Protein AF-A0A1W9HL31-F1 (afdb_monomer_lite)

pLDDT: mean 74.51, std 25.96, range [21.3, 98.88]

Structure (mmCIF, N/CA/C/O backbone):
data_AF-A0A1W9HL31-F1
#
_entry.id   AF-A0A1W9HL31-F1
#
loop_
_atom_site.group_PDB
_atom_site.id
_atom_site.type_symbol
_atom_site.label_atom_id
_atom_site.label_alt_id
_atom_site.label_comp_id
_atom_site.label_asym_id
_atom_site.label_entity_id
_atom_site.label_seq_id
_atom_site.pdbx_PDB_ins_code
_atom_site.Cartn_x
_atom_site.Cartn_y
_atom_site.Cartn_z
_atom_site.occupancy
_atom_site.B_iso_or_equiv
_atom_site.auth_seq_id
_atom_site.auth_comp_id
_atom_site.auth_asym_id
_atom_site.auth_atom_id
_atom_site.pdbx_PDB_model_num
ATOM 1 N N . MET A 1 1 ? -9.424 -45.497 0.374 1.00 25.03 1 MET A N 1
ATOM 2 C CA . MET A 1 1 ? -9.544 -46.942 0.075 1.00 25.03 1 MET A CA 1
ATOM 3 C C . MET A 1 1 ? -8.608 -47.274 -1.085 1.00 25.03 1 MET A C 1
ATOM 5 O O . MET A 1 1 ? -7.954 -46.353 -1.566 1.00 25.03 1 MET A O 1
ATOM 9 N N . ARG A 1 2 ? -8.435 -48.553 -1.449 1.00 21.30 2 ARG A N 1
ATOM 10 C CA . ARG A 1 2 ? -7.475 -48.977 -2.486 1.00 21.30 2 ARG A CA 1
ATOM 11 C C . ARG A 1 2 ? -7.719 -48.286 -3.828 1.00 21.30 2 ARG A C 1
ATOM 13 O O . ARG A 1 2 ? -8.856 -47.998 -4.184 1.00 21.30 2 ARG A O 1
ATOM 20 N N . ILE A 1 3 ? -6.643 -48.182 -4.596 1.00 30.55 3 ILE A N 1
ATOM 21 C CA . ILE A 1 3 ? -6.684 -48.193 -6.052 1.00 30.55 3 ILE A CA 1
ATOM 22 C C . ILE A 1 3 ? -6.164 -49.576 -6.504 1.00 30.55 3 ILE A C 1
ATOM 24 O O . ILE A 1 3 ? -5.348 -50.179 -5.797 1.00 30.55 3 ILE A O 1
ATOM 28 N N . PRO A 1 4 ? -6.619 -50.096 -7.651 1.00 23.11 4 PRO A N 1
ATOM 29 C CA . PRO A 1 4 ? -5.912 -51.110 -8.418 1.00 23.11 4 PRO A CA 1
ATOM 30 C C . PRO A 1 4 ? -5.365 -50.513 -9.727 1.00 23.11 4 PRO A C 1
ATOM 32 O O . PRO A 1 4 ? -6.131 -50.154 -10.621 1.00 23.11 4 PRO A O 1
ATOM 35 N N . ILE A 1 5 ? -4.042 -50.447 -9.868 1.00 26.28 5 ILE A N 1
ATOM 36 C CA . ILE A 1 5 ? -3.394 -50.420 -11.187 1.00 26.28 5 ILE A CA 1
ATOM 37 C C . ILE A 1 5 ? -3.382 -51.836 -11.764 1.00 26.28 5 ILE A C 1
ATOM 39 O O . ILE A 1 5 ? -3.491 -52.826 -11.042 1.00 26.28 5 ILE A O 1
ATOM 43 N N . GLY A 1 6 ? -3.304 -51.912 -13.091 1.00 23.41 6 GLY A N 1
ATOM 44 C CA . GLY A 1 6 ? -3.185 -53.166 -13.828 1.00 23.41 6 GLY A CA 1
ATOM 45 C C . GLY A 1 6 ? -2.366 -53.049 -15.110 1.00 23.41 6 GLY A C 1
ATOM 46 O O . GLY A 1 6 ? -2.550 -53.888 -15.988 1.00 23.41 6 GLY A O 1
ATOM 47 N N . GLU A 1 7 ? -1.528 -52.012 -15.238 1.00 25.91 7 GLU A N 1
ATOM 48 C CA . GLU A 1 7 ? -0.416 -51.885 -16.198 1.00 25.91 7 GLU A CA 1
ATOM 49 C C . GLU A 1 7 ? 0.329 -50.555 -15.963 1.00 25.91 7 GLU A C 1
ATOM 51 O O . GLU A 1 7 ? -0.151 -49.492 -16.356 1.00 25.91 7 GLU A O 1
ATOM 56 N N . VAL A 1 8 ? 1.516 -50.606 -15.346 1.00 31.58 8 VAL A N 1
ATOM 57 C CA . VAL A 1 8 ? 2.489 -49.503 -15.385 1.00 31.58 8 VAL A CA 1
ATOM 58 C C . VAL A 1 8 ? 3.829 -49.999 -15.901 1.00 31.58 8 VAL A C 1
ATOM 60 O O . VAL A 1 8 ? 4.495 -50.793 -15.257 1.00 31.58 8 VAL A O 1
ATOM 63 N N . ILE A 1 9 ? 4.246 -49.422 -17.028 1.00 30.92 9 ILE A N 1
ATOM 64 C CA . ILE A 1 9 ? 5.639 -49.147 -17.402 1.00 30.92 9 ILE A CA 1
ATOM 65 C C . ILE A 1 9 ? 5.536 -47.836 -18.223 1.00 30.92 9 ILE A C 1
ATOM 67 O O . ILE A 1 9 ? 5.182 -47.888 -19.397 1.00 30.92 9 ILE A O 1
ATOM 71 N N . ASN A 1 10 ? 5.645 -46.612 -17.675 1.00 27.03 10 ASN A N 1
ATOM 72 C CA . ASN A 1 10 ? 6.493 -46.133 -16.571 1.00 27.03 10 ASN A CA 1
ATOM 73 C C . ASN A 1 10 ? 5.792 -45.167 -15.571 1.00 27.03 10 ASN A C 1
ATOM 75 O O . ASN A 1 10 ? 5.264 -44.136 -15.973 1.00 27.03 10 ASN A O 1
ATOM 79 N N . SER A 1 11 ? 5.909 -45.469 -14.272 1.00 32.44 11 SER A N 1
ATOM 80 C CA . SER A 1 11 ? 6.085 -44.578 -13.098 1.00 32.44 11 SER A CA 1
ATOM 81 C C . SER A 1 11 ? 5.416 -43.182 -12.973 1.00 32.44 11 SER A C 1
ATOM 83 O O . SER A 1 11 ? 5.958 -42.194 -13.467 1.00 32.44 11 SER A O 1
ATOM 85 N N . GLY A 1 12 ? 4.419 -43.070 -12.074 1.00 37.41 12 GLY A N 1
ATOM 86 C CA . GLY A 1 12 ? 4.018 -41.824 -11.363 1.00 37.41 12 GLY A CA 1
ATOM 87 C C . GLY A 1 12 ? 3.142 -40.816 -12.143 1.00 37.41 12 GLY A C 1
ATOM 88 O O . GLY A 1 12 ? 2.995 -40.971 -13.352 1.00 37.41 12 GLY A O 1
ATOM 89 N N . PRO A 1 13 ? 2.526 -39.780 -11.511 1.00 26.69 13 PRO A N 1
ATOM 90 C CA . PRO A 1 13 ? 2.655 -39.313 -10.116 1.00 26.69 13 PRO A CA 1
ATOM 91 C C . PRO A 1 13 ? 1.398 -39.509 -9.241 1.00 26.69 13 PRO A C 1
ATOM 93 O O . PRO A 1 13 ? 1.465 -39.329 -8.029 1.00 26.69 13 PRO A O 1
ATOM 96 N N . GLN A 1 14 ? 0.291 -39.943 -9.856 1.00 34.09 14 GLN A N 1
ATOM 97 C CA . GLN A 1 14 ? -1.092 -40.162 -9.292 1.00 34.09 14 GLN A CA 1
ATOM 98 C C . GLN A 1 14 ? -1.972 -42.845 -7.384 1.00 34.09 14 GLN A C 1
ATOM 100 O O . GLN A 1 14 ? -3.137 -43.257 -7.147 1.00 34.09 14 GLN A O 1
ATOM 105 N N . GLN A 1 15 ? -1.093 -43.730 -6.819 1.00 29.91 15 GLN A N 1
ATOM 106 C CA . GLN A 1 15 ? -1.259 -45.133 -6.509 1.00 29.91 15 GLN A CA 1
ATOM 107 C C . GLN A 1 15 ? -0.136 -45.652 -5.585 1.00 29.91 15 GLN A C 1
ATOM 109 O O . GLN A 1 15 ? 0.836 -46.270 -5.994 1.00 29.91 15 GLN A O 1
ATOM 114 N N . LEU A 1 16 ? -0.091 -45.241 -4.320 1.00 30.59 16 LEU A N 1
ATOM 115 C CA . LEU A 1 16 ? 0.411 -43.895 -4.001 1.00 30.59 16 LEU A CA 1
ATOM 116 C C . LEU A 1 16 ? 1.624 -43.577 -4.922 1.00 30.59 16 LEU A C 1
ATOM 118 O O . LEU A 1 16 ? 2.666 -44.181 -4.701 1.00 30.59 16 LEU A O 1
ATOM 122 N N . HIS A 1 17 ? 1.469 -42.823 -6.023 1.00 38.00 17 HIS A N 1
ATOM 123 C CA . HIS A 1 17 ? 1.893 -43.341 -7.347 1.00 38.00 17 HIS A CA 1
ATOM 124 C C . HIS A 1 17 ? 3.420 -43.422 -7.505 1.00 38.00 17 HIS A C 1
ATOM 126 O O . HIS A 1 17 ? 4.084 -42.473 -7.921 1.00 38.00 17 HIS A O 1
ATOM 132 N N . PHE A 1 18 ? 3.963 -44.597 -7.204 1.00 33.88 18 PHE A N 1
ATOM 133 C CA . PHE A 1 18 ? 5.394 -44.855 -7.129 1.00 33.88 18 PHE A CA 1
ATOM 134 C C . PHE A 1 18 ? 5.684 -46.240 -7.677 1.00 33.88 18 PHE A C 1
ATOM 136 O O . PHE A 1 18 ? 5.164 -47.204 -7.133 1.00 33.88 18 PHE A O 1
ATOM 143 N N . THR A 1 19 ? 6.570 -46.361 -8.666 1.00 28.98 19 THR A N 1
ATOM 144 C CA . THR A 1 19 ? 6.780 -47.645 -9.348 1.00 28.98 19 THR A CA 1
ATOM 145 C C . THR A 1 19 ? 8.152 -48.267 -9.066 1.00 28.98 19 THR A C 1
ATOM 147 O O . THR A 1 19 ? 9.140 -47.820 -9.639 1.00 28.98 19 THR A O 1
ATOM 150 N N . PHE A 1 20 ? 8.342 -49.246 -8.176 1.00 40.84 20 PHE A N 1
ATOM 151 C CA . PHE A 1 20 ? 7.516 -49.675 -7.038 1.00 40.84 20 PHE A CA 1
ATOM 152 C C . PHE A 1 20 ? 6.055 -50.107 -7.286 1.00 40.84 20 PHE A C 1
ATOM 154 O O . PHE A 1 20 ? 5.596 -50.332 -8.382 1.00 40.84 20 PHE A O 1
ATOM 161 N N . GLU A 1 21 ? 5.412 -50.439 -6.177 1.00 39.50 21 GLU A N 1
ATOM 162 C CA . GLU A 1 21 ? 4.174 -49.831 -5.656 1.00 39.50 21 GLU A CA 1
ATOM 163 C C . GLU A 1 21 ? 4.145 -50.077 -4.130 1.00 39.50 21 GLU A C 1
ATOM 165 O O . GLU A 1 21 ? 3.370 -49.475 -3.391 1.00 39.50 21 GLU A O 1
ATOM 170 N N . ARG A 1 22 ? 5.181 -50.791 -3.625 1.00 33.00 22 ARG A N 1
ATOM 171 C CA . ARG A 1 22 ? 5.865 -50.558 -2.346 1.00 33.00 22 ARG A CA 1
ATOM 172 C C . ARG A 1 22 ? 6.540 -49.195 -2.320 1.00 33.00 22 ARG A C 1
ATOM 174 O O . ARG A 1 22 ? 7.726 -49.108 -2.009 1.00 33.00 22 ARG A O 1
ATOM 181 N N . GLY A 1 23 ? 5.815 -48.150 -2.695 1.00 28.33 23 GLY A N 1
ATOM 182 C CA . GLY A 1 23 ? 6.336 -46.803 -2.656 1.00 28.33 23 GLY A CA 1
ATOM 183 C C . GLY A 1 23 ? 7.111 -46.576 -1.364 1.00 28.33 23 GLY A C 1
ATOM 184 O O . GLY A 1 23 ? 6.730 -47.093 -0.305 1.00 28.33 23 GLY A O 1
ATOM 185 N N . VAL A 1 24 ? 8.174 -45.771 -1.418 1.00 33.75 24 VAL A N 1
ATOM 186 C CA . VAL A 1 24 ? 8.561 -45.047 -0.207 1.00 33.75 24 VAL A CA 1
ATOM 187 C C . VAL A 1 24 ? 7.413 -44.090 0.041 1.00 33.75 24 VAL A C 1
ATOM 189 O O . VAL A 1 24 ? 7.409 -42.945 -0.395 1.00 33.75 24 VAL A O 1
ATOM 192 N N . PHE A 1 25 ? 6.394 -44.639 0.696 1.00 33.09 25 PHE A N 1
ATOM 193 C CA . PHE A 1 25 ? 5.289 -43.945 1.284 1.00 33.09 25 PHE A CA 1
ATOM 194 C C . PHE A 1 25 ? 5.961 -42.944 2.218 1.00 33.09 25 PHE A C 1
ATOM 196 O O . PHE A 1 25 ? 6.373 -43.294 3.326 1.00 33.09 25 PHE A O 1
ATOM 203 N N . CYS A 1 26 ? 6.183 -41.718 1.740 1.00 44.16 26 CYS A N 1
ATOM 204 C CA . CYS A 1 26 ? 6.460 -40.636 2.655 1.00 44.16 26 CYS A CA 1
ATOM 205 C C . CYS A 1 26 ? 5.211 -40.557 3.510 1.00 44.16 26 CYS A C 1
ATOM 207 O O . CYS A 1 26 ? 4.102 -40.577 2.983 1.00 44.16 26 CYS A O 1
ATOM 209 N N . VAL A 1 27 ? 5.404 -40.586 4.816 1.00 36.41 27 VAL A N 1
ATOM 210 C CA . VAL A 1 27 ? 4.325 -40.467 5.771 1.00 36.41 27 VAL A CA 1
ATOM 211 C C . VAL A 1 27 ? 4.903 -39.730 6.978 1.00 36.41 27 VAL A C 1
ATOM 213 O O . VAL A 1 27 ? 5.984 -40.071 7.467 1.00 36.41 27 VAL A O 1
ATOM 216 N N . LEU A 1 28 ? 4.165 -38.748 7.508 1.00 37.56 28 LEU A N 1
ATOM 217 C CA . LEU A 1 28 ? 4.690 -37.646 8.317 1.00 37.56 28 LEU A CA 1
ATOM 218 C C . LEU A 1 28 ? 3.764 -37.272 9.525 1.00 37.56 28 LEU A C 1
ATOM 220 O O . LEU A 1 28 ? 3.165 -36.205 9.529 1.00 37.56 28 LEU A O 1
ATOM 224 N N . PHE A 1 29 ? 3.530 -38.142 10.532 1.00 33.94 29 PHE A N 1
ATOM 225 C CA . PHE A 1 29 ? 2.526 -37.906 11.624 1.00 33.94 29 PHE A CA 1
ATOM 226 C C . PHE A 1 29 ? 2.782 -36.689 12.575 1.00 33.94 29 PHE A C 1
ATOM 228 O O . PHE A 1 29 ? 3.734 -35.939 12.399 1.00 33.94 29 PHE A O 1
ATOM 235 N N . ASP A 1 30 ? 1.973 -36.524 13.644 1.00 36.25 30 ASP A N 1
ATOM 236 C CA . ASP A 1 30 ? 2.384 -35.831 14.899 1.00 36.25 30 ASP A CA 1
ATOM 237 C C . ASP A 1 30 ? 3.692 -36.437 15.486 1.00 36.25 30 ASP A C 1
ATOM 239 O O . ASP A 1 30 ? 4.261 -37.322 14.884 1.00 36.25 30 ASP A O 1
ATOM 243 N N . ARG A 1 31 ? 4.300 -35.987 16.585 1.00 30.47 31 ARG A N 1
ATOM 244 C CA . ARG A 1 31 ? 5.769 -35.902 16.607 1.00 30.47 31 ARG A CA 1
ATOM 245 C C . ARG A 1 31 ? 6.666 -37.061 17.108 1.00 30.47 31 ARG A C 1
ATOM 247 O O . ARG A 1 31 ? 7.871 -36.828 17.098 1.00 30.47 31 ARG A O 1
ATOM 254 N N . GLN A 1 32 ? 6.228 -38.288 17.467 1.00 32.03 32 GLN A N 1
ATOM 255 C CA . GLN A 1 32 ? 7.169 -39.311 18.040 1.00 32.03 32 GLN A CA 1
ATOM 256 C C . GLN A 1 32 ? 7.015 -40.841 17.663 1.00 32.03 32 GLN A C 1
ATOM 258 O O . GLN A 1 32 ? 7.438 -41.709 18.408 1.00 32.03 32 GLN A O 1
ATOM 263 N N . LEU A 1 33 ? 6.575 -41.176 16.430 1.00 42.12 33 LEU A N 1
ATOM 264 C CA . LEU A 1 33 ? 6.648 -42.496 15.701 1.00 42.12 33 LEU A CA 1
ATOM 265 C C . LEU A 1 33 ? 5.689 -43.668 16.043 1.00 42.12 33 LEU A C 1
ATOM 267 O O . LEU A 1 33 ? 5.900 -44.298 17.061 1.00 42.12 33 LEU A O 1
ATOM 271 N N . LYS A 1 34 ? 4.828 -44.136 15.100 1.00 31.80 34 LYS A N 1
ATOM 272 C CA . LYS A 1 34 ? 4.694 -45.585 14.720 1.00 31.80 34 LYS A CA 1
ATOM 273 C C . LYS A 1 34 ? 3.963 -45.865 13.385 1.00 31.80 34 LYS A C 1
ATOM 275 O O . LYS A 1 34 ? 4.488 -46.625 12.581 1.00 31.80 34 LYS A O 1
ATOM 280 N N . SER A 1 35 ? 2.767 -45.330 13.130 1.00 37.44 35 SER A N 1
ATOM 281 C CA . SER A 1 35 ? 2.286 -45.120 11.735 1.00 37.44 35 SER A CA 1
ATOM 282 C C . SER A 1 35 ? 2.761 -43.739 11.282 1.00 37.44 35 SER A C 1
ATOM 284 O O . SER A 1 35 ? 3.566 -43.160 12.004 1.00 37.44 35 SER A O 1
ATOM 286 N N . PRO A 1 36 ? 2.448 -43.223 10.081 1.00 35.50 36 PRO A N 1
ATOM 287 C CA . PRO A 1 36 ? 2.530 -41.754 9.925 1.00 35.50 36 PRO A CA 1
ATOM 288 C C . PRO A 1 36 ? 1.463 -41.037 9.018 1.00 35.50 36 PRO A C 1
ATOM 290 O O . PRO A 1 36 ? 0.654 -41.730 8.408 1.00 35.50 36 PRO A O 1
ATOM 293 N N . THR A 1 37 ? 1.378 -39.677 8.964 1.00 43.44 37 THR A N 1
ATOM 294 C CA . THR A 1 37 ? 0.332 -38.940 8.168 1.00 43.44 37 THR A CA 1
ATOM 295 C C . THR A 1 37 ? 0.579 -39.028 6.671 1.00 43.44 37 THR A C 1
ATOM 297 O O . THR A 1 37 ? 1.720 -38.879 6.271 1.00 43.44 37 THR A O 1
ATOM 300 N N . ALA A 1 38 ? -0.494 -39.141 5.876 1.00 37.88 38 ALA A N 1
ATOM 301 C CA . ALA A 1 38 ? -0.505 -39.007 4.416 1.00 37.88 38 ALA A CA 1
ATOM 302 C C . ALA A 1 38 ? 0.565 -39.851 3.712 1.00 37.88 38 ALA A C 1
ATOM 304 O O . AL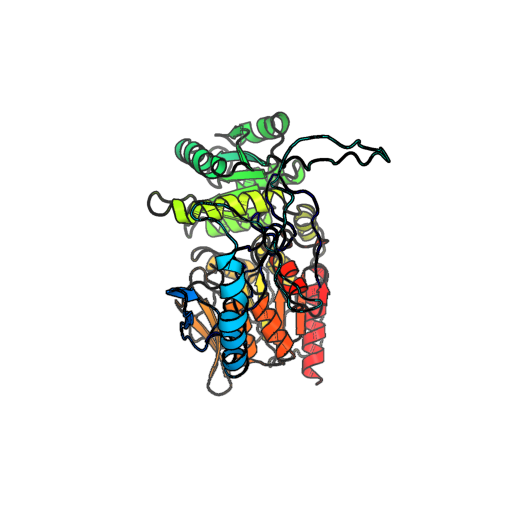A A 1 38 ? 1.711 -39.431 3.632 1.00 37.88 38 ALA A O 1
ATOM 305 N N . ILE A 1 39 ? 0.177 -41.015 3.166 1.00 37.88 39 ILE A N 1
ATOM 306 C CA . ILE A 1 39 ? 0.982 -41.777 2.190 1.00 37.88 39 ILE A CA 1
ATOM 307 C C . ILE A 1 39 ? 1.032 -40.919 0.921 1.00 37.88 39 ILE A C 1
ATOM 309 O O . ILE A 1 39 ? 0.240 -41.122 0.006 1.00 37.88 39 ILE A O 1
ATOM 313 N N . PHE A 1 40 ? 1.898 -39.892 0.998 1.00 38.47 40 PHE A N 1
ATOM 314 C CA . PHE A 1 40 ? 1.810 -38.550 0.386 1.00 38.47 40 PHE A CA 1
ATOM 315 C C . PHE A 1 40 ? 0.587 -38.349 -0.540 1.00 38.47 40 PHE A C 1
ATOM 317 O O . PHE A 1 40 ? -0.457 -38.029 0.027 1.00 38.47 40 PHE A O 1
ATOM 324 N N . ILE A 1 41 ? 0.538 -38.541 -1.866 1.00 38.53 41 ILE A N 1
ATOM 325 C CA . ILE A 1 41 ? 1.498 -38.589 -3.001 1.00 38.53 41 ILE A CA 1
ATOM 326 C C . ILE A 1 41 ? 0.729 -37.908 -4.166 1.00 38.53 41 ILE A C 1
ATOM 328 O O . ILE A 1 41 ? -0.465 -37.643 -4.034 1.00 38.53 41 ILE A O 1
ATOM 332 N N . ASP A 1 42 ? 1.392 -37.658 -5.293 1.00 32.88 42 ASP A N 1
ATOM 333 C CA . ASP A 1 42 ? 1.112 -36.593 -6.263 1.00 32.88 42 ASP A CA 1
ATOM 334 C C . ASP A 1 42 ? 1.452 -35.209 -5.696 1.00 32.88 42 ASP A C 1
ATOM 336 O O . ASP A 1 42 ? 0.857 -34.720 -4.737 1.00 32.88 42 ASP A O 1
ATOM 340 N N . GLU A 1 43 ? 2.455 -34.575 -6.299 1.00 32.28 43 GLU A N 1
ATOM 341 C CA . GLU A 1 43 ? 2.959 -33.267 -5.876 1.00 32.28 43 GLU A CA 1
ATOM 342 C C . GLU A 1 43 ? 2.274 -32.106 -6.618 1.00 32.28 43 GLU A C 1
ATOM 344 O O . GLU A 1 43 ? 2.448 -30.947 -6.241 1.00 32.28 43 GLU A O 1
ATOM 349 N N . ALA A 1 44 ? 1.460 -32.384 -7.646 1.00 36.34 44 ALA A N 1
ATOM 350 C CA . ALA A 1 44 ? 0.950 -31.359 -8.557 1.00 36.34 44 ALA A CA 1
ATOM 351 C C . ALA A 1 44 ? -0.020 -30.342 -7.919 1.00 36.34 44 ALA A C 1
ATOM 353 O O . ALA A 1 44 ? -0.144 -29.229 -8.435 1.00 36.34 44 ALA A O 1
ATOM 354 N N . ASN A 1 45 ? -0.719 -30.689 -6.825 1.00 33.56 45 ASN A N 1
ATOM 355 C CA . ASN A 1 45 ? -1.864 -29.898 -6.338 1.00 33.56 45 ASN A CA 1
ATOM 356 C C . ASN A 1 45 ? -1.904 -29.579 -4.825 1.00 33.56 45 ASN A C 1
ATOM 358 O O . ASN A 1 45 ? -2.890 -29.021 -4.342 1.00 33.56 45 ASN A O 1
ATOM 362 N N . CYS A 1 46 ? -0.835 -29.843 -4.063 1.00 33.81 46 CYS A N 1
ATOM 363 C CA . CYS A 1 46 ? -0.753 -29.495 -2.634 1.00 33.81 46 CYS A CA 1
ATOM 364 C C . CYS A 1 46 ? 0.114 -28.247 -2.363 1.00 33.81 46 CYS A C 1
ATOM 366 O O . CYS A 1 46 ? 1.253 -28.344 -1.911 1.00 33.81 46 CYS A O 1
ATOM 368 N N . LYS A 1 47 ? -0.444 -27.045 -2.571 1.00 32.09 47 LYS A N 1
ATOM 369 C CA . LYS A 1 47 ? 0.196 -25.775 -2.158 1.00 32.09 47 LYS A CA 1
ATOM 370 C C . LYS A 1 47 ? 0.154 -25.625 -0.629 1.00 32.09 47 LYS A C 1
ATOM 372 O O . LYS A 1 47 ? -0.912 -25.382 -0.069 1.00 32.09 47 LYS A O 1
ATOM 377 N N . LEU A 1 48 ? 1.297 -25.791 0.046 1.00 36.56 48 LEU A N 1
ATOM 378 C CA . LEU A 1 48 ? 1.326 -26.130 1.477 1.00 36.56 48 LEU A CA 1
ATOM 379 C C . LEU A 1 48 ? 2.424 -25.387 2.271 1.00 36.56 48 LEU A C 1
ATOM 381 O O . LEU A 1 48 ? 3.454 -25.956 2.617 1.00 36.56 48 LEU A O 1
ATOM 385 N N . ASP A 1 49 ? 2.178 -24.121 2.630 1.00 31.61 49 ASP A N 1
ATOM 386 C CA . ASP A 1 49 ? 3.014 -23.376 3.601 1.00 31.61 49 ASP A CA 1
ATOM 387 C C . ASP A 1 49 ? 2.355 -23.198 4.984 1.00 31.61 49 ASP A C 1
ATOM 389 O O . ASP A 1 49 ? 3.036 -22.954 5.981 1.00 31.61 49 ASP A O 1
ATOM 393 N N . SER A 1 50 ? 1.038 -23.402 5.095 1.00 29.00 50 SER A N 1
ATOM 394 C CA . SER A 1 50 ? 0.254 -23.202 6.329 1.00 29.00 50 SER A CA 1
ATOM 395 C C . SER A 1 50 ? 0.582 -24.173 7.479 1.00 29.00 50 SER A C 1
ATOM 397 O O . SER A 1 50 ? 0.027 -24.041 8.567 1.00 29.00 50 SER A O 1
ATOM 399 N N . PHE A 1 51 ? 1.446 -25.169 7.254 1.00 33.34 51 PHE A N 1
ATOM 400 C CA . PHE A 1 51 ? 1.540 -26.378 8.086 1.00 33.34 51 PHE A CA 1
ATOM 401 C C . PHE A 1 51 ? 2.727 -26.408 9.072 1.00 33.34 51 PHE A C 1
ATOM 403 O O . PHE A 1 51 ? 2.781 -27.258 9.962 1.00 33.34 51 PHE A O 1
ATOM 410 N N . LYS A 1 52 ? 3.679 -25.468 8.963 1.00 32.28 52 LYS A N 1
ATOM 411 C CA . LYS A 1 52 ? 4.943 -25.490 9.736 1.00 32.28 52 LYS A CA 1
ATOM 412 C C . LYS A 1 52 ? 4.792 -25.264 11.249 1.00 32.28 52 LYS A C 1
ATOM 414 O O . LYS A 1 52 ? 5.720 -25.584 11.984 1.00 32.28 52 LYS A O 1
ATOM 419 N N . LEU A 1 53 ? 3.652 -24.755 11.731 1.00 31.39 53 LEU A N 1
ATOM 420 C CA . LEU A 1 53 ? 3.445 -24.463 13.160 1.00 31.39 53 LEU A CA 1
ATOM 421 C C . LEU A 1 53 ? 2.824 -25.619 13.970 1.00 31.39 53 LEU A C 1
ATOM 423 O O . LEU A 1 53 ? 2.870 -25.580 15.195 1.00 31.39 53 LEU A O 1
ATOM 427 N N . PHE A 1 54 ? 2.249 -26.637 13.316 1.00 30.05 54 PHE A N 1
ATOM 428 C CA . PHE A 1 54 ? 1.581 -27.754 14.007 1.00 30.05 54 PHE A CA 1
ATOM 429 C C . PHE A 1 54 ? 2.551 -28.890 14.379 1.00 30.05 54 PHE A C 1
ATOM 431 O O . PHE A 1 54 ? 2.426 -29.510 15.432 1.00 30.05 54 PHE A O 1
ATOM 438 N N . LEU A 1 55 ? 3.574 -29.133 13.552 1.00 33.94 55 LEU A N 1
ATOM 439 C CA . LEU A 1 55 ? 4.597 -30.170 13.753 1.00 33.94 55 LEU A CA 1
ATOM 440 C C . LEU A 1 55 ? 5.641 -29.753 14.815 1.00 33.94 55 LEU A C 1
ATOM 442 O O . LEU A 1 55 ? 6.834 -29.632 14.512 1.00 33.94 55 LEU A O 1
ATOM 446 N N . ALA A 1 56 ? 5.212 -29.526 16.065 1.00 35.84 56 ALA A N 1
ATOM 447 C CA . ALA A 1 56 ? 5.982 -28.746 17.046 1.00 35.84 56 ALA A CA 1
ATOM 448 C C . ALA A 1 56 ? 6.496 -29.464 18.323 1.00 35.84 56 ALA A C 1
ATOM 450 O O . ALA A 1 56 ? 7.546 -29.054 18.811 1.00 35.84 56 ALA A O 1
ATOM 451 N N . GLN A 1 57 ? 5.865 -30.515 18.879 1.00 36.94 57 GLN A N 1
ATOM 452 C CA . GLN A 1 57 ? 6.165 -30.958 20.269 1.00 36.94 57 GLN A CA 1
ATOM 453 C C . GLN A 1 57 ? 6.538 -32.460 20.486 1.00 36.94 57 GLN A C 1
ATOM 455 O O . GLN A 1 57 ? 5.713 -33.174 21.020 1.00 36.94 57 GLN A O 1
ATOM 460 N N . MET A 1 58 ? 7.753 -32.971 20.163 1.00 42.00 58 MET A N 1
ATOM 461 C CA . MET A 1 58 ? 8.162 -34.416 20.326 1.00 42.00 58 MET A CA 1
ATOM 462 C C . MET A 1 58 ? 9.278 -34.918 19.336 1.00 42.00 58 MET A C 1
ATOM 464 O O . MET A 1 58 ? 9.665 -34.149 18.448 1.00 42.00 58 MET A O 1
ATOM 468 N N . THR A 1 59 ? 9.796 -36.173 19.479 1.00 44.62 59 THR A N 1
ATOM 469 C CA . THR A 1 59 ? 10.632 -37.025 18.540 1.00 44.62 59 THR A CA 1
ATOM 470 C C . THR A 1 59 ? 11.023 -38.412 19.143 1.00 44.62 59 THR A C 1
ATOM 472 O O . THR A 1 59 ? 11.435 -38.421 20.299 1.00 44.62 59 THR A O 1
ATOM 475 N N . ALA A 1 60 ? 10.984 -39.561 18.411 1.00 42.69 60 ALA A N 1
ATOM 476 C CA . ALA A 1 60 ? 11.695 -40.836 18.783 1.00 42.69 60 ALA A CA 1
ATOM 477 C C . ALA A 1 60 ? 11.832 -41.926 17.677 1.00 42.69 60 ALA A C 1
ATOM 479 O O . ALA A 1 60 ? 10.864 -42.583 17.329 1.00 42.69 60 ALA A O 1
ATOM 480 N N . ASN A 1 61 ? 13.042 -42.208 17.176 1.00 45.44 61 ASN A N 1
ATOM 481 C CA . ASN A 1 61 ? 13.282 -43.130 16.039 1.00 45.44 61 ASN A CA 1
ATOM 482 C C . ASN A 1 61 ? 13.091 -44.646 16.343 1.00 45.44 61 ASN A C 1
ATOM 484 O O . ASN A 1 61 ? 13.286 -45.070 17.479 1.00 45.44 61 ASN A O 1
ATOM 488 N N . ILE A 1 62 ? 12.790 -45.479 15.325 1.00 39.88 62 ILE A N 1
ATOM 489 C CA . ILE A 1 62 ? 12.577 -46.942 15.462 1.00 39.88 62 ILE A CA 1
ATOM 490 C C . ILE A 1 62 ? 13.394 -47.750 14.428 1.00 39.88 62 ILE A C 1
ATOM 492 O O . ILE A 1 62 ? 13.421 -47.423 13.241 1.00 39.88 62 ILE A O 1
ATOM 496 N N . SER A 1 63 ? 13.985 -48.866 14.873 1.00 41.41 63 SER A N 1
ATOM 497 C CA . SER A 1 63 ? 14.578 -49.913 14.019 1.00 41.41 63 SER A CA 1
ATOM 498 C C . SER A 1 63 ? 13.685 -51.161 13.967 1.00 41.41 63 SER A C 1
ATOM 500 O O . SER A 1 63 ? 13.066 -51.538 14.965 1.00 41.41 63 SER A O 1
ATOM 502 N N . LEU A 1 64 ? 13.628 -51.826 12.812 1.00 44.53 64 LEU A N 1
ATOM 503 C CA . LEU A 1 64 ? 12.926 -53.097 12.606 1.00 44.53 64 LEU A CA 1
ATOM 504 C C . LEU A 1 64 ? 13.911 -54.278 12.688 1.00 44.53 64 LEU A C 1
ATOM 506 O O . LEU A 1 64 ? 15.105 -54.120 12.434 1.00 44.53 64 LEU A O 1
ATOM 510 N N . LYS A 1 65 ? 13.414 -55.486 12.998 1.00 37.12 65 LYS A N 1
ATOM 511 C CA . LYS A 1 65 ? 14.251 -56.700 13.144 1.00 37.12 65 LYS A CA 1
ATOM 512 C C . LYS A 1 65 ? 15.002 -57.118 11.866 1.00 37.12 65 LYS A C 1
ATOM 514 O O . LYS A 1 65 ? 15.936 -57.900 11.949 1.00 37.12 65 LYS A O 1
ATOM 519 N N . SER A 1 66 ? 14.624 -56.575 10.710 1.00 41.09 66 SER A N 1
ATOM 520 C CA . SER A 1 66 ? 15.278 -56.758 9.407 1.00 41.09 66 SER A CA 1
ATOM 521 C C . SER A 1 66 ? 16.411 -55.7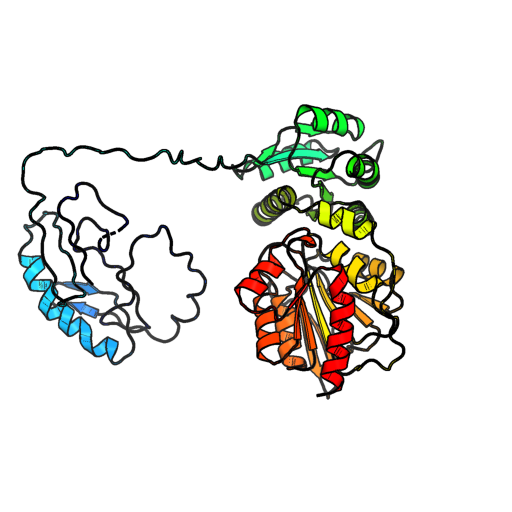54 9.119 1.00 41.09 66 SER A C 1
ATOM 523 O O . SER A 1 66 ? 16.835 -55.625 7.976 1.00 41.09 66 SER A O 1
ATOM 525 N N . GLY A 1 67 ? 16.871 -54.980 10.111 1.00 37.66 67 GLY A N 1
ATOM 526 C CA . GLY A 1 67 ? 17.924 -53.961 9.948 1.00 37.66 67 GLY A CA 1
ATOM 527 C C . GLY A 1 67 ? 17.454 -52.640 9.321 1.00 37.66 67 GLY A C 1
ATOM 528 O O . GLY A 1 67 ? 18.140 -51.622 9.430 1.00 37.66 67 GLY A O 1
ATOM 529 N N . LEU A 1 68 ? 16.256 -52.625 8.727 1.00 39.69 68 LEU A N 1
ATOM 530 C CA . LEU A 1 68 ? 15.585 -51.425 8.229 1.00 39.69 68 LEU A CA 1
ATOM 531 C C . LEU A 1 68 ? 15.310 -50.419 9.358 1.00 39.69 68 LEU A C 1
ATOM 533 O O . LEU A 1 68 ? 14.792 -50.765 10.422 1.00 39.69 68 LEU A O 1
ATOM 537 N N . LYS A 1 69 ? 15.628 -49.149 9.095 1.00 37.19 69 LYS A N 1
ATOM 538 C CA . LYS A 1 69 ? 15.399 -48.011 9.995 1.00 37.19 69 LYS A CA 1
ATOM 539 C C . LYS A 1 69 ? 14.213 -47.207 9.480 1.00 37.19 69 LYS A C 1
ATOM 541 O O . LYS A 1 69 ? 14.164 -46.894 8.294 1.00 37.19 69 LYS A O 1
ATOM 546 N N . ALA A 1 70 ? 13.283 -46.851 10.360 1.00 41.31 70 ALA A N 1
ATOM 547 C CA . ALA A 1 70 ? 12.089 -46.105 9.989 1.00 41.31 70 ALA A CA 1
ATOM 548 C C . ALA A 1 70 ? 12.012 -44.793 10.777 1.00 41.31 70 ALA A C 1
ATOM 550 O O . ALA A 1 70 ? 11.992 -44.798 12.012 1.00 41.31 70 ALA A O 1
ATOM 551 N N . LYS A 1 71 ? 11.913 -43.666 10.060 1.00 39.41 71 LYS A N 1
ATOM 552 C CA . LYS A 1 71 ? 11.405 -42.423 10.640 1.00 39.41 71 LYS A CA 1
ATOM 553 C C . LYS A 1 71 ? 9.931 -42.309 10.286 1.00 39.41 71 LYS A C 1
ATOM 555 O O . LYS A 1 71 ? 9.553 -41.982 9.170 1.00 39.41 71 LYS A O 1
ATOM 560 N N . LEU A 1 72 ? 9.131 -42.692 11.262 1.00 40.72 72 LEU A N 1
ATOM 561 C CA . LEU A 1 72 ? 7.678 -42.599 11.280 1.00 40.72 72 LEU A CA 1
ATOM 562 C C . LEU A 1 72 ? 7.355 -41.297 12.028 1.00 40.72 72 LEU A C 1
ATOM 564 O O . LEU A 1 72 ? 8.282 -40.560 12.378 1.00 40.72 72 LEU A O 1
ATOM 568 N N . ILE A 1 73 ? 6.100 -41.053 12.400 1.00 41.09 73 ILE A N 1
ATOM 569 C CA . ILE A 1 73 ? 5.796 -40.065 13.442 1.00 41.09 73 ILE A CA 1
ATOM 570 C C . ILE A 1 73 ? 4.505 -40.515 14.245 1.00 41.09 73 ILE A C 1
ATOM 572 O O . ILE A 1 73 ? 4.036 -41.617 14.013 1.00 41.09 73 ILE A O 1
ATOM 576 N N . GLY A 1 74 ? 3.956 -39.860 15.275 1.00 39.19 74 GLY A N 1
ATOM 577 C CA . GLY A 1 74 ? 2.665 -40.215 15.940 1.00 39.19 74 GLY A CA 1
ATOM 578 C C . GLY A 1 74 ? 2.301 -39.326 17.151 1.00 39.19 74 GLY A C 1
ATOM 579 O O . GLY A 1 74 ? 3.195 -38.641 17.627 1.00 39.19 74 GLY A O 1
ATOM 580 N N . THR A 1 75 ? 1.058 -39.386 17.677 1.00 39.12 75 THR A N 1
ATOM 581 C CA . THR A 1 75 ? 0.687 -39.048 19.090 1.00 39.12 75 THR A CA 1
ATOM 582 C C . THR A 1 75 ? 0.933 -40.273 19.997 1.00 39.12 75 THR A C 1
ATOM 584 O O . THR A 1 75 ? 0.842 -41.373 19.469 1.00 39.12 75 THR A O 1
ATOM 587 N N . PRO A 1 76 ? 1.225 -40.194 21.317 1.00 44.34 76 PRO A N 1
ATOM 588 C CA . PRO A 1 76 ? 1.859 -41.307 22.060 1.00 44.34 76 PRO A CA 1
ATOM 589 C C . PRO A 1 76 ? 1.190 -42.690 21.971 1.00 44.34 76 PRO A C 1
ATOM 591 O O . PRO A 1 76 ? 1.865 -43.714 21.930 1.00 44.34 76 PRO A O 1
ATOM 594 N N . ASP A 1 77 ? -0.133 -42.736 21.861 1.00 40.12 77 ASP A N 1
ATOM 595 C CA . ASP A 1 77 ? -0.899 -43.972 21.673 1.00 40.12 77 ASP A CA 1
ATOM 596 C C . ASP A 1 77 ? -0.915 -44.462 20.201 1.00 40.12 77 ASP A C 1
ATOM 598 O O . ASP A 1 77 ? -0.796 -45.654 19.910 1.00 40.12 77 ASP A O 1
ATOM 602 N N . LEU A 1 78 ? -0.923 -43.541 19.235 1.00 41.47 78 LEU A N 1
ATOM 603 C CA . LEU A 1 78 ? -0.683 -43.819 17.813 1.00 41.47 78 LEU A CA 1
ATOM 604 C C . LEU A 1 78 ? 0.777 -44.261 17.570 1.00 41.47 78 LEU A C 1
ATOM 606 O O . LEU A 1 78 ? 1.037 -45.131 16.737 1.00 41.47 78 LEU A O 1
ATOM 610 N N . MET A 1 79 ? 1.709 -43.725 18.370 1.00 47.94 79 MET A N 1
ATOM 611 C CA . MET A 1 79 ? 3.097 -44.166 18.532 1.00 47.94 79 MET A CA 1
ATOM 612 C C . MET A 1 79 ? 3.228 -45.504 19.279 1.00 47.94 79 MET A C 1
ATOM 614 O O . MET A 1 79 ? 4.327 -46.041 19.381 1.00 47.94 79 MET A O 1
ATOM 618 N N . ALA A 1 80 ? 2.143 -46.079 19.807 1.00 48.56 80 ALA A N 1
ATOM 619 C CA . ALA A 1 80 ? 2.162 -47.393 20.449 1.00 48.56 80 ALA A CA 1
ATOM 620 C C . ALA A 1 80 ? 1.725 -48.519 19.495 1.00 48.56 80 ALA A C 1
ATOM 622 O O . ALA A 1 80 ? 2.223 -49.638 19.626 1.00 48.56 80 ALA A O 1
ATOM 623 N N . LYS A 1 81 ? 0.934 -48.228 18.452 1.00 45.34 81 LYS A N 1
ATOM 624 C CA . LYS A 1 81 ? 0.190 -49.260 17.702 1.00 45.34 81 LYS A CA 1
ATOM 625 C C . LYS A 1 81 ? 0.850 -49.824 16.427 1.00 45.34 81 LYS A C 1
ATOM 627 O O . LYS A 1 81 ? 0.648 -50.995 16.127 1.00 45.34 81 LYS A O 1
ATOM 632 N N . THR A 1 82 ? 1.690 -49.080 15.692 1.00 48.34 82 THR A N 1
ATOM 633 C CA . THR A 1 82 ? 1.965 -49.442 14.266 1.00 48.34 82 THR A CA 1
ATOM 634 C C . THR A 1 82 ? 3.392 -49.865 13.861 1.00 48.34 82 THR A C 1
ATOM 636 O O . THR A 1 82 ? 3.549 -50.507 12.833 1.00 48.34 82 THR A O 1
ATOM 639 N N . SER A 1 83 ? 4.437 -49.673 14.671 1.00 48.34 83 SER A N 1
ATOM 640 C CA . SER A 1 83 ? 5.674 -50.490 14.574 1.00 48.34 83 SER A CA 1
ATOM 641 C C . SER A 1 83 ? 5.399 -51.961 14.898 1.00 48.34 83 SER A C 1
ATOM 643 O O . SER A 1 83 ? 6.029 -52.831 14.314 1.00 48.34 83 SER A O 1
ATOM 645 N N . GLU A 1 84 ? 4.410 -52.271 15.746 1.00 51.09 84 GLU A N 1
ATOM 646 C CA . GLU A 1 84 ? 3.986 -53.664 15.953 1.00 51.09 84 GLU A CA 1
ATOM 647 C C . GLU A 1 84 ? 3.407 -54.264 14.657 1.00 51.09 84 GLU A C 1
ATOM 649 O O . GLU A 1 84 ? 3.759 -55.375 14.262 1.00 51.09 84 GLU A O 1
ATOM 654 N N . PHE A 1 85 ? 2.605 -53.477 13.934 1.00 49.97 85 PHE A N 1
ATOM 655 C CA . PHE A 1 85 ? 2.121 -53.791 12.587 1.00 49.97 85 PHE A CA 1
ATOM 656 C C . PHE A 1 85 ? 3.269 -53.902 11.559 1.00 49.97 85 PHE A C 1
ATOM 658 O O . PHE A 1 85 ? 3.351 -54.904 10.850 1.00 49.97 85 PHE A O 1
ATOM 665 N N . LEU A 1 86 ? 4.204 -52.942 11.514 1.00 50.38 86 LEU A N 1
ATOM 666 C CA . LEU A 1 86 ? 5.341 -52.948 10.577 1.00 50.38 86 LEU A CA 1
ATOM 667 C C . LEU A 1 86 ? 6.331 -54.098 10.834 1.00 50.38 86 LEU A C 1
ATOM 669 O O . LEU A 1 86 ? 6.813 -54.705 9.879 1.00 50.38 86 LEU A O 1
ATOM 673 N N . GLN A 1 87 ? 6.616 -54.436 12.097 1.00 51.91 87 GLN A N 1
ATOM 674 C CA . GLN A 1 87 ? 7.480 -55.571 12.445 1.00 51.91 87 GLN A CA 1
ATOM 675 C C . GLN A 1 87 ? 6.845 -56.923 12.089 1.00 51.91 87 GLN A C 1
ATOM 677 O O . GLN A 1 87 ? 7.589 -57.850 11.777 1.00 51.91 87 GLN A O 1
ATOM 682 N N . ARG A 1 88 ? 5.507 -57.041 12.103 1.00 53.25 88 ARG A N 1
ATOM 683 C CA . ARG A 1 88 ? 4.798 -58.256 11.668 1.00 53.25 88 ARG A CA 1
ATOM 684 C C . ARG A 1 88 ? 4.662 -58.356 10.144 1.00 53.25 88 ARG A C 1
ATOM 686 O O . ARG A 1 88 ? 5.031 -59.372 9.577 1.00 53.25 88 ARG A O 1
ATOM 693 N N . GLN A 1 89 ? 4.139 -57.328 9.474 1.00 49.81 89 GLN A N 1
ATOM 694 C CA . GLN A 1 89 ? 3.660 -57.447 8.084 1.00 49.81 89 GLN A CA 1
ATOM 695 C C . GLN A 1 89 ? 4.701 -57.139 6.996 1.00 49.81 89 GLN A C 1
ATOM 697 O O . GLN A 1 89 ? 4.517 -57.539 5.847 1.00 49.81 89 GLN A O 1
ATOM 702 N N . PHE A 1 90 ? 5.778 -56.402 7.295 1.00 47.62 90 PHE A N 1
ATOM 703 C CA . PHE A 1 90 ? 6.673 -55.916 6.232 1.00 47.62 90 PHE A CA 1
ATOM 704 C C . PHE A 1 90 ? 7.792 -56.906 5.861 1.00 47.62 90 PHE A C 1
ATOM 706 O O . PHE A 1 90 ? 8.243 -56.918 4.714 1.00 47.62 90 PHE A O 1
ATOM 713 N N . ILE A 1 91 ? 8.213 -57.754 6.810 1.00 47.47 91 ILE A N 1
ATOM 714 C CA . ILE A 1 91 ? 9.344 -58.688 6.658 1.00 47.47 91 ILE A CA 1
ATOM 715 C C . ILE A 1 91 ? 8.996 -59.849 5.711 1.00 47.47 91 ILE A C 1
ATOM 717 O O . ILE A 1 91 ? 9.751 -60.115 4.778 1.00 47.47 91 ILE A O 1
ATOM 721 N N . GLU A 1 92 ? 7.829 -60.477 5.888 1.00 48.88 92 GLU A N 1
ATOM 722 C CA . GLU A 1 92 ? 7.374 -61.651 5.113 1.00 48.88 92 GLU A CA 1
ATOM 723 C C . GLU A 1 92 ? 7.320 -61.404 3.596 1.00 48.88 92 GLU A C 1
ATOM 725 O O . GLU A 1 92 ? 7.467 -62.329 2.801 1.00 48.88 92 GLU A O 1
ATOM 730 N N . ILE A 1 93 ? 7.116 -60.148 3.190 1.00 49.00 93 ILE A N 1
ATOM 731 C CA . ILE A 1 93 ? 6.944 -59.746 1.788 1.00 49.00 93 ILE A CA 1
ATOM 732 C C . ILE A 1 93 ? 8.266 -59.232 1.185 1.00 49.00 93 ILE A C 1
ATOM 734 O O . ILE A 1 93 ? 8.445 -59.283 -0.026 1.00 49.00 93 ILE A O 1
ATOM 738 N N . LEU A 1 94 ? 9.227 -58.777 2.003 1.00 46.81 94 LEU A N 1
ATOM 739 C CA . LEU A 1 94 ? 10.587 -58.484 1.517 1.00 46.81 94 LEU A CA 1
ATOM 740 C C . LEU A 1 94 ? 11.361 -59.770 1.192 1.00 46.81 94 LEU A C 1
ATOM 742 O O . LEU A 1 94 ? 12.140 -59.783 0.247 1.00 46.81 94 LEU A O 1
ATOM 746 N N . ALA A 1 95 ? 11.091 -60.864 1.910 1.00 47.06 95 ALA A N 1
ATOM 747 C CA . ALA A 1 95 ? 11.665 -62.184 1.634 1.00 47.06 95 ALA A CA 1
ATOM 748 C C . ALA A 1 95 ? 11.195 -62.820 0.303 1.00 47.06 95 ALA A C 1
ATOM 750 O O . ALA A 1 95 ? 11.716 -63.858 -0.091 1.00 47.06 95 ALA A O 1
ATOM 751 N N . GLN A 1 96 ? 10.217 -62.215 -0.383 1.00 44.94 96 GLN A N 1
ATOM 752 C CA . GLN A 1 96 ? 9.675 -62.684 -1.667 1.00 44.94 96 GLN A CA 1
ATOM 753 C C . GLN A 1 96 ? 10.294 -61.966 -2.883 1.00 44.94 96 GLN A C 1
ATOM 755 O O . GLN A 1 96 ? 9.922 -62.261 -4.016 1.00 44.94 96 GLN A O 1
ATOM 760 N N . VAL A 1 97 ? 11.231 -61.034 -2.668 1.00 43.16 97 VAL A N 1
ATOM 761 C CA . VAL A 1 97 ? 11.932 -60.303 -3.736 1.00 43.16 97 VAL A CA 1
ATOM 762 C C . VAL A 1 97 ? 13.335 -60.901 -3.930 1.00 43.16 97 VAL A C 1
ATOM 764 O O . VAL A 1 97 ? 14.095 -60.955 -2.960 1.00 43.16 97 VAL A O 1
ATOM 767 N N . PRO A 1 98 ? 13.718 -61.343 -5.146 1.00 39.12 98 PRO A N 1
ATOM 768 C CA . PRO A 1 98 ? 15.066 -61.841 -5.419 1.00 39.12 98 PRO A CA 1
ATOM 769 C C . PRO A 1 98 ? 16.154 -60.795 -5.144 1.00 39.12 98 PRO A C 1
ATOM 771 O O . PRO A 1 98 ? 15.955 -59.597 -5.358 1.00 39.12 98 PRO A O 1
ATOM 774 N N . VAL A 1 99 ? 17.335 -61.246 -4.712 1.00 39.47 99 VAL A N 1
ATOM 775 C CA . VAL A 1 99 ? 18.474 -60.361 -4.416 1.00 39.47 99 VAL A CA 1
ATOM 776 C C . VAL A 1 99 ? 18.900 -59.616 -5.686 1.00 39.47 99 VAL A C 1
ATOM 778 O O . VAL A 1 99 ? 19.366 -60.232 -6.640 1.00 39.47 99 VAL A O 1
ATOM 781 N N . GLY A 1 100 ? 18.737 -58.290 -5.686 1.00 34.25 100 GLY A N 1
ATOM 782 C CA . GLY A 1 100 ? 19.023 -57.412 -6.830 1.00 34.25 100 GLY A CA 1
ATOM 783 C C . GLY A 1 100 ? 17.818 -57.071 -7.721 1.00 34.25 100 GLY A C 1
ATOM 784 O O . GLY A 1 100 ? 17.979 -56.301 -8.663 1.00 34.25 100 GLY A O 1
ATOM 785 N N . GLY A 1 101 ? 16.622 -57.602 -7.439 1.00 35.59 101 GLY A N 1
ATOM 786 C CA . GLY A 1 101 ? 15.400 -57.298 -8.192 1.00 35.59 101 GLY A CA 1
ATOM 787 C C . GLY A 1 101 ? 14.702 -55.992 -7.781 1.00 35.59 101 GLY A C 1
ATOM 788 O O . GLY A 1 101 ? 14.824 -55.528 -6.647 1.00 35.59 101 GLY A O 1
ATOM 789 N N . VAL A 1 102 ? 13.908 -55.437 -8.702 1.00 35.69 102 VAL A N 1
ATOM 790 C CA . VAL A 1 102 ? 12.936 -54.352 -8.459 1.00 35.69 102 VAL A CA 1
ATOM 791 C C . VAL A 1 102 ? 11.530 -54.964 -8.443 1.00 35.69 102 VAL A C 1
ATOM 793 O O . VAL A 1 102 ? 11.270 -55.893 -9.204 1.00 35.69 102 VAL A O 1
ATOM 796 N N . ALA A 1 103 ? 10.639 -54.501 -7.558 1.00 40.59 103 ALA A N 1
ATOM 797 C CA . ALA A 1 103 ? 9.326 -55.122 -7.355 1.00 40.59 103 ALA A CA 1
ATOM 798 C C . ALA A 1 103 ? 8.221 -54.130 -6.947 1.00 40.59 103 ALA A C 1
ATOM 800 O O . ALA A 1 103 ? 8.455 -53.173 -6.200 1.00 40.59 103 ALA A O 1
ATOM 801 N N . GLU A 1 104 ? 6.997 -54.415 -7.391 1.00 39.25 104 GLU A N 1
ATOM 802 C CA . GLU A 1 104 ? 5.821 -53.548 -7.246 1.00 39.25 104 GLU A CA 1
ATOM 803 C C . GLU A 1 104 ? 4.896 -54.072 -6.134 1.00 39.25 104 GLU A C 1
ATOM 805 O O . GLU A 1 104 ? 4.662 -55.274 -6.104 1.00 39.25 104 GLU A O 1
ATOM 810 N N . VAL A 1 105 ? 4.450 -53.254 -5.152 1.00 40.47 105 VAL A N 1
ATOM 811 C CA . VAL A 1 105 ? 3.806 -53.753 -3.892 1.00 40.47 105 VAL A CA 1
ATOM 812 C C . VAL A 1 105 ? 2.819 -52.804 -3.135 1.00 40.47 105 VAL A C 1
ATOM 814 O O . VAL A 1 105 ? 3.085 -52.352 -2.015 1.00 40.47 105 VAL A O 1
ATOM 817 N N . TYR A 1 106 ? 1.653 -52.541 -3.719 1.00 38.47 106 TYR A N 1
ATOM 818 C CA . TYR A 1 106 ? 0.477 -51.812 -3.189 1.00 38.47 106 TYR A CA 1
ATOM 819 C C . TYR A 1 106 ? 0.189 -51.937 -1.679 1.00 38.47 106 TYR A C 1
ATOM 821 O O . TYR A 1 106 ? 0.191 -53.039 -1.120 1.00 38.47 106 TYR A O 1
ATOM 829 N N . TYR A 1 107 ? -0.229 -50.830 -1.048 1.00 38.44 107 TYR A N 1
ATOM 830 C CA . TYR A 1 107 ? -0.893 -50.807 0.269 1.00 38.44 107 TYR A CA 1
ATOM 831 C C . TYR A 1 107 ? -2.425 -50.651 0.148 1.00 38.44 107 TYR A C 1
ATOM 833 O O . TYR A 1 107 ? -2.959 -50.287 -0.895 1.00 38.44 107 TYR A O 1
ATOM 841 N N . SER A 1 108 ? -3.153 -50.940 1.229 1.00 35.41 108 SER A N 1
ATOM 842 C CA . SER A 1 108 ? -4.611 -50.967 1.277 1.00 35.41 108 SER A CA 1
ATOM 843 C C . SER A 1 108 ? -5.190 -50.157 2.416 1.00 35.41 108 SER A C 1
ATOM 845 O O . SER A 1 108 ? -4.898 -50.403 3.582 1.00 35.41 108 SER A O 1
ATOM 847 N N . CYS A 1 109 ? -6.136 -49.290 2.082 1.00 32.59 109 CYS A N 1
ATOM 848 C CA . CYS A 1 109 ? -7.039 -48.670 3.045 1.00 32.59 109 CYS A CA 1
ATOM 849 C C . CYS A 1 109 ? -8.491 -49.168 2.910 1.00 32.59 109 CYS A C 1
ATOM 851 O O . CYS A 1 109 ? -9.403 -48.444 3.288 1.00 32.59 109 CYS A O 1
ATOM 853 N N . GLU A 1 110 ? -8.703 -50.382 2.377 1.00 30.70 110 GLU A N 1
ATOM 854 C CA . GLU A 1 110 ? -9.956 -51.155 2.544 1.00 30.70 110 GLU A CA 1
ATOM 855 C C . GLU A 1 110 ? -9.818 -52.258 3.602 1.00 30.70 110 GLU A C 1
ATOM 857 O O . GLU A 1 110 ? -10.665 -52.396 4.474 1.00 30.70 110 GLU A O 1
ATOM 862 N N . ASP A 1 111 ? -8.736 -53.041 3.520 1.00 35.12 111 ASP A N 1
ATOM 863 C CA . ASP A 1 111 ? -8.505 -54.249 4.332 1.00 35.12 111 ASP A CA 1
ATOM 864 C C . ASP A 1 111 ? -7.153 -54.252 5.077 1.00 35.12 111 ASP A C 1
ATOM 866 O O . ASP A 1 111 ? -6.785 -55.256 5.685 1.00 35.12 111 ASP A O 1
ATOM 870 N N . GLY A 1 112 ? -6.385 -53.158 4.994 1.00 40.88 112 GLY A N 1
ATOM 871 C CA . GLY A 1 112 ? -5.093 -52.983 5.672 1.00 40.88 112 GLY A CA 1
ATOM 872 C C . GLY A 1 112 ? -3.913 -53.808 5.131 1.00 40.88 112 GLY A C 1
ATOM 873 O O . GLY A 1 112 ? -2.816 -53.701 5.675 1.00 40.88 112 GLY A O 1
ATOM 874 N N . LYS A 1 113 ? -4.089 -54.630 4.083 1.00 40.69 113 LYS A N 1
ATOM 875 C CA . LYS A 1 113 ? -3.062 -55.578 3.595 1.00 40.69 113 LYS A CA 1
ATOM 876 C C . LYS A 1 113 ? -2.216 -55.050 2.428 1.00 40.69 113 LYS A C 1
ATOM 878 O O . LYS A 1 113 ? -2.747 -54.484 1.471 1.00 40.69 113 LYS A O 1
ATOM 883 N N . VAL A 1 114 ? -0.914 -55.346 2.473 1.00 41.84 114 VAL A N 1
ATOM 884 C CA . VAL A 1 114 ? 0.097 -55.050 1.435 1.00 41.84 114 VAL A CA 1
ATOM 885 C C . VAL A 1 114 ? 0.239 -56.240 0.457 1.00 41.84 114 VAL A C 1
ATOM 887 O O . VAL A 1 114 ? 0.174 -57.381 0.914 1.00 41.84 114 VAL A O 1
ATOM 890 N N . ARG A 1 115 ? 0.407 -56.027 -0.864 1.00 44.53 115 ARG A N 1
ATOM 891 C CA . ARG A 1 115 ? 0.456 -57.098 -1.909 1.00 44.53 115 ARG A CA 1
ATOM 892 C C . ARG A 1 115 ? 1.329 -56.729 -3.114 1.00 44.53 115 ARG A C 1
ATOM 894 O O . ARG A 1 115 ? 1.398 -55.547 -3.392 1.00 44.53 115 ARG A O 1
ATOM 901 N N . LEU A 1 116 ? 1.928 -57.704 -3.818 1.00 44.09 116 LEU A N 1
ATOM 902 C CA . LEU A 1 116 ? 2.791 -57.526 -5.014 1.00 44.09 116 LEU A CA 1
ATOM 903 C C . LEU A 1 116 ? 2.008 -57.421 -6.354 1.00 44.09 116 LEU A C 1
ATOM 905 O O . LEU A 1 116 ? 0.962 -58.063 -6.459 1.00 44.09 116 LEU A O 1
ATOM 909 N N . ASP A 1 117 ? 2.541 -56.731 -7.381 1.00 42.09 117 ASP A N 1
ATOM 910 C CA . ASP A 1 117 ? 2.180 -56.967 -8.807 1.00 42.09 117 ASP A CA 1
ATOM 911 C C . ASP A 1 117 ? 3.035 -58.111 -9.393 1.00 42.09 117 ASP A C 1
ATOM 913 O O . ASP A 1 117 ? 4.066 -58.511 -8.845 1.00 42.09 117 ASP A O 1
ATOM 917 N N . LYS A 1 118 ? 2.592 -58.635 -10.535 1.00 42.22 118 LYS A N 1
ATOM 918 C CA . LYS A 1 118 ? 3.263 -59.605 -11.398 1.00 42.22 118 LYS A CA 1
ATOM 919 C C . LYS A 1 118 ? 3.373 -59.157 -12.865 1.00 42.22 118 LYS A C 1
ATOM 921 O O . LYS A 1 118 ? 3.944 -59.904 -13.647 1.00 42.22 118 LYS A O 1
ATOM 926 N N . LYS A 1 119 ? 2.844 -57.996 -13.280 1.00 39.22 119 LYS A N 1
ATOM 927 C CA . LYS A 1 119 ? 2.852 -57.576 -14.698 1.00 39.22 119 LYS A CA 1
ATOM 928 C C . LYS A 1 119 ? 4.182 -57.045 -15.241 1.00 39.22 119 LYS A C 1
ATOM 930 O O . LYS A 1 119 ? 4.308 -56.899 -16.453 1.00 39.22 119 LYS A O 1
ATOM 935 N N . ALA A 1 120 ? 5.214 -56.910 -14.411 1.00 40.81 120 ALA A N 1
ATOM 936 C CA . ALA A 1 120 ? 6.606 -56.814 -14.867 1.00 40.81 120 ALA A CA 1
ATOM 937 C C . ALA A 1 120 ? 7.161 -58.172 -15.383 1.00 40.81 120 ALA A C 1
ATOM 939 O O . ALA A 1 120 ? 8.319 -58.511 -15.142 1.00 40.81 120 ALA A O 1
ATOM 940 N N . ILE A 1 121 ? 6.324 -58.976 -16.056 1.00 41.31 121 ILE A N 1
ATOM 941 C CA . ILE A 1 121 ? 6.633 -60.312 -16.583 1.00 41.31 121 ILE A CA 1
ATOM 942 C C . ILE A 1 121 ? 5.990 -60.455 -17.980 1.00 41.31 121 ILE A C 1
ATOM 944 O O . ILE A 1 121 ? 4.832 -60.834 -18.113 1.00 41.31 121 ILE A O 1
ATOM 948 N N . GLU A 1 122 ? 6.804 -60.166 -19.002 1.00 35.09 122 GLU A N 1
ATOM 949 C CA . GLU A 1 122 ? 6.723 -60.666 -20.393 1.00 35.09 122 GLU A CA 1
ATOM 950 C C . GLU A 1 122 ? 5.626 -60.135 -21.373 1.00 35.09 122 GLU A C 1
ATOM 952 O O . GLU A 1 122 ? 4.435 -60.399 -21.270 1.00 35.09 122 GLU A O 1
ATOM 957 N N . ALA A 1 123 ? 6.106 -59.494 -22.456 1.00 35.69 123 ALA A N 1
ATOM 958 C CA . ALA A 1 123 ? 5.581 -59.535 -23.840 1.00 35.69 123 ALA A CA 1
ATOM 959 C C . ALA A 1 123 ? 4.192 -58.935 -24.242 1.00 35.69 123 ALA A C 1
ATOM 961 O O . ALA A 1 123 ? 3.312 -59.631 -24.741 1.00 35.69 123 ALA A O 1
ATOM 962 N N . GLY A 1 124 ? 4.092 -57.598 -24.256 1.00 37.25 124 GLY A N 1
ATOM 963 C CA . GLY A 1 124 ? 3.697 -56.783 -25.435 1.00 37.25 124 GLY A CA 1
ATOM 964 C C . GLY A 1 124 ? 2.320 -56.916 -26.142 1.00 37.25 124 GLY A C 1
ATOM 965 O O . GLY A 1 124 ? 2.103 -57.812 -26.957 1.00 37.25 124 GLY A O 1
ATOM 966 N N . LYS A 1 125 ? 1.481 -55.865 -26.021 1.00 26.89 125 LYS A N 1
ATOM 967 C CA . LYS A 1 125 ? 0.498 -55.364 -27.028 1.00 26.89 125 LYS A CA 1
ATOM 968 C C . LYS A 1 125 ? 0.022 -53.935 -26.667 1.00 26.89 125 LYS A C 1
ATOM 970 O O . LYS A 1 125 ? 0.407 -53.426 -25.622 1.00 26.89 125 LYS A O 1
ATOM 975 N N . ARG A 1 126 ? -0.759 -53.257 -27.531 1.00 35.91 126 ARG A N 1
ATOM 976 C CA . ARG A 1 126 ? -1.287 -51.880 -27.313 1.00 35.91 126 ARG A CA 1
ATOM 977 C C . ARG A 1 126 ? -2.825 -51.783 -27.445 1.00 35.91 126 ARG A C 1
ATOM 979 O O . ARG A 1 126 ? -3.383 -52.535 -28.244 1.00 35.91 126 ARG A O 1
ATOM 986 N N . PRO A 1 127 ? -3.477 -50.829 -26.738 1.00 28.23 127 PRO A N 1
ATOM 987 C CA . PRO A 1 127 ? -4.891 -50.454 -26.895 1.00 28.23 127 PRO A CA 1
ATOM 988 C C . PRO A 1 127 ? -5.114 -49.364 -27.977 1.00 28.23 127 PRO A C 1
ATOM 990 O O . PRO A 1 127 ? -4.208 -49.051 -28.750 1.00 28.23 127 PRO A O 1
ATOM 993 N N . VAL A 1 128 ? -6.327 -48.789 -28.030 1.00 24.86 128 VAL A N 1
ATOM 994 C CA . VAL A 1 128 ? -6.821 -47.813 -29.033 1.00 24.86 128 VAL A CA 1
ATOM 995 C C . VAL A 1 128 ? -7.493 -46.606 -28.338 1.00 24.86 128 VAL A C 1
ATOM 997 O O . VAL A 1 128 ? -7.939 -46.731 -27.200 1.00 24.86 128 VAL A O 1
ATOM 1000 N N . VAL A 1 129 ? -7.570 -45.445 -29.008 1.00 28.08 129 VAL A N 1
ATOM 1001 C CA . VAL A 1 129 ? -8.208 -44.194 -28.527 1.00 28.08 129 VAL A CA 1
ATOM 1002 C C . VAL A 1 129 ? -9.557 -43.955 -29.225 1.00 28.08 129 VAL A C 1
ATOM 1004 O O . VAL A 1 129 ? -9.666 -44.181 -30.428 1.00 28.08 129 VAL A O 1
ATOM 1007 N N . SER A 1 130 ? -10.561 -43.443 -28.503 1.00 24.83 130 SER A N 1
ATOM 1008 C CA . SER A 1 130 ? -11.877 -43.033 -29.034 1.00 24.83 130 SER A CA 1
ATOM 1009 C C . SER A 1 130 ? -12.160 -41.545 -28.782 1.00 24.83 130 SER A C 1
ATOM 1011 O O . SER A 1 130 ? -11.921 -41.056 -27.681 1.00 24.83 130 SER A O 1
ATOM 1013 N N . GLN A 1 131 ? -12.685 -40.832 -29.784 1.00 28.08 131 GLN A N 1
ATOM 1014 C CA . GLN A 1 131 ? -12.899 -39.375 -29.762 1.00 28.08 131 GLN A CA 1
ATOM 1015 C C . GLN A 1 131 ? -14.275 -38.964 -29.208 1.00 28.08 131 GLN A C 1
ATOM 1017 O O . GLN A 1 131 ? -15.272 -39.562 -29.604 1.00 28.08 131 GLN A O 1
ATOM 1022 N N . ALA A 1 132 ? -14.323 -37.893 -28.401 1.00 22.59 132 ALA A N 1
ATOM 1023 C CA . ALA A 1 132 ? -15.374 -36.853 -28.368 1.00 22.59 132 ALA A CA 1
ATOM 1024 C C . ALA A 1 132 ? -15.137 -35.858 -27.204 1.00 22.59 132 ALA A C 1
ATOM 1026 O O . ALA A 1 132 ? -14.690 -36.295 -26.142 1.00 22.59 132 ALA A O 1
ATOM 1027 N N . PRO A 1 133 ? -15.574 -34.585 -27.302 1.00 22.70 133 PRO A N 1
ATOM 1028 C CA . PRO A 1 133 ? -15.645 -33.698 -28.468 1.00 22.70 133 PRO A CA 1
ATOM 1029 C C . PRO A 1 133 ? -14.498 -32.656 -28.431 1.00 22.70 133 PRO A C 1
ATOM 1031 O O . PRO A 1 133 ? -13.616 -32.729 -27.576 1.00 22.70 133 PRO A O 1
ATOM 1034 N N . ASP A 1 134 ? -14.513 -31.660 -29.321 1.00 26.72 134 ASP A N 1
ATOM 1035 C CA . ASP A 1 134 ? -13.531 -30.566 -29.319 1.00 26.72 134 ASP A CA 1
ATOM 1036 C C . ASP A 1 134 ? -13.637 -29.658 -28.078 1.00 26.72 134 ASP A C 1
ATOM 1038 O O . ASP A 1 134 ? -14.374 -28.671 -28.060 1.00 26.72 134 ASP A O 1
ATOM 1042 N N . LEU A 1 135 ? -12.813 -29.931 -27.064 1.00 25.05 135 LEU A N 1
ATOM 1043 C CA . LEU A 1 135 ? -12.191 -28.863 -26.283 1.00 25.05 135 LEU A CA 1
ATOM 1044 C C . LEU A 1 135 ? -10.758 -28.690 -26.782 1.00 25.05 135 LEU A C 1
ATOM 1046 O O . LEU A 1 135 ? -9.851 -29.426 -26.390 1.00 25.05 135 LEU A O 1
ATOM 1050 N N . ALA A 1 136 ? -10.550 -27.675 -27.620 1.00 22.81 136 ALA A N 1
ATOM 1051 C CA . ALA A 1 136 ? -9.218 -27.144 -27.845 1.00 22.81 136 ALA A CA 1
ATOM 1052 C C . ALA A 1 136 ? -8.687 -26.623 -26.502 1.00 22.81 136 ALA A C 1
ATOM 1054 O O . ALA A 1 136 ? -9.100 -25.564 -26.029 1.00 22.81 136 ALA A O 1
ATOM 1055 N N . LEU A 1 137 ? -7.786 -27.387 -25.878 1.00 26.92 137 LEU A N 1
ATOM 1056 C CA . LEU A 1 137 ? -7.002 -26.927 -24.740 1.00 26.92 137 LEU A CA 1
ATOM 1057 C C . LEU A 1 137 ? -6.116 -25.778 -25.217 1.00 26.92 137 LEU A C 1
ATOM 1059 O O . LEU A 1 137 ? -4.995 -25.987 -25.683 1.00 26.92 137 LEU A O 1
ATOM 1063 N N . SER A 1 138 ? -6.633 -24.557 -25.094 1.00 22.52 138 SER A N 1
ATOM 1064 C CA . SER A 1 138 ? -5.826 -23.351 -25.134 1.00 22.52 138 SER A CA 1
ATOM 1065 C C . SER A 1 138 ? -4.827 -23.441 -23.988 1.00 22.52 138 SER A C 1
ATOM 1067 O O . SER A 1 138 ? -5.148 -23.135 -22.838 1.00 22.52 138 SER A O 1
ATOM 1069 N N . VAL A 1 139 ? -3.614 -23.889 -24.307 1.00 30.92 139 VAL A N 1
ATOM 1070 C CA . VAL A 1 139 ? -2.440 -23.602 -23.492 1.00 30.92 139 VAL A CA 1
ATOM 1071 C C . VAL A 1 139 ? -2.437 -22.089 -23.323 1.00 30.92 139 VAL A C 1
ATOM 1073 O O . VAL A 1 139 ? -2.293 -21.372 -24.312 1.00 30.92 139 VAL A O 1
ATOM 1076 N N . GLU A 1 140 ? -2.667 -21.598 -22.104 1.00 31.53 140 GLU A N 1
ATOM 1077 C CA . GLU A 1 140 ? -2.522 -20.173 -21.829 1.00 31.53 140 GLU A CA 1
ATOM 1078 C C . GLU A 1 140 ? -1.060 -19.817 -22.091 1.00 31.53 140 GLU A C 1
ATOM 1080 O O . GLU A 1 140 ? -0.170 -20.149 -21.301 1.00 31.53 140 GLU A O 1
ATOM 1085 N N . GLU A 1 141 ? -0.803 -19.191 -23.243 1.00 33.22 141 GLU A N 1
ATOM 1086 C CA . GLU A 1 141 ? 0.516 -18.678 -23.573 1.00 33.22 141 GLU A CA 1
ATOM 1087 C C . GLU A 1 141 ? 0.964 -17.787 -22.419 1.00 33.22 141 GLU A C 1
ATOM 1089 O O . GLU A 1 141 ? 0.262 -16.855 -22.017 1.00 33.22 141 GLU A O 1
ATOM 1094 N N . LYS A 1 142 ? 2.121 -18.120 -21.844 1.00 48.00 142 LYS A N 1
ATOM 1095 C CA . LYS A 1 142 ? 2.648 -17.508 -20.626 1.00 48.00 142 LYS A CA 1
ATOM 1096 C C . LYS A 1 142 ? 2.992 -16.044 -20.911 1.00 48.00 142 LYS A C 1
ATOM 1098 O O . LYS A 1 142 ? 4.130 -15.750 -21.270 1.00 48.00 142 LYS A O 1
ATOM 1103 N N . LYS A 1 143 ? 1.985 -15.164 -20.811 1.00 64.38 143 LYS A N 1
ATOM 1104 C CA . LYS A 1 143 ? 1.968 -13.848 -21.462 1.00 64.38 143 LYS A CA 1
ATOM 1105 C C . LYS A 1 143 ? 3.248 -13.067 -21.180 1.00 64.38 143 LYS A C 1
ATOM 1107 O O . LYS A 1 143 ? 3.502 -12.647 -20.054 1.00 64.38 143 LYS A O 1
ATOM 1112 N N . GLU A 1 144 ? 4.022 -12.879 -22.240 1.00 88.75 144 GLU A N 1
ATOM 1113 C CA . GLU A 1 144 ? 5.276 -12.137 -22.255 1.00 88.75 144 GLU A CA 1
ATOM 1114 C C . GLU A 1 144 ? 4.993 -10.653 -21.965 1.00 88.75 144 GLU A C 1
ATOM 1116 O O . GLU A 1 144 ? 4.378 -9.963 -22.778 1.00 88.75 144 GLU A O 1
ATOM 1121 N N . ILE A 1 145 ? 5.401 -10.176 -20.785 1.00 94.69 145 ILE A N 1
ATOM 1122 C CA . ILE A 1 145 ? 5.185 -8.805 -20.310 1.00 94.69 145 ILE A CA 1
ATOM 1123 C C . ILE A 1 145 ? 6.205 -7.891 -20.983 1.00 94.69 145 ILE A C 1
ATOM 1125 O O . ILE A 1 145 ? 7.408 -7.969 -20.710 1.00 94.69 145 ILE A O 1
ATOM 1129 N N . LYS A 1 146 ? 5.717 -7.004 -21.849 1.00 96.81 146 LYS A N 1
ATOM 1130 C CA . LYS A 1 146 ? 6.547 -6.081 -22.624 1.00 96.81 146 LYS A CA 1
ATOM 1131 C C . LYS A 1 146 ? 6.850 -4.821 -21.822 1.00 96.81 146 LYS A C 1
ATOM 1133 O O . LYS A 1 146 ? 5.937 -4.069 -21.488 1.00 96.81 146 LYS A O 1
ATOM 1138 N N . VAL A 1 147 ? 8.127 -4.569 -21.555 1.00 97.88 147 VAL A N 1
ATOM 1139 C CA . VAL A 1 147 ? 8.605 -3.415 -20.781 1.00 97.88 147 VAL A CA 1
ATOM 1140 C C . VAL A 1 147 ? 9.265 -2.389 -21.696 1.00 97.88 147 VAL A C 1
ATOM 1142 O O . VAL A 1 147 ? 10.135 -2.737 -22.498 1.00 97.88 147 VAL A O 1
ATOM 1145 N N . LEU A 1 148 ? 8.887 -1.122 -21.537 1.00 98.19 148 LEU A N 1
ATOM 1146 C CA . LEU A 1 148 ? 9.646 0.032 -22.027 1.00 98.19 148 LEU A CA 1
ATOM 1147 C C . LEU A 1 148 ? 10.421 0.650 -20.855 1.00 98.19 148 LEU A C 1
ATOM 1149 O O . LEU A 1 148 ? 9.819 0.963 -19.830 1.00 98.19 148 LEU A O 1
ATOM 1153 N N . ILE A 1 149 ? 11.735 0.826 -21.005 1.00 97.81 149 ILE A N 1
ATOM 1154 C CA . ILE A 1 149 ? 12.587 1.484 -20.001 1.00 97.81 149 ILE A CA 1
ATOM 1155 C C . ILE A 1 149 ? 12.885 2.922 -20.440 1.00 97.81 149 ILE A C 1
ATOM 1157 O O . ILE A 1 149 ? 13.395 3.128 -21.538 1.00 97.81 149 ILE A O 1
ATOM 1161 N N . VAL A 1 150 ? 12.596 3.901 -19.582 1.00 96.75 150 VAL A N 1
ATOM 1162 C CA . VAL A 1 150 ? 12.853 5.334 -19.798 1.00 96.75 150 VAL A CA 1
ATOM 1163 C C . VAL A 1 150 ? 13.690 5.868 -18.629 1.00 96.75 150 VAL A C 1
ATOM 1165 O O . VAL A 1 150 ? 13.197 5.938 -17.505 1.00 96.75 150 VAL A O 1
ATOM 1168 N N . ASP A 1 151 ? 14.955 6.196 -18.890 1.00 94.69 151 ASP A N 1
ATOM 1169 C CA . ASP A 1 151 ? 15.941 6.720 -17.925 1.00 94.69 151 ASP A CA 1
ATOM 1170 C C . ASP A 1 151 ? 17.072 7.385 -18.731 1.00 94.69 151 ASP A C 1
ATOM 1172 O O . ASP A 1 151 ? 17.476 6.828 -19.757 1.00 94.69 151 ASP A O 1
ATOM 1176 N N . ASP A 1 152 ? 17.584 8.553 -18.333 1.00 93.12 152 ASP A N 1
ATOM 1177 C CA . ASP A 1 152 ? 18.598 9.264 -19.136 1.00 93.12 152 ASP A CA 1
ATOM 1178 C C . ASP A 1 152 ? 19.970 8.558 -19.114 1.00 93.12 152 ASP A C 1
ATOM 1180 O O . ASP A 1 152 ? 20.737 8.599 -20.083 1.00 93.12 152 ASP A O 1
ATOM 1184 N N . SER A 1 153 ? 20.242 7.793 -18.056 1.00 92.81 153 SER A N 1
ATOM 1185 C CA . SER A 1 153 ? 21.519 7.148 -17.814 1.00 92.81 153 SER A CA 1
ATOM 1186 C C . SER A 1 153 ? 21.573 5.779 -18.472 1.00 92.81 153 SER A C 1
ATOM 1188 O O . SER A 1 153 ? 20.972 4.804 -18.008 1.00 92.81 153 SER A O 1
ATOM 1190 N N . LYS A 1 154 ? 22.390 5.658 -19.527 1.00 93.44 154 LYS A N 1
ATOM 1191 C CA . LYS A 1 154 ? 22.648 4.373 -20.196 1.00 93.44 154 LYS A CA 1
ATOM 1192 C C . LYS A 1 154 ? 23.015 3.264 -19.197 1.00 93.44 154 LYS A C 1
ATOM 1194 O O . LYS A 1 154 ? 22.514 2.153 -19.314 1.00 93.44 154 LYS A O 1
ATOM 1199 N N . THR A 1 155 ? 23.825 3.574 -18.183 1.00 92.25 155 THR A N 1
ATOM 1200 C CA . THR A 1 155 ? 24.225 2.621 -17.135 1.00 92.25 155 THR A CA 1
ATOM 1201 C C . THR A 1 155 ? 23.027 2.078 -16.353 1.00 92.25 155 THR A C 1
ATOM 1203 O O . THR A 1 155 ? 22.995 0.889 -16.044 1.00 92.25 155 THR A O 1
ATOM 1206 N N . ILE A 1 156 ? 22.024 2.914 -16.060 1.00 90.75 156 ILE A N 1
ATOM 1207 C CA . ILE A 1 156 ? 20.797 2.473 -15.384 1.00 90.75 156 ILE A CA 1
ATOM 1208 C C . ILE A 1 156 ? 19.890 1.709 -16.355 1.00 90.75 156 ILE A C 1
ATOM 1210 O O . ILE A 1 156 ? 19.350 0.678 -15.963 1.00 90.75 156 ILE A O 1
ATOM 1214 N N . ARG A 1 157 ? 19.780 2.117 -17.628 1.00 94.50 157 ARG A N 1
ATOM 1215 C CA . ARG A 1 157 ? 19.033 1.353 -18.650 1.00 94.50 157 ARG A CA 1
ATOM 1216 C C . ARG A 1 157 ? 19.598 -0.058 -18.858 1.00 94.50 157 ARG A C 1
ATOM 1218 O O . ARG A 1 157 ? 18.839 -1.029 -18.833 1.00 94.50 157 ARG A O 1
ATOM 1225 N N . ASP A 1 158 ? 20.919 -0.175 -18.996 1.00 93.56 158 ASP A N 1
ATOM 1226 C CA . ASP A 1 158 ? 21.634 -1.450 -19.135 1.00 93.56 158 ASP A CA 1
ATOM 1227 C C . ASP A 1 158 ? 21.450 -2.326 -17.873 1.00 93.56 158 ASP A C 1
ATOM 1229 O O . ASP A 1 158 ? 21.169 -3.522 -17.983 1.00 93.56 158 ASP A O 1
ATOM 1233 N N . LEU A 1 159 ? 21.528 -1.733 -16.672 1.00 91.12 159 LEU A N 1
ATOM 1234 C CA . LEU A 1 159 ? 21.314 -2.425 -15.393 1.00 91.12 159 LEU A CA 1
ATOM 1235 C C . LEU A 1 159 ? 19.861 -2.895 -15.212 1.00 91.12 159 LEU A C 1
ATOM 1237 O O . LEU A 1 159 ? 19.629 -4.057 -14.878 1.00 91.12 159 LEU A O 1
ATOM 1241 N N . LEU A 1 160 ? 18.872 -2.034 -15.471 1.00 92.12 160 LEU A N 1
ATOM 1242 C CA . LEU A 1 160 ? 17.449 -2.385 -15.411 1.00 92.12 160 LEU A CA 1
ATOM 1243 C C . LEU A 1 160 ? 17.113 -3.509 -16.397 1.00 92.12 160 LEU A C 1
ATOM 1245 O O . LEU A 1 160 ? 16.373 -4.424 -16.039 1.00 92.12 160 LEU A O 1
ATOM 1249 N N . MET A 1 161 ? 17.697 -3.510 -17.599 1.00 94.56 161 MET A N 1
ATOM 1250 C CA . MET A 1 161 ? 17.556 -4.626 -18.535 1.00 94.56 161 MET A CA 1
ATOM 1251 C C . MET A 1 161 ? 18.119 -5.931 -17.966 1.00 94.56 161 MET A C 1
ATOM 1253 O O . MET A 1 161 ? 17.411 -6.940 -17.967 1.00 94.56 161 MET A O 1
ATOM 1257 N N . GLN A 1 162 ? 19.355 -5.923 -17.456 1.00 91.44 162 GLN A N 1
ATOM 1258 C CA . GLN A 1 162 ? 19.986 -7.110 -16.863 1.00 91.44 162 GLN A CA 1
ATOM 1259 C C . GLN A 1 162 ? 19.217 -7.652 -15.651 1.00 91.44 162 GLN A C 1
ATOM 1261 O O . GLN A 1 162 ? 19.187 -8.860 -15.437 1.00 91.44 162 GLN A O 1
ATOM 1266 N N . ILE A 1 163 ? 18.579 -6.779 -14.868 1.00 90.81 163 ILE A N 1
ATOM 1267 C CA . ILE A 1 163 ? 17.710 -7.159 -13.749 1.00 90.81 163 ILE A CA 1
ATOM 1268 C C . ILE A 1 163 ? 16.419 -7.799 -14.262 1.00 90.81 163 ILE A C 1
ATOM 1270 O O . ILE A 1 163 ? 16.074 -8.910 -13.863 1.00 90.81 163 ILE A O 1
ATOM 1274 N N . LEU A 1 164 ? 15.695 -7.103 -15.139 1.00 91.50 164 LEU A N 1
ATOM 1275 C CA . LEU A 1 164 ? 14.337 -7.481 -15.522 1.00 91.50 164 LEU A CA 1
ATOM 1276 C C . LEU A 1 164 ? 14.302 -8.721 -16.424 1.00 91.50 164 LEU A C 1
ATOM 1278 O O . LEU A 1 164 ? 13.408 -9.547 -16.274 1.00 91.50 164 LEU A O 1
ATOM 1282 N N . THR A 1 165 ? 15.304 -8.911 -17.287 1.00 91.31 165 THR A N 1
ATOM 1283 C CA . THR A 1 165 ? 15.412 -10.102 -18.155 1.00 91.31 165 THR A CA 1
ATOM 1284 C C . THR A 1 165 ? 15.801 -11.393 -17.419 1.00 91.31 165 THR A C 1
ATOM 1286 O O . THR A 1 165 ? 15.819 -12.456 -18.037 1.00 91.31 165 THR A O 1
ATOM 1289 N N . ARG A 1 166 ? 16.047 -11.353 -16.097 1.00 89.06 166 ARG A N 1
ATOM 1290 C CA . ARG A 1 166 ? 16.204 -12.570 -15.273 1.00 89.06 166 ARG A CA 1
ATOM 1291 C C . ARG A 1 166 ? 14.898 -13.346 -15.083 1.00 89.06 166 ARG A C 1
ATOM 1293 O O . ARG A 1 166 ? 14.957 -14.542 -14.808 1.00 89.06 166 ARG A O 1
ATOM 1300 N N . ASP A 1 167 ? 13.733 -12.703 -15.204 1.00 88.00 167 ASP A N 1
ATOM 1301 C CA . ASP A 1 167 ? 12.447 -13.405 -15.163 1.00 88.00 167 ASP A CA 1
ATOM 1302 C C . ASP A 1 167 ? 11.957 -13.702 -16.590 1.00 88.00 167 ASP A C 1
ATOM 1304 O O . ASP A 1 167 ? 11.686 -12.763 -17.339 1.00 88.00 167 ASP A O 1
ATOM 1308 N N . PRO A 1 168 ? 11.759 -14.976 -16.982 1.00 89.31 168 PRO A N 1
ATOM 1309 C CA . PRO A 1 168 ? 11.335 -15.337 -18.336 1.00 89.31 168 PRO A CA 1
ATOM 1310 C C . PRO A 1 168 ? 9.881 -14.946 -18.665 1.00 89.31 168 PRO A C 1
ATOM 1312 O O . PRO A 1 168 ? 9.382 -15.299 -19.730 1.00 89.31 168 PRO A O 1
ATOM 1315 N N . ARG A 1 169 ? 9.165 -14.266 -17.758 1.00 90.88 169 ARG A N 1
ATOM 1316 C CA . ARG A 1 169 ? 7.890 -13.588 -18.046 1.00 90.88 169 ARG A CA 1
ATOM 1317 C C . ARG A 1 169 ? 8.082 -12.167 -18.577 1.00 90.88 169 ARG A C 1
ATOM 1319 O O . ARG A 1 169 ? 7.119 -11.606 -19.085 1.00 90.88 169 ARG A O 1
ATOM 1326 N N . ILE A 1 170 ? 9.265 -11.570 -18.423 1.00 94.12 170 ILE A N 1
ATOM 1327 C CA . ILE A 1 170 ? 9.531 -10.164 -18.734 1.00 94.12 170 ILE A CA 1
ATOM 1328 C C . ILE A 1 170 ? 10.414 -10.042 -19.976 1.00 94.12 170 ILE A C 1
ATOM 1330 O O . ILE A 1 170 ? 11.424 -10.730 -20.117 1.00 94.12 170 ILE A O 1
ATOM 1334 N N . LYS A 1 171 ? 10.076 -9.089 -20.848 1.00 96.12 171 LYS A N 1
ATOM 1335 C CA . LYS A 1 171 ? 10.878 -8.720 -22.012 1.00 96.12 171 LYS A CA 1
ATOM 1336 C C . LYS A 1 171 ? 10.961 -7.214 -22.152 1.00 96.12 171 LYS A C 1
ATOM 1338 O O . LYS A 1 171 ? 9.953 -6.548 -22.372 1.00 96.12 171 LYS A O 1
ATOM 1343 N N . VAL A 1 172 ? 12.174 -6.680 -22.080 1.00 97.31 172 VAL A N 1
ATOM 1344 C CA . VAL A 1 172 ? 12.434 -5.296 -22.481 1.00 97.31 172 VAL A CA 1
ATOM 1345 C C . VAL A 1 172 ? 12.282 -5.228 -24.000 1.00 97.31 172 VAL A C 1
ATOM 1347 O O . VAL A 1 172 ? 13.054 -5.849 -24.726 1.00 97.31 172 VAL A O 1
ATOM 1350 N N . VAL A 1 173 ? 11.248 -4.534 -24.478 1.00 97.31 173 VAL A N 1
ATOM 1351 C CA . VAL A 1 173 ? 10.962 -4.397 -25.919 1.00 97.31 173 VAL A CA 1
ATOM 1352 C C . VAL A 1 173 ? 11.573 -3.140 -26.521 1.00 97.31 173 VAL A C 1
ATOM 1354 O O . VAL A 1 173 ? 11.807 -3.099 -27.724 1.00 97.31 173 VAL A O 1
ATOM 1357 N N . ALA A 1 174 ? 11.826 -2.124 -25.696 1.00 97.50 174 ALA A N 1
ATOM 1358 C CA . ALA A 1 174 ? 12.421 -0.863 -26.105 1.00 97.50 174 ALA A CA 1
ATOM 1359 C C . ALA A 1 174 ? 13.051 -0.130 -24.913 1.00 97.50 174 ALA A C 1
ATOM 1361 O O . ALA A 1 174 ? 12.718 -0.379 -23.750 1.00 97.50 174 ALA A O 1
ATOM 1362 N N . MET A 1 175 ? 13.926 0.818 -25.233 1.00 98.00 175 MET A N 1
ATOM 1363 C CA . MET A 1 175 ? 14.511 1.781 -24.306 1.00 98.00 175 MET A CA 1
ATOM 1364 C C . MET A 1 175 ? 14.389 3.185 -24.896 1.00 98.00 175 MET A C 1
ATOM 1366 O O . MET A 1 175 ? 14.514 3.335 -26.111 1.00 98.00 175 MET A O 1
ATOM 1370 N N . ALA A 1 176 ? 14.197 4.186 -24.043 1.00 96.94 176 ALA A N 1
ATOM 1371 C CA . ALA A 1 176 ? 14.303 5.602 -24.377 1.00 96.94 176 ALA A CA 1
ATOM 1372 C C . ALA A 1 176 ? 15.397 6.249 -23.522 1.00 96.94 176 ALA A C 1
ATOM 1374 O O . ALA A 1 176 ? 15.465 5.995 -22.318 1.00 96.94 176 ALA A O 1
ATOM 1375 N N . GLU A 1 177 ? 16.216 7.098 -24.134 1.00 94.94 177 GLU A N 1
ATOM 1376 C CA . GLU A 1 177 ? 17.089 8.041 -23.428 1.00 94.94 177 GLU A CA 1
ATOM 1377 C C . GLU A 1 177 ? 16.373 9.374 -23.183 1.00 94.94 177 GLU A C 1
ATOM 1379 O O . GLU A 1 177 ? 16.676 10.066 -22.213 1.00 94.94 177 GLU A O 1
ATOM 1384 N N . LYS A 1 178 ? 15.409 9.735 -24.046 1.00 94.56 178 LYS A N 1
ATOM 1385 C CA . LYS A 1 178 ? 14.773 11.058 -24.034 1.00 94.56 178 LYS A CA 1
ATOM 1386 C C . LYS A 1 178 ? 13.244 11.010 -23.946 1.00 94.56 178 LYS A C 1
ATOM 1388 O O . LYS A 1 178 ? 12.618 10.206 -24.643 1.00 94.56 178 LYS A O 1
ATOM 1393 N N . PRO A 1 179 ? 12.604 11.953 -23.221 1.00 93.62 179 PRO A N 1
ATOM 1394 C CA . PRO A 1 179 ? 11.143 12.110 -23.180 1.00 93.62 179 PRO A CA 1
ATOM 1395 C C . PRO A 1 179 ? 10.465 12.197 -24.559 1.00 93.62 179 PRO A C 1
ATOM 1397 O O . PRO A 1 179 ? 9.322 11.771 -24.729 1.00 93.62 179 PRO A O 1
ATOM 1400 N N . SER A 1 180 ? 11.169 12.743 -25.553 1.00 93.88 180 SER A N 1
ATOM 1401 C CA . SER A 1 180 ? 10.708 12.916 -26.935 1.00 93.88 180 SER A CA 1
ATOM 1402 C C . SER A 1 180 ? 10.610 11.606 -27.735 1.00 93.88 180 SER A C 1
ATOM 1404 O O . SER A 1 180 ? 9.803 11.519 -28.660 1.00 93.88 180 SER A O 1
ATOM 1406 N N . GLU A 1 181 ? 11.355 10.564 -27.359 1.00 95.38 181 GLU A N 1
ATOM 1407 C CA . GLU A 1 181 ? 11.352 9.253 -28.031 1.00 95.38 181 GLU A CA 1
ATOM 1408 C C . GLU A 1 181 ? 10.153 8.392 -27.603 1.00 95.38 181 GLU A C 1
ATOM 1410 O O . GLU A 1 181 ? 9.572 7.661 -28.414 1.00 95.38 181 GLU A O 1
ATOM 1415 N N . VAL A 1 182 ? 9.760 8.507 -26.329 1.00 95.69 182 VAL A N 1
ATOM 1416 C CA . VAL A 1 182 ? 8.841 7.605 -25.610 1.00 95.69 182 VAL A CA 1
ATOM 1417 C C . VAL A 1 182 ? 7.518 7.381 -26.344 1.00 95.69 182 VAL A C 1
ATOM 1419 O O . VAL A 1 182 ? 7.075 6.241 -26.484 1.00 95.69 182 VAL A O 1
ATOM 1422 N N . GLU A 1 183 ? 6.901 8.433 -26.887 1.00 95.50 183 GLU A N 1
ATOM 1423 C CA . GLU A 1 183 ? 5.621 8.313 -27.597 1.00 95.50 183 GLU A CA 1
ATOM 1424 C C . GLU A 1 183 ? 5.731 7.478 -28.892 1.00 95.50 183 GLU A C 1
ATOM 1426 O O . GLU A 1 183 ? 4.807 6.735 -29.241 1.00 95.50 183 GLU A O 1
ATOM 1431 N N . SER A 1 184 ? 6.863 7.553 -29.599 1.00 96.56 184 SER A N 1
ATOM 1432 C CA . SER A 1 184 ? 7.103 6.750 -30.808 1.00 96.56 184 SER A CA 1
ATOM 1433 C C . SER A 1 184 ? 7.318 5.269 -30.473 1.00 96.56 184 SER A C 1
ATOM 1435 O O . SER A 1 184 ? 6.793 4.384 -31.157 1.00 96.56 184 SER A O 1
ATOM 1437 N N . LEU A 1 185 ? 8.012 4.997 -29.365 1.00 97.25 185 LEU A N 1
ATOM 1438 C CA . LEU A 1 185 ? 8.290 3.650 -28.874 1.00 97.25 185 LEU A CA 1
ATOM 1439 C C . LEU A 1 185 ? 7.020 2.983 -28.332 1.00 97.25 185 LEU A C 1
ATOM 1441 O O . LEU A 1 185 ? 6.767 1.819 -28.641 1.00 97.25 185 LEU A O 1
ATOM 1445 N N . ILE A 1 186 ? 6.165 3.733 -27.629 1.00 96.69 186 ILE A N 1
ATOM 1446 C CA . ILE A 1 186 ? 4.829 3.288 -27.203 1.00 96.69 186 ILE A CA 1
ATOM 1447 C C . ILE A 1 186 ? 3.996 2.815 -28.404 1.00 96.69 186 ILE A C 1
ATOM 1449 O O . ILE A 1 186 ? 3.470 1.700 -28.385 1.00 96.69 186 ILE A O 1
ATOM 1453 N N . LYS A 1 187 ? 3.907 3.625 -29.469 1.00 95.38 187 LYS A N 1
ATOM 1454 C CA . LYS A 1 187 ? 3.133 3.291 -30.683 1.00 95.38 187 LYS A CA 1
ATOM 1455 C C . LYS A 1 187 ? 3.677 2.055 -31.404 1.00 95.38 187 LYS A C 1
ATOM 1457 O O . LYS A 1 187 ? 2.892 1.238 -31.887 1.00 95.38 187 LYS A O 1
ATOM 1462 N N . THR A 1 188 ? 5.003 1.929 -31.458 1.00 96.94 188 THR A N 1
ATOM 1463 C CA . THR A 1 188 ? 5.712 0.872 -32.195 1.00 96.94 188 THR A CA 1
ATOM 1464 C C . THR A 1 188 ? 5.681 -0.466 -31.457 1.00 96.94 188 THR A C 1
ATOM 1466 O O . THR A 1 188 ? 5.245 -1.471 -32.014 1.00 96.94 188 THR A O 1
ATOM 1469 N N . TYR A 1 189 ? 6.108 -0.485 -30.192 1.00 96.44 189 TYR A N 1
ATOM 1470 C CA . TYR A 1 189 ? 6.359 -1.717 -29.438 1.00 96.44 189 TYR A CA 1
ATOM 1471 C C . TYR A 1 189 ? 5.190 -2.156 -28.548 1.00 96.44 189 TYR A C 1
ATOM 1473 O O . TYR A 1 189 ? 5.130 -3.328 -28.174 1.00 96.44 189 TYR A O 1
ATOM 1481 N N . LYS A 1 190 ? 4.249 -1.244 -28.250 1.00 94.94 190 LYS A N 1
ATOM 1482 C CA . LYS A 1 190 ? 3.039 -1.482 -27.438 1.00 94.94 190 LYS A CA 1
ATOM 1483 C C . LYS A 1 190 ? 3.353 -2.205 -26.112 1.00 94.94 190 LYS A C 1
ATOM 1485 O O . LYS A 1 190 ? 2.934 -3.352 -25.938 1.00 94.94 190 LYS A O 1
ATOM 1490 N N . PRO A 1 191 ? 4.130 -1.573 -25.210 1.00 96.44 191 PRO A N 1
ATOM 1491 C CA . PRO A 1 191 ? 4.507 -2.171 -23.934 1.00 96.44 191 PRO A CA 1
ATOM 1492 C C . PRO A 1 191 ? 3.293 -2.357 -23.007 1.00 96.44 191 PRO A C 1
ATOM 1494 O O . PRO A 1 191 ? 2.385 -1.527 -22.981 1.00 96.44 191 PRO A O 1
ATOM 1497 N N . ASP A 1 192 ? 3.310 -3.433 -22.220 1.00 95.00 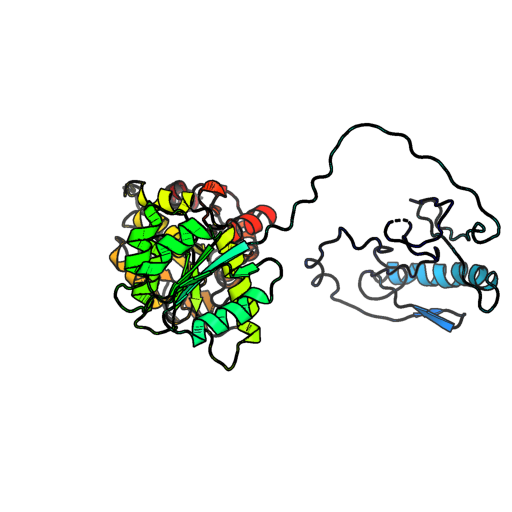192 ASP A N 1
ATOM 1498 C CA . ASP A 1 192 ? 2.341 -3.724 -21.156 1.00 95.00 192 ASP A CA 1
ATOM 1499 C C . ASP A 1 192 ? 2.621 -2.922 -19.873 1.00 95.00 192 ASP A C 1
ATOM 1501 O O . ASP A 1 192 ? 1.746 -2.804 -19.020 1.00 95.00 192 ASP A O 1
ATOM 1505 N N . VAL A 1 193 ? 3.846 -2.407 -19.710 1.00 96.12 193 VAL A N 1
ATOM 1506 C CA . VAL A 1 193 ? 4.294 -1.607 -18.559 1.00 96.12 193 VAL A CA 1
ATOM 1507 C C . VAL A 1 193 ? 5.506 -0.748 -18.949 1.00 96.12 193 VAL A C 1
ATOM 1509 O O . VAL A 1 193 ? 6.316 -1.133 -19.795 1.00 96.12 193 VAL A O 1
ATOM 1512 N N . MET A 1 194 ? 5.649 0.420 -18.328 1.00 96.69 194 MET A N 1
ATOM 1513 C CA . MET A 1 194 ? 6.774 1.337 -18.518 1.00 96.69 194 MET A CA 1
ATOM 1514 C C . MET A 1 194 ? 7.496 1.580 -17.188 1.00 96.69 194 MET A C 1
ATOM 1516 O O . MET A 1 194 ? 6.846 1.783 -16.163 1.00 96.69 194 MET A O 1
ATOM 1520 N N . THR A 1 195 ? 8.829 1.595 -17.197 1.00 96.62 195 THR A N 1
ATOM 1521 C CA . THR A 1 195 ? 9.623 2.149 -16.088 1.00 96.62 195 THR A CA 1
ATOM 1522 C C . THR A 1 195 ? 10.079 3.551 -16.456 1.00 96.62 195 THR A C 1
ATOM 1524 O O . THR A 1 195 ? 10.576 3.739 -17.566 1.00 96.62 195 THR A O 1
ATOM 1527 N N . LEU A 1 196 ? 9.917 4.514 -15.552 1.00 95.81 196 LEU A N 1
ATOM 1528 C CA . LEU A 1 196 ? 10.126 5.932 -15.842 1.00 95.81 196 LEU A CA 1
ATOM 1529 C C . LEU A 1 196 ? 10.941 6.618 -14.744 1.00 95.81 196 LEU A C 1
ATOM 1531 O O . LEU A 1 196 ? 10.504 6.680 -13.597 1.00 95.81 196 LEU A O 1
ATOM 1535 N N . ASP A 1 197 ? 12.101 7.150 -15.104 1.00 93.88 197 ASP A N 1
ATOM 1536 C CA . ASP A 1 197 ? 12.882 8.034 -14.242 1.00 93.88 197 ASP A CA 1
ATOM 1537 C C . ASP A 1 197 ? 12.180 9.384 -14.014 1.00 93.88 197 ASP A C 1
ATOM 1539 O O . ASP A 1 197 ? 11.469 9.884 -14.885 1.00 93.88 197 ASP A O 1
ATOM 1543 N N . ILE A 1 198 ? 12.404 9.993 -12.850 1.00 90.50 198 ILE A N 1
ATOM 1544 C CA . ILE A 1 198 ? 11.960 11.359 -12.542 1.00 90.50 198 ILE A CA 1
ATOM 1545 C C . ILE A 1 198 ? 12.879 12.381 -13.220 1.00 90.50 198 ILE A C 1
ATOM 1547 O O . ILE A 1 198 ? 12.399 13.365 -13.786 1.00 90.50 198 ILE A O 1
ATOM 1551 N N . HIS A 1 199 ? 14.193 12.172 -13.153 1.00 88.56 199 HIS A N 1
ATOM 1552 C CA . HIS A 1 199 ? 15.181 13.192 -13.491 1.00 88.56 199 HIS A CA 1
ATOM 1553 C C . HIS A 1 199 ? 15.754 12.985 -14.894 1.00 88.56 199 HIS A C 1
ATOM 1555 O O . HIS A 1 199 ? 16.737 12.283 -15.073 1.00 88.56 199 HIS A O 1
ATOM 1561 N N . MET A 1 200 ? 15.153 13.648 -15.884 1.00 89.38 200 MET A N 1
ATOM 1562 C CA . MET A 1 200 ? 15.612 13.624 -17.276 1.00 89.38 200 MET A CA 1
ATOM 1563 C C . MET A 1 200 ? 15.816 15.043 -17.837 1.00 89.38 200 MET A C 1
ATOM 1565 O O . MET A 1 200 ? 15.138 15.980 -17.400 1.00 89.38 200 MET A O 1
ATOM 1569 N N . PRO A 1 201 ? 16.705 15.225 -18.834 1.00 82.56 201 PRO A N 1
ATOM 1570 C CA . PRO A 1 201 ? 16.807 16.462 -19.605 1.00 82.56 201 PRO A CA 1
ATOM 1571 C C . PRO A 1 201 ? 15.523 16.776 -20.386 1.00 82.56 201 PRO A C 1
ATOM 1573 O O . PRO A 1 201 ? 14.737 15.885 -20.699 1.00 82.56 201 PRO A O 1
ATOM 1576 N N . GLU A 1 202 ? 15.359 18.044 -20.780 1.00 85.44 202 GLU A N 1
ATOM 1577 C CA . GLU A 1 202 ? 14.240 18.585 -21.585 1.00 85.44 202 GLU A CA 1
ATOM 1578 C C . GLU A 1 202 ? 12.865 18.579 -20.879 1.00 85.44 202 GLU A C 1
ATOM 1580 O O . GLU A 1 202 ? 12.162 19.589 -20.920 1.00 85.44 202 GLU A O 1
ATOM 1585 N N . MET A 1 203 ? 12.482 17.481 -20.223 1.00 87.62 203 MET A N 1
ATOM 1586 C CA . MET A 1 203 ? 11.215 17.299 -19.508 1.00 87.62 203 MET A CA 1
ATOM 1587 C C . MET A 1 203 ? 11.369 16.220 -18.428 1.00 87.62 203 MET A C 1
ATOM 1589 O O . MET A 1 203 ? 11.810 15.112 -18.721 1.00 87.62 203 MET A O 1
ATOM 1593 N N . ASP A 1 204 ? 10.957 16.515 -17.196 1.00 90.94 204 ASP A N 1
ATOM 1594 C CA . ASP A 1 204 ? 10.975 15.545 -16.099 1.00 90.94 204 ASP A CA 1
ATOM 1595 C C . ASP A 1 204 ? 9.926 14.427 -16.283 1.00 90.94 204 ASP A C 1
ATOM 1597 O O . ASP A 1 204 ? 8.929 14.575 -17.003 1.00 90.94 204 ASP A O 1
ATOM 1601 N N . GLY A 1 205 ? 10.128 13.301 -15.597 1.00 90.75 205 GLY A N 1
ATOM 1602 C CA . GLY A 1 205 ? 9.242 12.140 -15.676 1.00 90.75 205 GLY A CA 1
ATOM 1603 C C . GLY A 1 205 ? 7.810 12.402 -15.207 1.00 90.75 205 GLY A C 1
ATOM 1604 O O . GLY A 1 205 ? 6.875 11.815 -15.748 1.00 90.75 205 GLY A O 1
ATOM 1605 N N . VAL A 1 206 ? 7.597 13.314 -14.254 1.00 91.94 206 VAL A N 1
ATOM 1606 C CA . VAL A 1 206 ? 6.253 13.644 -13.755 1.00 91.94 206 VAL A CA 1
ATOM 1607 C C . VAL A 1 206 ? 5.480 14.427 -14.819 1.00 91.94 206 VAL A C 1
ATOM 1609 O O . VAL A 1 206 ? 4.331 14.100 -15.122 1.00 91.94 206 VAL A O 1
ATOM 1612 N N . SER A 1 207 ? 6.118 15.416 -15.447 1.00 93.50 207 SER A N 1
ATOM 1613 C CA . SER A 1 207 ? 5.573 16.166 -16.583 1.00 93.50 207 SER A CA 1
ATOM 1614 C C . SER A 1 207 ? 5.313 15.272 -17.798 1.00 93.50 207 SER A C 1
ATOM 1616 O O . SER A 1 207 ? 4.261 15.388 -18.435 1.00 93.50 207 SER A O 1
ATOM 1618 N N . LEU A 1 208 ? 6.218 14.331 -18.094 1.00 94.38 208 LEU A N 1
ATOM 1619 C CA . LEU A 1 208 ? 6.021 13.357 -19.168 1.00 94.38 208 LEU A CA 1
ATOM 1620 C C . LEU A 1 208 ? 4.840 12.419 -18.875 1.00 94.38 208 LEU A C 1
ATOM 1622 O O . LEU A 1 208 ? 4.007 12.192 -19.754 1.00 94.38 208 LEU A O 1
ATOM 1626 N N . LEU A 1 209 ? 4.719 11.918 -17.643 1.00 93.38 209 LEU A N 1
ATOM 1627 C CA . LEU A 1 209 ? 3.603 11.072 -17.222 1.00 93.38 209 LEU A CA 1
ATOM 1628 C C . LEU A 1 209 ? 2.265 11.819 -17.313 1.00 93.38 209 LEU A C 1
ATOM 1630 O O . LEU A 1 209 ? 1.333 11.297 -17.921 1.00 93.38 209 LEU A O 1
ATOM 1634 N N . LYS A 1 210 ? 2.189 13.063 -16.817 1.00 91.88 210 LYS A N 1
ATOM 1635 C CA . LYS A 1 210 ? 1.004 13.938 -16.943 1.00 91.88 210 LYS A CA 1
ATOM 1636 C C . LYS A 1 210 ? 0.579 14.136 -18.405 1.00 91.88 210 LYS A C 1
ATOM 1638 O O . LYS A 1 210 ? -0.615 14.180 -18.695 1.00 91.88 210 LYS A O 1
ATOM 1643 N N . LYS A 1 211 ? 1.536 14.212 -19.340 1.00 92.31 211 LYS A N 1
ATOM 1644 C CA . LYS A 1 211 ? 1.272 14.297 -20.789 1.00 92.31 211 LYS A CA 1
ATOM 1645 C C . LYS A 1 211 ? 0.800 12.963 -21.388 1.00 92.31 211 LYS A C 1
ATOM 1647 O O . LYS A 1 211 ? -0.085 12.961 -22.243 1.00 92.31 211 LYS A O 1
ATOM 1652 N N . LEU A 1 212 ? 1.399 11.839 -20.988 1.00 91.50 212 LEU A N 1
ATOM 1653 C CA . LEU A 1 212 ? 1.136 10.525 -21.586 1.00 91.50 212 LEU A CA 1
ATOM 1654 C C . LEU A 1 212 ? -0.106 9.832 -21.010 1.00 91.50 212 LEU A C 1
ATOM 1656 O O . LEU A 1 212 ? -0.898 9.306 -21.788 1.00 91.50 212 LEU A O 1
ATOM 1660 N N . PHE A 1 213 ? -0.301 9.835 -19.688 1.00 88.75 213 PHE A N 1
ATOM 1661 C CA . PHE A 1 213 ? -1.321 9.031 -18.999 1.00 88.75 213 PHE A CA 1
ATOM 1662 C C . PHE A 1 213 ? -2.767 9.253 -19.482 1.00 88.75 213 PHE A C 1
ATOM 1664 O O . PHE A 1 213 ? -3.504 8.264 -19.550 1.00 88.75 213 PHE A O 1
ATOM 1671 N N . PRO A 1 214 ? -3.216 10.465 -19.881 1.00 87.00 214 PRO A N 1
ATOM 1672 C CA . PRO A 1 214 ? -4.550 10.653 -20.459 1.00 87.00 214 PRO A CA 1
ATOM 1673 C C . PRO A 1 214 ? -4.733 9.919 -21.798 1.00 87.00 214 PRO A C 1
ATOM 1675 O O . PRO A 1 214 ? -5.773 9.294 -22.025 1.00 87.00 214 PRO A O 1
ATOM 1678 N N . VAL A 1 215 ? -3.706 9.948 -22.655 1.00 90.19 215 VAL A N 1
ATOM 1679 C CA . VAL A 1 215 ? -3.725 9.417 -24.032 1.00 90.19 215 VAL A CA 1
ATOM 1680 C C . VAL A 1 215 ? -3.401 7.919 -24.069 1.00 90.19 215 VAL A C 1
ATOM 1682 O O . VAL A 1 215 ? -4.051 7.155 -24.780 1.00 90.19 215 VAL A O 1
ATOM 1685 N N . TYR A 1 216 ? -2.419 7.490 -23.276 1.00 88.06 216 TYR A N 1
ATOM 1686 C CA . TYR A 1 216 ? -1.881 6.135 -23.243 1.00 88.06 216 TYR A CA 1
ATOM 1687 C C . TYR A 1 216 ? -2.081 5.537 -21.849 1.00 88.06 216 TYR A C 1
ATOM 1689 O O . TYR A 1 216 ? -1.373 5.867 -20.901 1.00 88.06 216 TYR A O 1
ATOM 1697 N N . SER A 1 217 ? -3.046 4.625 -21.720 1.00 83.19 217 SER A N 1
ATOM 1698 C CA . SER A 1 217 ? -3.291 3.876 -20.481 1.00 83.19 217 SER A CA 1
ATOM 1699 C C . SER A 1 217 ? -2.254 2.759 -20.299 1.00 83.19 217 SER A C 1
ATOM 1701 O O . SER A 1 217 ? -2.578 1.581 -20.428 1.00 83.19 217 SER A O 1
ATOM 1703 N N . ILE A 1 218 ? -1.001 3.139 -20.039 1.00 91.25 218 ILE A N 1
ATOM 1704 C CA . ILE A 1 218 ? 0.125 2.222 -19.817 1.00 91.25 218 ILE A CA 1
ATOM 1705 C C . ILE A 1 218 ? 0.522 2.280 -18.336 1.00 91.25 218 ILE A C 1
ATOM 1707 O O . ILE A 1 218 ? 0.816 3.370 -17.834 1.00 91.25 218 ILE A O 1
ATOM 1711 N N . PRO A 1 219 ? 0.548 1.140 -17.619 1.00 93.06 219 PRO A N 1
ATOM 1712 C CA . PRO A 1 219 ? 1.021 1.087 -16.244 1.00 93.06 219 PRO A CA 1
ATOM 1713 C C . PRO A 1 219 ? 2.449 1.617 -16.153 1.00 93.06 219 PRO A C 1
ATOM 1715 O O . PRO A 1 219 ? 3.345 1.105 -16.820 1.00 93.06 219 PRO A O 1
ATOM 1718 N N . THR A 1 220 ? 2.662 2.646 -15.337 1.00 95.12 220 THR A N 1
ATOM 1719 C CA . THR A 1 220 ? 3.976 3.278 -15.179 1.00 95.12 220 THR A CA 1
ATOM 1720 C C . THR A 1 220 ? 4.490 3.060 -13.762 1.00 95.12 220 THR A C 1
ATOM 1722 O O . THR A 1 220 ? 3.769 3.310 -12.794 1.00 95.12 220 THR A O 1
ATOM 1725 N N . VAL A 1 221 ? 5.731 2.587 -13.648 1.00 94.44 221 VAL A N 1
ATOM 1726 C CA . VAL A 1 221 ? 6.459 2.433 -12.383 1.00 94.44 221 VAL A CA 1
ATOM 1727 C C . VAL A 1 221 ? 7.606 3.432 -12.360 1.00 94.44 221 VAL A C 1
ATOM 1729 O O . VAL A 1 221 ? 8.468 3.412 -13.238 1.00 94.44 221 VAL A O 1
ATOM 1732 N N . ILE A 1 222 ? 7.615 4.307 -11.360 1.00 93.75 222 ILE A N 1
ATOM 1733 C CA . ILE A 1 222 ? 8.641 5.342 -11.226 1.00 93.75 222 ILE A CA 1
ATOM 1734 C C . ILE A 1 222 ? 9.952 4.726 -10.740 1.00 93.75 222 ILE A C 1
ATOM 1736 O O . ILE A 1 222 ? 9.948 3.840 -9.888 1.00 93.75 222 ILE A O 1
ATOM 1740 N N . VAL A 1 223 ? 11.080 5.192 -11.260 1.00 90.81 223 VAL A N 1
ATOM 1741 C CA . VAL A 1 223 ? 12.418 4.743 -10.872 1.00 90.81 223 VAL A CA 1
ATOM 1742 C C . VAL A 1 223 ? 13.174 5.941 -10.298 1.00 90.81 223 VAL A C 1
ATOM 1744 O O . VAL A 1 223 ? 13.325 6.951 -10.967 1.00 90.81 223 VAL A O 1
ATOM 1747 N N . THR A 1 224 ? 13.604 5.858 -9.037 1.00 86.94 224 THR A N 1
ATOM 1748 C CA . THR A 1 224 ? 14.073 7.025 -8.258 1.00 86.94 224 THR A CA 1
ATOM 1749 C C . THR A 1 224 ? 15.303 6.700 -7.408 1.00 86.94 224 THR A C 1
ATOM 1751 O O . THR A 1 224 ? 15.468 5.581 -6.899 1.00 86.94 224 THR A O 1
ATOM 1754 N N . SER A 1 225 ? 16.194 7.674 -7.233 1.00 74.62 225 SER A N 1
ATOM 1755 C CA . SER A 1 225 ? 17.187 7.640 -6.161 1.00 74.62 225 SER A CA 1
ATOM 1756 C C . SER A 1 225 ? 16.489 7.975 -4.839 1.00 74.62 225 SER A C 1
ATOM 1758 O O . SER A 1 225 ? 15.792 8.970 -4.711 1.00 74.62 225 SER A O 1
ATOM 1760 N N . VAL A 1 226 ? 16.635 7.133 -3.815 1.00 64.81 226 VAL A N 1
ATOM 1761 C CA . VAL A 1 226 ? 15.923 7.326 -2.541 1.00 64.81 226 VAL A CA 1
ATOM 1762 C C . VAL A 1 226 ? 16.584 8.460 -1.743 1.00 64.81 226 VAL A C 1
ATOM 1764 O O . VAL A 1 226 ? 17.411 8.256 -0.858 1.00 64.81 226 VAL A O 1
ATOM 1767 N N . THR A 1 227 ? 16.221 9.692 -2.107 1.00 68.38 227 THR A N 1
ATOM 1768 C CA . THR A 1 227 ? 16.670 10.947 -1.501 1.00 68.38 227 THR A CA 1
ATOM 1769 C C . THR A 1 227 ? 15.480 11.714 -0.926 1.00 68.38 227 THR A C 1
ATOM 1771 O O . THR A 1 227 ? 14.376 11.691 -1.471 1.00 68.38 227 THR A O 1
ATOM 1774 N N . LEU A 1 228 ? 15.694 12.445 0.174 1.00 61.00 228 LEU A N 1
ATOM 1775 C CA . LEU A 1 228 ? 14.640 13.249 0.822 1.00 61.00 228 LEU A CA 1
ATOM 1776 C C . LEU A 1 228 ? 14.076 14.357 -0.092 1.00 61.00 228 LEU A C 1
ATOM 1778 O O . LEU A 1 228 ? 13.016 14.903 0.196 1.00 61.00 228 LEU A O 1
ATOM 1782 N N . LYS A 1 229 ? 14.776 14.690 -1.186 1.00 70.81 229 LYS A N 1
ATOM 1783 C CA . LYS A 1 229 ? 14.353 15.691 -2.176 1.00 70.81 229 LYS A CA 1
ATOM 1784 C C . LYS A 1 229 ? 13.413 15.121 -3.242 1.00 70.81 229 LYS A C 1
ATOM 1786 O O . LYS A 1 229 ? 12.579 15.861 -3.748 1.00 70.81 229 LYS A O 1
ATOM 1791 N N . GLU A 1 230 ? 13.525 13.832 -3.561 1.00 75.12 230 GLU A N 1
ATOM 1792 C CA . GLU A 1 230 ? 12.684 13.166 -4.569 1.00 75.12 230 GLU A CA 1
ATOM 1793 C C . GLU A 1 230 ? 11.311 12.747 -4.026 1.00 75.12 230 GLU A C 1
ATOM 1795 O O . GLU A 1 230 ? 10.375 12.599 -4.806 1.00 75.12 230 GLU A O 1
ATOM 1800 N N . GLY A 1 231 ? 11.152 12.616 -2.703 1.00 80.69 231 GLY A N 1
ATOM 1801 C CA . GLY A 1 231 ? 9.897 12.193 -2.063 1.00 80.69 231 GLY A CA 1
ATOM 1802 C C . GLY A 1 231 ? 8.635 12.914 -2.572 1.00 80.69 231 GLY A C 1
ATOM 1803 O O . GLY A 1 231 ? 7.702 12.232 -2.994 1.00 80.69 231 GLY A O 1
ATOM 1804 N N . PRO A 1 232 ? 8.593 14.262 -2.612 1.00 83.88 232 PRO A N 1
ATOM 1805 C CA . PRO A 1 232 ? 7.464 14.999 -3.183 1.00 83.88 232 PRO A CA 1
ATOM 1806 C C . PRO A 1 232 ? 7.211 14.696 -4.668 1.00 83.88 232 PRO A C 1
ATOM 1808 O O . PRO A 1 232 ? 6.062 14.542 -5.064 1.00 83.88 232 PRO A O 1
ATOM 1811 N N . MET A 1 233 ? 8.259 14.526 -5.483 1.00 87.12 233 MET A N 1
ATOM 1812 C CA . MET A 1 233 ? 8.121 14.216 -6.915 1.00 87.12 233 MET A CA 1
ATOM 1813 C C . MET A 1 233 ? 7.597 12.791 -7.156 1.00 87.12 233 MET A C 1
ATOM 1815 O O . MET A 1 233 ? 6.815 12.568 -8.078 1.00 87.12 233 MET A O 1
ATOM 1819 N N . VAL A 1 234 ? 7.971 11.829 -6.302 1.00 87.00 234 VAL A N 1
ATOM 1820 C CA . VAL A 1 234 ? 7.395 10.471 -6.306 1.00 87.00 234 VAL A CA 1
ATOM 1821 C C . VAL A 1 234 ? 5.900 10.519 -5.969 1.00 87.00 234 VAL A C 1
ATOM 1823 O O . VAL A 1 234 ? 5.112 9.813 -6.596 1.00 87.00 234 VAL A O 1
ATOM 1826 N N . LEU A 1 235 ? 5.493 11.359 -5.012 1.00 86.38 235 LEU A N 1
ATOM 1827 C CA . LEU A 1 235 ? 4.084 11.540 -4.651 1.00 86.38 235 LEU A CA 1
ATOM 1828 C C . LEU A 1 235 ? 3.293 12.220 -5.775 1.00 86.38 235 LEU A C 1
ATOM 1830 O O . LEU A 1 235 ? 2.265 11.681 -6.177 1.00 86.38 235 LEU A O 1
ATOM 1834 N N . ASP A 1 236 ? 3.810 13.307 -6.356 1.00 88.25 236 ASP A N 1
ATOM 1835 C CA . ASP A 1 236 ? 3.213 13.957 -7.530 1.00 88.25 236 ASP A CA 1
ATOM 1836 C C . ASP A 1 236 ? 3.048 12.975 -8.703 1.00 88.25 236 ASP A C 1
ATOM 1838 O O . ASP A 1 236 ? 2.054 13.037 -9.427 1.00 88.25 236 ASP A O 1
ATOM 1842 N N . ALA A 1 237 ? 3.992 12.049 -8.908 1.00 90.44 237 ALA A N 1
ATOM 1843 C CA . ALA A 1 237 ? 3.900 11.033 -9.955 1.00 90.44 237 ALA A CA 1
ATOM 1844 C C . ALA A 1 237 ? 2.799 9.990 -9.687 1.00 90.44 237 ALA A C 1
ATOM 1846 O O . ALA A 1 237 ? 2.097 9.593 -10.618 1.00 90.44 237 ALA A O 1
ATOM 1847 N N . LEU A 1 238 ? 2.611 9.576 -8.429 1.00 88.38 238 LEU A N 1
ATOM 1848 C CA . LEU A 1 238 ? 1.513 8.689 -8.018 1.00 88.38 238 LEU A CA 1
ATOM 1849 C C . LEU A 1 238 ? 0.152 9.399 -8.135 1.00 88.38 238 LEU A C 1
ATOM 1851 O O . LEU A 1 238 ? -0.779 8.825 -8.696 1.00 88.38 238 LEU A O 1
ATOM 1855 N N . GLU A 1 239 ? 0.063 10.668 -7.718 1.00 84.81 239 GLU A N 1
ATOM 1856 C CA . GLU A 1 239 ? -1.106 11.536 -7.955 1.00 84.81 239 GLU A CA 1
ATOM 1857 C C . GLU A 1 239 ? -1.385 11.730 -9.463 1.00 84.81 239 GLU A C 1
ATOM 1859 O O . GLU A 1 239 ? -2.531 11.924 -9.855 1.00 84.81 239 GLU A O 1
ATOM 1864 N N . SER A 1 240 ? -0.360 11.612 -10.320 1.00 85.62 240 SER A N 1
ATOM 1865 C CA . SER A 1 240 ? -0.451 11.709 -11.792 1.00 85.62 240 SER A CA 1
ATOM 1866 C C . SER A 1 240 ? -0.679 10.373 -12.514 1.00 85.62 240 SER A C 1
ATOM 1868 O O . SER A 1 240 ? -0.558 10.302 -13.739 1.00 85.62 240 SER A O 1
ATOM 1870 N N . GLY A 1 241 ? -0.985 9.303 -11.775 1.00 86.38 241 GLY A N 1
ATOM 1871 C CA . GLY A 1 241 ? -1.372 8.009 -12.336 1.00 86.38 241 GLY A CA 1
ATOM 1872 C C . GLY A 1 241 ? -0.270 6.949 -12.437 1.00 86.38 241 GLY A C 1
ATOM 1873 O O . GLY A 1 241 ? -0.486 5.912 -13.072 1.00 86.38 241 GLY A O 1
ATOM 1874 N N . ALA A 1 242 ? 0.890 7.151 -11.803 1.00 91.44 242 ALA A N 1
ATOM 1875 C CA . ALA A 1 242 ? 1.847 6.063 -11.604 1.00 91.44 242 ALA A CA 1
ATOM 1876 C C . ALA A 1 242 ? 1.260 4.985 -10.675 1.00 91.44 242 ALA A C 1
ATOM 1878 O O . ALA A 1 242 ? 0.518 5.268 -9.736 1.00 91.44 242 ALA A O 1
ATOM 1879 N N . VAL A 1 243 ? 1.612 3.725 -10.929 1.00 90.50 243 VAL A N 1
ATOM 1880 C CA . VAL A 1 243 ? 1.095 2.571 -10.175 1.00 90.50 243 VAL A CA 1
ATOM 1881 C C . VAL A 1 243 ? 1.888 2.341 -8.888 1.00 90.50 243 VAL A C 1
ATOM 1883 O O . VAL A 1 243 ? 1.327 1.986 -7.849 1.00 90.50 243 VAL A O 1
ATOM 1886 N N . ASP A 1 244 ? 3.208 2.494 -8.981 1.00 89.88 244 ASP A N 1
ATOM 1887 C CA . ASP A 1 244 ? 4.169 2.236 -7.914 1.00 89.88 244 ASP A CA 1
ATOM 1888 C C . ASP A 1 244 ? 5.512 2.921 -8.238 1.00 89.88 244 ASP A C 1
ATOM 1890 O O . ASP A 1 244 ? 5.682 3.512 -9.307 1.00 89.88 244 ASP A O 1
ATOM 1894 N N . TYR A 1 245 ? 6.491 2.783 -7.348 1.00 89.38 245 TYR A N 1
ATOM 1895 C CA . TYR A 1 245 ? 7.883 3.180 -7.561 1.00 89.38 245 TYR A CA 1
ATOM 1896 C C . TYR A 1 245 ? 8.870 2.066 -7.173 1.00 89.38 245 TYR A C 1
ATOM 1898 O O . TYR A 1 245 ? 8.560 1.141 -6.410 1.00 89.38 245 TYR A O 1
ATOM 1906 N N . ILE A 1 246 ? 10.088 2.184 -7.695 1.00 87.56 246 ILE A N 1
ATOM 1907 C CA . ILE A 1 246 ? 11.262 1.340 -7.478 1.00 87.56 246 ILE A CA 1
ATOM 1908 C C . ILE A 1 246 ? 12.454 2.252 -7.159 1.00 87.56 246 ILE A C 1
ATOM 1910 O O . ILE A 1 246 ? 12.648 3.288 -7.792 1.00 87.56 246 ILE A O 1
ATOM 1914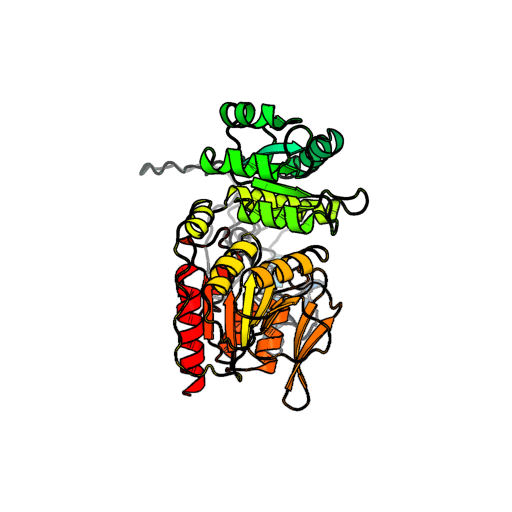 N N . HIS A 1 247 ? 13.286 1.849 -6.200 1.00 83.00 247 HIS A N 1
ATOM 1915 C CA . HIS A 1 247 ? 14.567 2.508 -5.961 1.00 83.00 247 HIS A CA 1
ATOM 1916 C C . HIS A 1 247 ? 15.607 2.044 -6.999 1.00 83.00 247 HIS A C 1
ATOM 1918 O O . HIS A 1 247 ? 15.763 0.838 -7.196 1.00 83.00 247 HIS A O 1
ATOM 1924 N N . LYS A 1 248 ? 16.335 2.977 -7.634 1.00 83.12 248 LYS A N 1
ATOM 1925 C CA . LYS A 1 248 ? 17.560 2.691 -8.409 1.00 83.12 248 LYS A CA 1
ATOM 1926 C C . LYS A 1 248 ? 18.562 1.939 -7.506 1.00 83.12 248 LYS A C 1
ATOM 1928 O O . LYS A 1 248 ? 19.028 2.536 -6.537 1.00 83.12 248 LYS A O 1
ATOM 1933 N N . PRO A 1 249 ? 18.879 0.656 -7.762 1.00 70.06 249 PRO A N 1
ATOM 1934 C CA . PRO A 1 249 ? 19.629 -0.160 -6.809 1.00 70.06 249 PRO A CA 1
ATOM 1935 C C . PRO A 1 249 ? 21.110 0.233 -6.740 1.00 70.06 249 PRO A C 1
ATOM 1937 O O . PRO A 1 249 ? 21.751 0.489 -7.760 1.00 70.06 249 PRO A O 1
ATOM 1940 N N . GLY A 1 250 ? 21.668 0.226 -5.528 1.00 67.12 250 GLY A N 1
ATOM 1941 C CA . GLY A 1 250 ? 23.108 0.350 -5.307 1.00 67.12 250 GLY A CA 1
ATOM 1942 C C . GLY A 1 250 ? 23.865 -0.945 -5.629 1.00 67.12 250 GLY A C 1
ATOM 1943 O O . GLY A 1 250 ? 23.312 -2.041 -5.556 1.00 67.12 250 GLY A O 1
ATOM 1944 N N . MET A 1 251 ? 25.162 -0.826 -5.925 1.00 58.34 251 MET A N 1
ATOM 1945 C CA . MET A 1 251 ? 26.020 -1.951 -6.344 1.00 58.34 251 MET A CA 1
ATOM 1946 C C . MET A 1 251 ? 26.217 -3.058 -5.284 1.00 58.34 251 MET A C 1
ATOM 1948 O O . MET A 1 251 ? 26.728 -4.121 -5.623 1.00 58.34 251 MET A O 1
ATOM 1952 N N . GLY A 1 252 ? 25.865 -2.822 -4.013 1.00 57.62 252 GLY A N 1
ATOM 1953 C CA . GLY A 1 252 ? 26.177 -3.731 -2.898 1.00 57.62 252 GLY A CA 1
ATOM 1954 C C . GLY A 1 252 ? 25.132 -4.807 -2.575 1.00 57.62 252 GLY A C 1
ATOM 1955 O O . GLY A 1 252 ? 25.500 -5.859 -2.067 1.00 57.62 252 GLY A O 1
ATOM 1956 N N . GLU A 1 253 ? 23.848 -4.572 -2.865 1.00 62.38 253 GLU A N 1
ATOM 1957 C CA . GLU A 1 253 ? 22.721 -5.373 -2.324 1.00 62.38 253 GLU A CA 1
ATOM 1958 C C . GLU A 1 253 ? 21.810 -5.950 -3.427 1.00 62.38 253 GLU A C 1
ATOM 1960 O O . GLU A 1 253 ? 20.659 -6.329 -3.203 1.00 62.38 253 GLU A O 1
ATOM 1965 N N . LEU A 1 254 ? 22.326 -6.004 -4.658 1.00 71.56 254 LEU A N 1
ATOM 1966 C CA . LEU A 1 254 ? 21.534 -6.179 -5.876 1.00 71.56 254 LEU A CA 1
ATOM 1967 C C . LEU A 1 254 ? 20.642 -7.438 -5.872 1.00 71.56 254 LEU A C 1
ATOM 1969 O O . LEU A 1 254 ? 19.480 -7.367 -6.267 1.00 71.56 254 LEU A O 1
ATOM 1973 N N . GLU A 1 255 ? 21.151 -8.575 -5.392 1.00 77.38 255 GLU A N 1
ATOM 1974 C CA . GLU A 1 255 ? 20.434 -9.861 -5.407 1.00 77.38 255 GLU A CA 1
ATOM 1975 C C . GLU A 1 255 ? 19.212 -9.912 -4.469 1.00 77.38 255 GLU A C 1
ATOM 1977 O O . GLU A 1 255 ? 18.261 -10.638 -4.756 1.00 77.38 255 GLU A O 1
ATOM 1982 N N . GLU A 1 256 ? 19.176 -9.119 -3.390 1.00 72.50 256 GLU A N 1
ATOM 1983 C CA . GLU A 1 256 ? 17.990 -9.032 -2.518 1.00 72.50 256 GLU A CA 1
ATOM 1984 C C . GLU A 1 256 ? 16.917 -8.096 -3.097 1.00 72.50 256 GLU A C 1
ATOM 1986 O O . GLU A 1 256 ? 15.715 -8.325 -2.932 1.00 72.50 256 GLU A O 1
ATOM 1991 N N . VAL A 1 257 ? 17.342 -7.066 -3.837 1.00 75.75 257 VAL A N 1
ATOM 1992 C CA . VAL A 1 257 ? 16.456 -6.059 -4.437 1.00 75.75 257 VAL A CA 1
ATOM 1993 C C . VAL A 1 257 ? 15.838 -6.550 -5.757 1.00 75.75 257 VAL A C 1
ATOM 1995 O O . VAL A 1 257 ? 14.671 -6.258 -6.033 1.00 75.75 257 VAL A O 1
ATOM 1998 N N . ILE A 1 258 ? 16.559 -7.358 -6.546 1.00 84.25 258 ILE A N 1
ATOM 1999 C CA . ILE A 1 258 ? 16.103 -7.912 -7.838 1.00 84.25 258 ILE A CA 1
ATOM 2000 C C . ILE A 1 258 ? 14.710 -8.576 -7.761 1.00 84.25 258 ILE A C 1
ATOM 2002 O O . ILE A 1 258 ? 13.834 -8.191 -8.546 1.00 84.25 258 ILE A O 1
ATOM 2006 N N . PRO A 1 259 ? 14.426 -9.507 -6.823 1.00 83.25 259 PRO A N 1
ATOM 2007 C CA . PRO A 1 259 ? 13.102 -10.114 -6.701 1.00 83.25 259 PRO A CA 1
ATOM 2008 C C . PRO A 1 259 ? 11.994 -9.103 -6.388 1.00 83.25 259 PRO A C 1
ATOM 2010 O O . PRO A 1 259 ? 10.853 -9.305 -6.801 1.00 83.25 259 PRO A O 1
ATOM 2013 N N . ILE A 1 260 ? 12.301 -8.014 -5.677 1.00 81.25 260 ILE A N 1
ATOM 2014 C CA . ILE A 1 260 ? 11.331 -6.964 -5.333 1.00 81.25 260 ILE A CA 1
ATOM 2015 C C . ILE A 1 260 ? 11.011 -6.121 -6.576 1.00 81.25 260 ILE A C 1
ATOM 2017 O O . ILE A 1 260 ? 9.838 -5.878 -6.865 1.00 81.25 260 ILE A O 1
ATOM 2021 N N . MET A 1 261 ? 12.032 -5.741 -7.353 1.00 86.25 261 MET A N 1
ATOM 2022 C CA . MET A 1 261 ? 11.876 -4.995 -8.611 1.00 86.25 261 MET A CA 1
ATOM 2023 C C . MET A 1 261 ? 11.039 -5.777 -9.628 1.00 86.25 261 MET A C 1
ATOM 2025 O O . MET A 1 261 ? 10.032 -5.267 -10.117 1.00 86.25 261 MET A O 1
ATOM 2029 N N . ILE A 1 262 ? 11.403 -7.038 -9.887 1.00 89.94 262 ILE A N 1
ATOM 2030 C CA . ILE A 1 262 ? 10.687 -7.936 -10.808 1.00 89.94 262 ILE A CA 1
ATOM 2031 C C . ILE A 1 262 ? 9.212 -8.065 -10.401 1.00 89.94 262 ILE A C 1
ATOM 2033 O O . ILE A 1 262 ? 8.320 -7.887 -11.232 1.00 89.94 262 ILE A O 1
ATOM 2037 N N . ASN A 1 263 ? 8.930 -8.307 -9.116 1.00 87.38 263 ASN A N 1
ATOM 2038 C CA . ASN A 1 263 ? 7.553 -8.432 -8.637 1.00 87.38 263 ASN A CA 1
ATOM 2039 C C . ASN A 1 263 ? 6.754 -7.123 -8.754 1.00 87.38 263 ASN A C 1
ATOM 2041 O O . ASN A 1 263 ? 5.573 -7.187 -9.098 1.00 87.38 263 ASN A O 1
ATOM 2045 N N . LYS A 1 264 ? 7.368 -5.950 -8.544 1.00 88.00 264 LYS A N 1
ATOM 2046 C CA . LYS A 1 264 ? 6.717 -4.646 -8.774 1.00 88.00 264 LYS A CA 1
ATOM 2047 C C . LYS A 1 264 ? 6.361 -4.426 -10.248 1.00 88.00 264 LYS A C 1
ATOM 2049 O O . LYS A 1 264 ? 5.226 -4.051 -10.527 1.00 88.00 264 LYS A O 1
ATOM 2054 N N . ILE A 1 265 ? 7.263 -4.731 -11.187 1.00 92.50 265 ILE A N 1
ATOM 2055 C CA . ILE A 1 265 ? 6.984 -4.610 -12.633 1.00 92.50 265 ILE A CA 1
ATOM 2056 C C . ILE A 1 265 ? 5.860 -5.554 -13.076 1.00 92.50 265 ILE A C 1
ATOM 2058 O O . ILE A 1 265 ? 4.934 -5.126 -13.762 1.00 92.50 265 ILE A O 1
ATOM 2062 N N . ILE A 1 266 ? 5.890 -6.816 -12.638 1.00 90.31 266 ILE A N 1
ATOM 2063 C CA . ILE A 1 266 ? 4.849 -7.801 -12.977 1.00 90.31 266 ILE A CA 1
ATOM 2064 C C . ILE A 1 266 ? 3.500 -7.411 -12.366 1.00 90.31 266 ILE A C 1
ATOM 2066 O O . ILE A 1 266 ? 2.473 -7.501 -13.033 1.00 90.31 266 ILE A O 1
ATOM 2070 N N . THR A 1 267 ? 3.499 -6.918 -11.126 1.00 86.62 267 THR A N 1
ATOM 2071 C CA . THR A 1 267 ? 2.292 -6.399 -10.469 1.00 86.62 267 THR A CA 1
ATOM 2072 C C . THR A 1 267 ? 1.720 -5.208 -11.236 1.00 86.62 267 THR A C 1
ATOM 2074 O O . THR A 1 267 ? 0.521 -5.183 -11.515 1.00 86.62 267 THR A O 1
ATOM 2077 N N . ALA A 1 268 ? 2.565 -4.257 -11.644 1.00 90.19 268 ALA A N 1
ATOM 2078 C CA . ALA A 1 268 ? 2.140 -3.089 -12.406 1.00 90.19 268 ALA A CA 1
ATOM 2079 C C . ALA A 1 268 ? 1.577 -3.451 -13.789 1.00 90.19 268 ALA A C 1
ATOM 2081 O O . ALA A 1 268 ? 0.535 -2.925 -14.163 1.00 90.19 268 ALA A O 1
ATOM 2082 N N . ALA A 1 269 ? 2.166 -4.419 -14.498 1.00 89.81 269 ALA A N 1
ATOM 2083 C CA . ALA A 1 269 ? 1.617 -4.942 -15.756 1.00 89.81 269 ALA A CA 1
ATOM 2084 C C . ALA A 1 269 ? 0.218 -5.589 -15.611 1.00 89.81 269 ALA A C 1
ATOM 2086 O O . ALA A 1 269 ? -0.479 -5.786 -16.605 1.00 89.81 269 ALA A O 1
ATOM 2087 N N . THR A 1 270 ? -0.211 -5.905 -14.382 1.00 86.31 270 THR A N 1
ATOM 2088 C CA . THR A 1 270 ? -1.565 -6.397 -14.058 1.00 86.31 270 THR A CA 1
ATOM 2089 C C . THR A 1 270 ? -2.465 -5.351 -13.384 1.00 86.31 270 THR A C 1
ATOM 2091 O O . THR A 1 270 ? -3.579 -5.676 -12.973 1.00 86.31 270 THR A O 1
ATOM 2094 N N . ALA A 1 271 ? -2.007 -4.103 -13.242 1.00 88.12 271 ALA A N 1
ATOM 2095 C CA . ALA A 1 271 ? -2.696 -3.088 -12.452 1.00 88.12 271 ALA A CA 1
ATOM 2096 C C . ALA A 1 271 ? -3.965 -2.542 -13.125 1.00 88.12 271 ALA A C 1
ATOM 2098 O O . ALA A 1 271 ? -4.007 -2.231 -14.318 1.00 88.12 271 ALA A O 1
ATOM 2099 N N . ASN A 1 272 ? -5.005 -2.349 -12.319 1.00 84.56 272 ASN A N 1
ATOM 2100 C CA . ASN A 1 272 ? -6.287 -1.817 -12.763 1.00 84.56 272 ASN A CA 1
ATOM 2101 C C . ASN A 1 272 ? -6.233 -0.284 -12.918 1.00 84.56 272 ASN A C 1
ATOM 2103 O O . ASN A 1 272 ? -6.611 0.471 -12.022 1.00 84.56 272 ASN A O 1
ATOM 2107 N N . LEU A 1 273 ? -5.802 0.194 -14.088 1.00 83.88 273 LEU A N 1
ATOM 2108 C CA . LEU A 1 273 ? -5.725 1.634 -14.384 1.00 83.88 273 LEU A CA 1
ATOM 2109 C C . LEU A 1 273 ? -7.088 2.350 -14.386 1.00 83.88 273 LEU A C 1
ATOM 2111 O O . LEU A 1 273 ? -7.133 3.578 -14.290 1.00 83.88 273 LEU A O 1
ATOM 2115 N N . LYS A 1 274 ? -8.210 1.615 -14.470 1.00 82.12 274 LYS A N 1
ATOM 2116 C CA . LYS A 1 274 ? -9.544 2.218 -14.334 1.00 82.12 274 LYS A CA 1
ATOM 2117 C C . LYS A 1 274 ? -9.759 2.730 -12.912 1.00 82.12 274 LYS A C 1
ATOM 2119 O O . LYS A 1 274 ? -10.278 3.829 -12.764 1.00 82.12 274 LYS A O 1
ATOM 2124 N N . ALA A 1 275 ? -9.310 1.991 -11.892 1.00 77.38 275 ALA A N 1
ATOM 2125 C CA . ALA A 1 275 ? -9.401 2.414 -10.494 1.00 77.38 275 ALA A CA 1
ATOM 2126 C C . ALA A 1 275 ? -8.646 3.728 -10.224 1.00 77.38 275 ALA A C 1
ATOM 2128 O O . ALA A 1 275 ? -9.152 4.583 -9.501 1.00 77.38 275 ALA A O 1
ATOM 2129 N N . ILE A 1 276 ? -7.482 3.915 -10.861 1.00 73.56 276 ILE A N 1
ATOM 2130 C CA . ILE A 1 276 ? -6.685 5.149 -10.774 1.00 73.56 276 ILE A CA 1
ATOM 2131 C C . ILE A 1 276 ? -7.500 6.343 -11.302 1.00 73.56 276 ILE A C 1
ATOM 2133 O O . ILE A 1 276 ? -7.817 7.255 -10.540 1.00 73.56 276 ILE A O 1
ATOM 2137 N N . ARG A 1 277 ? -7.953 6.284 -12.564 1.00 70.88 277 ARG A N 1
ATOM 2138 C CA . ARG A 1 277 ? -8.774 7.344 -13.194 1.00 70.88 277 ARG A CA 1
ATOM 2139 C C . ARG A 1 277 ? -10.113 7.593 -12.475 1.00 70.88 277 ARG A C 1
ATOM 2141 O O . ARG A 1 277 ? -10.638 8.707 -12.461 1.00 70.88 277 ARG A O 1
ATOM 2148 N N . PHE A 1 278 ? -10.681 6.561 -11.849 1.00 63.16 278 PHE A N 1
ATOM 2149 C CA . PHE A 1 278 ? -11.910 6.677 -11.058 1.00 63.16 278 PHE A CA 1
ATOM 2150 C C . PHE A 1 278 ? -11.700 7.487 -9.765 1.00 63.16 278 PHE A C 1
ATOM 2152 O O . PHE A 1 278 ? -12.638 8.132 -9.300 1.00 63.16 278 PHE A O 1
ATOM 2159 N N . SER A 1 279 ? -10.481 7.512 -9.208 1.00 59.50 279 SER A N 1
ATOM 2160 C CA . SER A 1 279 ? -10.148 8.334 -8.034 1.00 59.50 279 SER A CA 1
ATOM 2161 C C . SER A 1 279 ? -10.179 9.835 -8.353 1.00 59.50 279 SER A C 1
ATOM 2163 O O . SER A 1 279 ? -10.687 10.614 -7.547 1.00 59.50 279 SER A O 1
ATOM 2165 N N . GLU A 1 280 ? -9.712 10.234 -9.544 1.00 56.03 280 GLU A N 1
ATOM 2166 C CA . GLU A 1 280 ? -9.706 11.632 -10.015 1.00 56.03 280 GLU A CA 1
ATOM 2167 C C . GLU A 1 280 ? -11.120 12.189 -10.246 1.00 56.03 280 GLU A C 1
ATOM 2169 O O . GLU A 1 280 ? -11.399 13.350 -9.959 1.00 56.03 280 GLU A O 1
ATOM 2174 N N . THR A 1 281 ? -12.025 11.361 -10.778 1.00 51.50 281 THR A N 1
ATOM 2175 C CA . THR A 1 281 ? -13.300 11.835 -11.348 1.00 51.50 281 THR A CA 1
ATOM 2176 C C . THR A 1 281 ? -14.380 12.119 -10.289 1.00 51.50 281 THR A C 1
ATOM 2178 O O . THR A 1 281 ? -15.354 12.822 -10.562 1.00 51.50 281 THR A O 1
ATOM 2181 N N . PHE A 1 282 ? -14.260 11.570 -9.074 1.00 52.91 282 PHE A N 1
ATOM 2182 C CA . PHE A 1 282 ? -15.353 11.582 -8.093 1.00 52.91 282 PHE A CA 1
ATOM 2183 C C . PHE A 1 282 ? -15.246 12.686 -7.034 1.00 52.91 282 PHE A C 1
ATOM 2185 O O . PHE A 1 282 ? -14.358 12.672 -6.183 1.00 52.91 282 PHE A O 1
ATOM 2192 N N . SER A 1 283 ? -16.253 13.567 -7.041 1.00 47.81 283 SER A N 1
ATOM 2193 C CA . SER A 1 283 ? -16.479 14.704 -6.134 1.00 47.81 283 SER A CA 1
ATOM 2194 C C . SER A 1 283 ? -15.948 14.549 -4.697 1.00 47.81 283 SER A C 1
ATOM 2196 O O . SER A 1 283 ? -16.115 13.516 -4.035 1.00 47.81 283 SER A O 1
ATOM 2198 N N . THR A 1 284 ? -15.407 15.652 -4.179 1.00 56.34 284 THR A N 1
ATOM 2199 C CA . THR A 1 284 ? -14.894 15.869 -2.813 1.00 56.34 284 THR A CA 1
ATOM 2200 C C . THR A 1 284 ? -16.000 15.979 -1.751 1.00 56.34 284 THR A C 1
ATOM 2202 O O . THR A 1 284 ? -15.852 16.667 -0.741 1.00 56.34 284 THR A O 1
ATOM 2205 N N . THR A 1 285 ? -17.132 15.302 -1.955 1.00 63.53 285 THR A N 1
ATOM 2206 C CA . THR A 1 285 ? -18.285 15.326 -1.048 1.00 63.53 285 THR A CA 1
ATOM 2207 C C . THR A 1 285 ? -17.924 14.634 0.270 1.00 63.53 285 THR A C 1
ATOM 2209 O O . THR A 1 285 ? -17.983 13.409 0.378 1.00 63.53 285 THR A O 1
ATOM 2212 N N . LYS A 1 286 ? -17.502 15.422 1.265 1.00 72.69 286 LYS A N 1
ATOM 2213 C CA . LYS A 1 286 ? -17.139 14.940 2.605 1.00 72.69 286 LYS A CA 1
ATOM 2214 C C . LYS A 1 286 ? -18.337 14.301 3.308 1.00 72.69 286 LYS A C 1
ATOM 2216 O O . LYS A 1 286 ? -19.470 14.771 3.187 1.00 72.69 286 LYS A O 1
ATOM 2221 N N . VAL A 1 287 ? -18.077 13.244 4.073 1.00 74.88 287 VAL A N 1
ATOM 2222 C CA . VAL A 1 287 ? -19.084 12.549 4.883 1.00 74.88 287 VAL A CA 1
ATOM 2223 C C . VAL A 1 287 ? -19.570 13.493 5.985 1.00 74.88 287 VAL A C 1
ATOM 2225 O O . VAL A 1 287 ? -18.822 13.836 6.897 1.00 74.88 287 VAL A O 1
ATOM 2228 N N . VAL A 1 288 ? -20.832 13.921 5.910 1.00 69.50 288 VAL A N 1
ATOM 2229 C CA . VAL A 1 288 ? -21.424 14.853 6.881 1.00 69.50 288 VAL A CA 1
ATOM 2230 C C . VAL A 1 288 ? -21.707 14.137 8.206 1.00 69.50 288 VAL A C 1
ATOM 2232 O O . VAL A 1 288 ? -22.441 13.149 8.250 1.00 69.50 288 VAL A O 1
ATOM 2235 N N . SER A 1 289 ? -21.169 14.663 9.309 1.00 64.56 289 SER A N 1
ATOM 2236 C CA . SER A 1 289 ? -21.442 14.173 10.665 1.00 64.56 289 SER A CA 1
ATOM 2237 C C . SER A 1 289 ? -21.685 15.326 11.644 1.00 64.56 289 SER A C 1
ATOM 2239 O O . SER A 1 289 ? -20.742 15.905 12.178 1.00 64.56 289 SER A O 1
ATOM 2241 N N . ASN A 1 290 ? -22.957 15.610 11.930 1.00 57.00 290 ASN A N 1
ATOM 2242 C CA . ASN A 1 290 ? -23.382 16.650 12.883 1.00 57.00 290 ASN A CA 1
ATOM 2243 C C . ASN A 1 290 ? -23.444 16.146 14.343 1.00 57.00 290 ASN A C 1
ATOM 2245 O O . ASN A 1 290 ? -24.123 16.738 15.175 1.00 57.00 290 ASN A O 1
ATOM 2249 N N . GLU A 1 291 ? -22.789 15.026 14.650 1.00 60.94 291 GLU A N 1
ATOM 2250 C CA . GLU A 1 291 ? -22.868 14.333 15.941 1.00 60.94 291 GLU A CA 1
ATOM 2251 C C . GLU A 1 291 ? -21.465 14.090 16.500 1.00 60.94 291 GLU A C 1
ATOM 2253 O O . GLU A 1 291 ? -20.508 13.906 15.745 1.00 60.94 291 GLU A O 1
ATOM 2258 N N . GLU A 1 292 ? -21.361 14.029 17.826 1.00 67.69 292 GLU A N 1
ATOM 2259 C CA . GLU A 1 292 ? -20.153 13.605 18.532 1.00 67.69 292 GLU A CA 1
ATOM 2260 C C . GLU A 1 292 ? -19.643 12.234 18.054 1.00 67.69 292 GLU A C 1
ATOM 2262 O O . GLU A 1 292 ? -20.368 11.231 18.042 1.00 67.69 292 GLU A O 1
ATOM 2267 N N . ILE A 1 293 ? -18.350 12.179 17.751 1.00 71.25 293 ILE A N 1
ATOM 2268 C CA . ILE A 1 293 ? -17.637 10.966 17.359 1.00 71.25 293 ILE A CA 1
ATOM 2269 C C . ILE A 1 293 ? -16.963 10.344 18.589 1.00 71.25 293 ILE A C 1
ATOM 2271 O O . ILE A 1 293 ? -16.421 11.048 19.439 1.00 71.25 293 ILE A O 1
ATOM 2275 N N . ASP A 1 294 ? -17.042 9.016 18.713 1.00 75.06 294 ASP A N 1
ATOM 2276 C CA . ASP A 1 294 ? -16.514 8.293 19.873 1.00 75.06 294 ASP A CA 1
ATOM 2277 C C . ASP A 1 294 ? -14.992 8.137 19.783 1.00 75.06 294 ASP A C 1
ATOM 2279 O O . ASP A 1 294 ? -14.446 7.331 19.027 1.00 75.06 294 ASP A O 1
ATOM 2283 N N . ASN A 1 295 ? -14.330 8.922 20.624 1.00 75.12 295 ASN A N 1
ATOM 2284 C CA . ASN A 1 295 ? -12.886 9.017 20.776 1.00 75.12 295 ASN A CA 1
ATOM 2285 C C . ASN A 1 295 ? -12.245 7.800 21.475 1.00 75.12 295 ASN A C 1
ATOM 2287 O O . ASN A 1 295 ? -11.021 7.728 21.562 1.00 75.12 295 ASN A O 1
ATOM 2291 N N . SER A 1 296 ? -13.040 6.844 21.976 1.00 84.44 296 SER A N 1
ATOM 2292 C CA . SER A 1 296 ? -12.560 5.583 22.564 1.00 84.44 296 SER A CA 1
ATOM 2293 C C . SER A 1 296 ? -12.345 4.459 21.540 1.00 84.44 296 SER A C 1
ATOM 2295 O O . SER A 1 296 ? -11.916 3.364 21.915 1.00 84.44 296 SER A O 1
ATOM 2297 N N . ILE A 1 297 ? -12.628 4.721 20.259 1.00 93.88 297 ILE A N 1
ATOM 2298 C CA . ILE A 1 297 ? -12.484 3.778 19.146 1.00 93.88 297 ILE A CA 1
ATOM 2299 C C . ILE A 1 297 ? -11.243 4.140 18.325 1.00 93.88 297 ILE A C 1
ATOM 2301 O O . ILE A 1 297 ? -11.023 5.302 18.002 1.00 93.88 297 ILE A O 1
ATOM 2305 N N . LEU A 1 298 ? -10.456 3.135 17.941 1.00 97.00 298 LEU A N 1
ATOM 2306 C CA . LEU A 1 298 ? -9.283 3.298 17.074 1.00 97.00 298 LEU A CA 1
ATOM 2307 C C . LEU A 1 298 ? -9.561 2.738 15.674 1.00 97.00 298 LEU A C 1
ATOM 2309 O O . LEU A 1 298 ? -10.085 1.631 15.538 1.00 97.00 298 LEU A O 1
ATOM 2313 N N . ILE A 1 299 ? -9.182 3.464 14.626 1.00 98.44 299 ILE A N 1
ATOM 2314 C CA . ILE A 1 299 ? -9.196 2.951 13.250 1.00 98.44 299 ILE A CA 1
ATOM 2315 C C . ILE A 1 299 ? -7.769 2.524 12.885 1.00 98.44 299 ILE A C 1
ATOM 2317 O O . ILE A 1 299 ? -6.817 3.254 13.149 1.00 98.44 299 ILE A O 1
ATOM 2321 N N . ALA A 1 300 ? -7.611 1.350 12.276 1.00 98.69 300 ALA A N 1
ATOM 2322 C CA . ALA A 1 300 ? -6.329 0.853 11.785 1.00 98.69 300 ALA A CA 1
ATOM 2323 C C . ALA A 1 300 ? -6.421 0.546 10.286 1.00 98.69 300 ALA A C 1
ATOM 2325 O O . ALA A 1 300 ? -7.299 -0.210 9.870 1.00 98.69 300 ALA A O 1
ATOM 2326 N N . ILE A 1 301 ? -5.528 1.127 9.481 1.00 98.88 301 ILE A N 1
ATOM 2327 C CA . ILE A 1 301 ? -5.532 1.001 8.015 1.00 98.88 301 ILE A CA 1
ATOM 2328 C C . ILE A 1 301 ? -4.209 0.398 7.522 1.00 98.88 301 ILE A C 1
ATOM 2330 O O . ILE A 1 301 ? -3.144 0.707 8.057 1.00 98.88 301 ILE A O 1
ATOM 2334 N N . GLY A 1 302 ? -4.280 -0.467 6.511 1.00 98.69 302 GLY A N 1
ATOM 2335 C CA . GLY A 1 302 ? -3.129 -1.124 5.892 1.00 98.69 302 GLY A CA 1
ATOM 2336 C C . GLY A 1 302 ? -3.186 -1.098 4.368 1.00 98.69 302 GLY A C 1
ATOM 2337 O O . GLY A 1 302 ? -4.248 -1.352 3.794 1.00 98.69 302 GLY A O 1
ATOM 2338 N N . SER A 1 303 ? -2.064 -0.794 3.712 1.00 98.12 303 SER A N 1
ATOM 2339 C CA . SER A 1 303 ? -2.013 -0.560 2.259 1.00 98.12 303 SER A CA 1
ATOM 2340 C C . SER A 1 303 ? -0.603 -0.714 1.661 1.00 98.12 303 SER A C 1
ATOM 2342 O O . SER A 1 303 ? 0.404 -0.632 2.365 1.00 98.12 303 SER A O 1
ATOM 2344 N N . SER A 1 304 ? -0.512 -0.944 0.345 1.00 93.50 304 SER A N 1
ATOM 2345 C CA . SER A 1 304 ? 0.769 -1.072 -0.374 1.00 93.50 304 SER A CA 1
ATOM 2346 C C . SER A 1 304 ? 0.702 -0.415 -1.764 1.00 93.50 304 SER A C 1
ATOM 2348 O O . SER A 1 304 ? 0.473 0.790 -1.831 1.00 93.50 304 SER A O 1
ATOM 2350 N N . THR A 1 305 ? 0.919 -1.136 -2.868 1.00 89.38 305 THR A N 1
ATOM 2351 C CA . THR A 1 305 ? 0.818 -0.613 -4.247 1.00 89.38 305 THR A CA 1
ATOM 2352 C C . THR A 1 305 ? -0.566 -0.005 -4.546 1.00 89.38 305 THR A C 1
ATOM 2354 O O . THR A 1 305 ? -1.604 -0.625 -4.290 1.00 89.38 305 THR A O 1
ATOM 2357 N N . GLY A 1 306 ? -0.585 1.229 -5.070 1.00 89.12 306 GLY A N 1
ATOM 2358 C CA . GLY A 1 306 ? -1.785 2.076 -5.199 1.00 89.12 306 GLY A CA 1
ATOM 2359 C C . GLY A 1 306 ? -2.340 2.632 -3.873 1.00 89.12 306 GLY A C 1
ATOM 2360 O O . GLY A 1 306 ? -3.365 3.312 -3.860 1.00 89.12 306 GLY A O 1
ATOM 2361 N N . GLY A 1 307 ? -1.696 2.326 -2.744 1.00 93.69 307 GLY A N 1
ATOM 2362 C CA . GLY A 1 307 ? -2.181 2.617 -1.396 1.00 93.69 307 GLY A CA 1
ATOM 2363 C C . GLY A 1 307 ? -2.125 4.091 -1.005 1.00 93.69 307 GLY A C 1
ATOM 2364 O O . GLY A 1 307 ? -3.006 4.547 -0.283 1.00 93.69 307 GLY A O 1
ATOM 2365 N N . THR A 1 308 ? -1.162 4.851 -1.530 1.00 92.12 308 THR A N 1
ATOM 2366 C CA . THR A 1 308 ? -1.059 6.308 -1.331 1.00 92.12 308 THR A CA 1
ATOM 2367 C C . THR A 1 308 ? -2.324 7.019 -1.810 1.00 92.12 308 THR A C 1
ATOM 2369 O O . THR A 1 308 ? -2.963 7.737 -1.043 1.00 92.12 308 THR A O 1
ATOM 2372 N N . GLU A 1 309 ? -2.749 6.720 -3.037 1.00 90.56 309 GLU A N 1
ATOM 2373 C CA . GLU A 1 309 ? -3.962 7.263 -3.644 1.00 90.56 309 GLU A CA 1
ATOM 2374 C C . GLU A 1 309 ? -5.239 6.743 -2.988 1.00 90.56 309 GLU A C 1
ATOM 2376 O O . GLU A 1 309 ? -6.178 7.510 -2.767 1.00 90.56 309 GLU A O 1
ATOM 2381 N N . ALA A 1 310 ? -5.274 5.466 -2.596 1.00 94.06 310 ALA A N 1
ATOM 2382 C CA . ALA A 1 310 ? -6.402 4.928 -1.843 1.00 94.06 310 ALA A CA 1
ATOM 2383 C C . ALA A 1 310 ? -6.572 5.630 -0.482 1.00 94.06 310 ALA A C 1
ATOM 2385 O O . ALA A 1 310 ? -7.690 5.985 -0.107 1.00 94.06 310 ALA A O 1
ATOM 2386 N N . LEU A 1 311 ? -5.473 5.897 0.230 1.00 96.62 311 LEU A N 1
ATOM 2387 C CA . LEU A 1 311 ? -5.474 6.648 1.485 1.00 96.62 311 LEU A CA 1
ATOM 2388 C C . LEU A 1 311 ? -5.865 8.115 1.278 1.00 96.62 311 LEU A C 1
ATOM 2390 O O . LEU A 1 311 ? -6.725 8.602 2.007 1.00 96.62 311 LEU A O 1
ATOM 2394 N N . ARG A 1 312 ? -5.322 8.798 0.261 1.00 93.81 312 ARG A N 1
ATOM 2395 C CA . ARG A 1 312 ? -5.702 10.176 -0.100 1.00 93.81 312 ARG A CA 1
ATOM 2396 C C . ARG A 1 312 ? -7.205 10.279 -0.385 1.00 93.81 312 ARG A C 1
ATOM 2398 O O . ARG A 1 312 ? -7.892 11.116 0.197 1.00 93.81 312 ARG A O 1
ATOM 2405 N N . SER A 1 313 ? -7.737 9.376 -1.208 1.00 92.00 313 SER A N 1
ATOM 2406 C CA . SER A 1 313 ? -9.157 9.316 -1.596 1.00 92.00 313 SER A CA 1
ATOM 2407 C C . SER A 1 313 ? -10.089 8.921 -0.429 1.00 92.00 313 SER A C 1
ATOM 2409 O O . SER A 1 313 ? -11.254 9.326 -0.391 1.00 92.00 313 SER A O 1
ATOM 2411 N N . LEU A 1 314 ? -9.591 8.165 0.557 1.00 95.25 314 LEU A N 1
ATOM 2412 C CA . LEU A 1 314 ? -10.322 7.808 1.779 1.00 95.25 314 LEU A CA 1
ATOM 2413 C C . LEU A 1 314 ? -10.336 8.969 2.787 1.00 95.25 314 LEU A C 1
ATOM 2415 O O . LEU A 1 314 ? -11.410 9.392 3.216 1.00 95.25 314 LEU A O 1
ATOM 2419 N N . LEU A 1 315 ? -9.159 9.480 3.162 1.00 96.06 315 LEU A N 1
ATOM 2420 C CA . LEU A 1 315 ? -8.984 10.445 4.253 1.00 96.06 315 LEU A CA 1
ATOM 2421 C C . LEU A 1 315 ? -9.596 11.812 3.925 1.00 96.06 315 LEU A C 1
ATOM 2423 O O . LEU A 1 315 ? -10.323 12.357 4.750 1.00 96.06 315 LEU A O 1
ATOM 2427 N N . THR A 1 316 ? -9.408 12.323 2.705 1.00 93.81 316 THR A N 1
ATOM 2428 C CA . THR A 1 316 ? -9.948 13.636 2.283 1.00 93.81 316 THR A CA 1
ATOM 2429 C C . THR A 1 316 ? -11.482 13.713 2.273 1.00 93.81 316 THR A C 1
ATOM 2431 O O . THR A 1 316 ? -12.042 14.811 2.263 1.00 93.81 316 THR A O 1
ATOM 2434 N N . ARG A 1 317 ? -12.178 12.564 2.307 1.00 92.06 317 ARG A N 1
ATOM 2435 C CA . ARG A 1 317 ? -13.645 12.477 2.418 1.00 92.06 317 ARG A CA 1
ATOM 2436 C C . ARG A 1 317 ? -14.149 12.265 3.850 1.00 92.06 317 ARG A C 1
ATOM 2438 O O . ARG A 1 317 ? -15.361 12.328 4.057 1.00 92.06 317 ARG A O 1
ATOM 2445 N N . LEU A 1 318 ? -13.280 12.017 4.832 1.00 92.88 318 LEU A N 1
ATOM 2446 C CA . LEU A 1 318 ? -13.691 11.929 6.237 1.00 92.88 318 LEU A CA 1
ATOM 2447 C C . LEU A 1 318 ? -14.137 13.309 6.774 1.00 92.88 318 LEU A C 1
ATOM 2449 O O . LEU A 1 318 ? -13.709 14.343 6.257 1.00 92.88 318 LEU A O 1
ATOM 2453 N N . PRO A 1 319 ? -15.011 13.348 7.799 1.00 90.88 319 PRO A N 1
ATOM 2454 C CA . PRO A 1 319 ? -15.378 14.594 8.466 1.00 90.88 319 PRO A CA 1
ATOM 2455 C C . PRO A 1 319 ? -14.187 15.220 9.206 1.00 90.88 319 PRO A C 1
ATOM 2457 O O . PRO A 1 319 ? -13.212 14.548 9.527 1.00 90.88 319 PRO A O 1
ATOM 2460 N N . LYS A 1 320 ? -14.295 16.511 9.546 1.00 88.81 320 LYS A N 1
ATOM 2461 C CA . LYS A 1 320 ? -13.266 17.243 10.309 1.00 88.81 320 LYS A CA 1
ATOM 2462 C C . LYS A 1 320 ? -12.962 16.641 11.687 1.00 88.81 320 LYS A C 1
ATOM 2464 O O . LYS A 1 320 ? -11.826 16.703 12.146 1.00 88.81 320 LYS A O 1
ATOM 2469 N N . ASN A 1 321 ? -13.972 16.074 12.341 1.00 90.12 321 ASN A N 1
ATOM 2470 C CA . ASN A 1 321 ? -13.787 15.309 13.569 1.00 90.12 321 ASN A CA 1
ATOM 2471 C C . ASN A 1 321 ? -13.645 13.826 13.211 1.00 90.12 321 ASN A C 1
ATOM 2473 O O . ASN A 1 321 ? -14.482 13.305 12.481 1.00 90.12 321 ASN A O 1
ATOM 2477 N N . ILE A 1 322 ? -12.639 13.139 13.750 1.00 92.81 322 ILE A N 1
ATOM 2478 C CA . ILE A 1 322 ? -12.405 11.702 13.547 1.00 92.81 322 ILE A CA 1
ATOM 2479 C C . ILE A 1 322 ? -11.903 11.041 14.840 1.00 92.81 322 ILE A C 1
ATOM 2481 O O . ILE A 1 322 ? -11.217 11.692 15.637 1.00 92.81 322 ILE A O 1
ATOM 2485 N N . PRO A 1 323 ? -12.164 9.734 15.043 1.00 94.81 323 PRO A N 1
ATOM 2486 C CA . PRO A 1 323 ? -11.396 8.961 16.011 1.00 94.81 323 PRO A CA 1
ATOM 2487 C C . PRO A 1 323 ? -9.920 8.916 15.574 1.00 94.81 323 PRO A C 1
ATOM 2489 O O . PRO A 1 323 ? -9.630 9.159 14.398 1.00 94.81 323 PRO A O 1
ATOM 2492 N N . PRO A 1 324 ? -8.977 8.576 16.469 1.00 97.06 324 PRO A N 1
ATOM 2493 C CA . PRO A 1 324 ? -7.598 8.321 16.064 1.00 97.06 324 PRO A CA 1
ATOM 2494 C C . PRO A 1 324 ? -7.517 7.282 14.933 1.00 97.06 324 PRO A C 1
ATOM 2496 O O . PRO A 1 324 ? -8.247 6.283 14.936 1.00 97.06 324 PRO A O 1
ATOM 2499 N N . ILE A 1 325 ? -6.589 7.492 13.995 1.00 98.69 325 ILE A N 1
ATOM 2500 C CA . ILE A 1 325 ? -6.305 6.554 12.898 1.00 98.69 325 ILE A CA 1
ATOM 2501 C C . ILE A 1 325 ? -4.816 6.204 12.892 1.00 98.69 325 ILE A C 1
ATOM 2503 O O . ILE A 1 325 ? -3.975 7.095 12.846 1.00 98.69 325 ILE A O 1
ATOM 2507 N N . VAL A 1 326 ? -4.478 4.915 12.883 1.00 98.81 326 VAL A N 1
ATOM 2508 C CA . VAL A 1 326 ? -3.103 4.422 12.693 1.00 98.81 326 VAL A CA 1
ATOM 2509 C C . VAL A 1 326 ? -2.973 3.713 11.346 1.00 98.81 326 VAL A C 1
ATOM 2511 O O . VAL A 1 326 ? -3.839 2.923 10.971 1.00 98.81 326 VAL A O 1
ATOM 2514 N N . ILE A 1 327 ? -1.907 4.002 10.599 1.00 98.88 327 ILE A N 1
ATOM 2515 C CA . ILE A 1 327 ? -1.741 3.567 9.207 1.00 98.88 327 ILE A CA 1
ATOM 2516 C C . ILE A 1 327 ? -0.392 2.872 9.015 1.00 98.88 327 ILE A C 1
ATOM 2518 O O . ILE A 1 327 ? 0.654 3.450 9.303 1.00 98.88 327 ILE A O 1
ATOM 2522 N N . ALA A 1 328 ? -0.413 1.664 8.453 1.00 98.56 328 ALA A N 1
ATOM 2523 C CA . ALA A 1 328 ? 0.760 0.995 7.897 1.00 98.56 328 ALA A CA 1
ATOM 2524 C C . ALA A 1 328 ? 0.655 0.975 6.362 1.00 98.56 328 ALA A C 1
ATOM 2526 O O . ALA A 1 328 ? -0.009 0.123 5.776 1.00 98.56 328 ALA A O 1
ATOM 2527 N N . GLN A 1 329 ? 1.312 1.936 5.714 1.00 97.69 329 GLN A N 1
ATOM 2528 C CA . GLN A 1 329 ? 1.557 1.924 4.271 1.00 97.69 329 GLN A CA 1
ATOM 2529 C C . GLN A 1 329 ? 2.941 1.305 4.037 1.00 97.69 329 GLN A C 1
ATOM 2531 O O . GLN A 1 329 ? 3.902 1.716 4.680 1.00 97.69 329 GLN A O 1
ATOM 2536 N N . HIS A 1 330 ? 3.080 0.361 3.104 1.00 92.94 330 HIS A N 1
ATOM 2537 C CA . HIS A 1 330 ? 4.410 -0.099 2.684 1.00 92.94 330 HIS A CA 1
ATOM 2538 C C . HIS A 1 330 ? 5.135 1.040 1.946 1.00 92.94 330 HIS A C 1
ATOM 2540 O O . HIS A 1 330 ? 4.702 1.449 0.864 1.00 92.94 330 HIS A O 1
ATOM 2546 N N . ILE A 1 331 ? 6.202 1.577 2.550 1.00 87.62 331 ILE A N 1
ATOM 2547 C CA . ILE A 1 331 ? 6.917 2.772 2.079 1.00 87.62 331 ILE A CA 1
ATOM 2548 C C . ILE A 1 331 ? 8.379 2.792 2.586 1.00 87.62 331 ILE A C 1
ATOM 2550 O O . ILE A 1 331 ? 8.624 2.369 3.719 1.00 87.62 331 ILE A O 1
ATOM 2554 N N . PRO A 1 332 ? 9.365 3.256 1.789 1.00 82.31 332 PRO A N 1
ATOM 2555 C CA . PRO A 1 332 ? 10.738 3.479 2.249 1.00 82.31 332 PRO A CA 1
ATOM 2556 C C . PRO A 1 332 ? 10.850 4.539 3.362 1.00 82.31 332 PRO A C 1
ATOM 2558 O O . PRO A 1 332 ? 10.024 5.455 3.400 1.00 82.31 332 PRO A O 1
ATOM 2561 N N . PRO A 1 333 ? 11.913 4.495 4.197 1.00 80.44 333 PRO A N 1
ATOM 2562 C CA . PRO A 1 333 ? 12.151 5.453 5.294 1.00 80.44 333 PRO A CA 1
ATOM 2563 C C . PRO A 1 333 ? 12.097 6.924 4.884 1.00 80.44 333 PRO A C 1
ATOM 2565 O O . PRO A 1 333 ? 11.692 7.792 5.643 1.00 80.44 333 PRO A O 1
ATOM 2568 N N . VAL A 1 334 ? 12.530 7.200 3.659 1.00 78.06 334 VAL A N 1
ATOM 2569 C CA . VAL A 1 334 ? 12.711 8.548 3.118 1.00 78.06 334 VAL A CA 1
ATOM 2570 C C . VAL A 1 334 ? 11.386 9.176 2.662 1.00 78.06 334 VAL A C 1
ATOM 2572 O O . VAL A 1 334 ? 11.313 10.390 2.493 1.00 78.06 334 VAL A O 1
ATOM 2575 N N . PHE A 1 335 ? 10.331 8.375 2.465 1.00 84.81 335 PHE A N 1
ATOM 2576 C CA . PHE A 1 335 ? 9.074 8.829 1.856 1.00 84.81 335 PHE A CA 1
ATOM 2577 C C . PHE A 1 335 ? 7.876 8.848 2.824 1.00 84.81 335 PHE A C 1
ATOM 2579 O O . PHE A 1 335 ? 6.908 9.554 2.546 1.00 84.81 335 PHE A O 1
ATOM 2586 N N . SER A 1 336 ? 7.917 8.143 3.964 1.00 91.12 336 SER A N 1
ATOM 2587 C CA . SER A 1 336 ? 6.822 8.138 4.957 1.00 91.12 336 SER A CA 1
ATOM 2588 C C . SER A 1 336 ? 6.508 9.530 5.506 1.00 91.12 336 SER A C 1
ATOM 2590 O O . SER A 1 336 ? 5.339 9.919 5.543 1.00 91.12 336 SER A O 1
ATOM 2592 N N . LYS A 1 337 ? 7.541 10.311 5.842 1.00 92.12 337 LYS A N 1
ATOM 2593 C CA . LYS A 1 337 ? 7.407 11.696 6.308 1.00 92.12 337 LYS A CA 1
ATOM 2594 C C . LYS A 1 337 ? 6.741 12.596 5.267 1.00 92.12 337 LYS A C 1
ATOM 2596 O O . LYS A 1 337 ? 5.721 13.213 5.561 1.00 92.12 337 LYS A O 1
ATOM 2601 N N . ALA A 1 338 ? 7.268 12.605 4.040 1.00 90.94 338 ALA A N 1
ATOM 2602 C CA . ALA A 1 338 ? 6.726 13.401 2.938 1.00 90.94 338 ALA A CA 1
ATOM 2603 C C . ALA A 1 338 ? 5.271 13.018 2.607 1.00 90.94 338 ALA A C 1
ATOM 2605 O O . ALA A 1 338 ? 4.441 13.890 2.367 1.00 90.94 338 ALA A O 1
ATOM 2606 N N . PHE A 1 339 ? 4.941 11.723 2.651 1.00 93.44 339 PHE A N 1
ATOM 2607 C CA . PHE A 1 339 ? 3.580 11.232 2.430 1.00 93.44 339 PHE A CA 1
ATOM 2608 C C . PHE A 1 339 ? 2.609 11.685 3.529 1.00 93.44 339 PHE A C 1
ATOM 2610 O O . PHE A 1 339 ? 1.492 12.106 3.230 1.00 93.44 339 PHE A O 1
ATOM 2617 N N . ALA A 1 340 ? 3.031 11.641 4.794 1.00 96.00 340 ALA A N 1
ATOM 2618 C CA . ALA A 1 340 ? 2.211 12.110 5.904 1.00 96.00 340 ALA A CA 1
ATOM 2619 C C . ALA A 1 340 ? 1.987 13.632 5.863 1.00 96.00 340 ALA A C 1
ATOM 2621 O O . ALA A 1 340 ? 0.861 14.081 6.063 1.00 96.00 340 ALA A O 1
ATOM 2622 N N . ASP A 1 341 ? 3.026 14.407 5.540 1.00 94.56 341 ASP A N 1
ATOM 2623 C CA . ASP A 1 341 ? 2.927 15.864 5.399 1.00 94.56 341 ASP A CA 1
ATOM 2624 C C . ASP A 1 341 ? 2.025 16.252 4.215 1.00 94.56 341 ASP A C 1
ATOM 2626 O O . ASP A 1 341 ? 1.149 17.102 4.368 1.00 94.56 341 ASP A O 1
ATOM 2630 N N . ARG A 1 342 ? 2.133 15.555 3.075 1.00 92.69 342 ARG A N 1
ATOM 2631 C CA . ARG A 1 342 ? 1.231 15.733 1.925 1.00 92.69 342 ARG A CA 1
ATOM 2632 C C . ARG A 1 342 ? -0.229 15.430 2.270 1.00 92.69 342 ARG A C 1
ATOM 2634 O O . ARG A 1 342 ? -1.126 16.159 1.862 1.00 92.69 342 ARG A O 1
ATOM 2641 N N . LEU A 1 343 ? -0.496 14.384 3.052 1.00 95.25 343 LEU A N 1
ATOM 2642 C CA . LEU A 1 343 ? -1.854 14.114 3.538 1.00 95.25 343 LEU A CA 1
ATOM 2643 C C . LEU A 1 343 ? -2.354 15.195 4.513 1.00 95.25 343 LEU A C 1
ATOM 2645 O O . LEU A 1 343 ? -3.552 15.474 4.529 1.00 95.25 343 LEU A O 1
ATOM 2649 N N . ASN A 1 344 ? -1.462 15.821 5.286 1.00 97.38 344 ASN A N 1
ATOM 2650 C CA . ASN A 1 344 ? -1.794 16.902 6.218 1.00 97.38 344 ASN A CA 1
ATOM 2651 C C . ASN A 1 344 ? -2.205 18.199 5.498 1.00 97.38 344 ASN A C 1
ATOM 2653 O O . ASN A 1 344 ? -3.101 18.892 5.967 1.00 97.38 344 ASN A O 1
ATOM 2657 N N . GLU A 1 345 ? -1.614 18.501 4.335 1.00 95.75 345 GLU A N 1
ATOM 2658 C CA . GLU A 1 345 ? -2.046 19.611 3.462 1.00 95.75 345 GLU A CA 1
ATOM 2659 C C . GLU A 1 345 ? -3.490 19.446 2.952 1.00 95.75 345 GLU A C 1
ATOM 2661 O O . GLU A 1 345 ? -4.165 20.430 2.648 1.00 95.75 345 GLU A O 1
ATOM 2666 N N . LEU A 1 346 ? -3.958 18.199 2.826 1.00 93.25 346 LEU A N 1
ATOM 2667 C CA . LEU A 1 346 ? -5.200 17.840 2.136 1.00 93.25 346 LEU A CA 1
ATOM 2668 C C . LEU A 1 346 ? -6.382 17.535 3.079 1.00 93.25 346 LEU A C 1
ATOM 2670 O O . LEU A 1 346 ? -7.507 17.360 2.603 1.00 93.25 346 LEU A O 1
ATOM 2674 N N . CYS A 1 347 ? -6.157 17.444 4.395 1.00 94.75 347 CYS A N 1
ATOM 2675 C CA . CYS A 1 347 ? -7.157 17.008 5.378 1.00 94.75 347 CYS A CA 1
ATOM 2676 C C . CYS A 1 347 ? -7.548 18.111 6.380 1.00 94.75 347 CYS A C 1
ATOM 2678 O O . CYS A 1 347 ? -6.766 18.994 6.708 1.00 94.75 347 CYS A O 1
ATOM 2680 N N . ASP A 1 348 ? -8.761 18.022 6.942 1.00 92.69 348 ASP A N 1
ATOM 2681 C CA . ASP A 1 348 ? -9.265 18.978 7.953 1.00 92.69 348 ASP A CA 1
ATOM 2682 C C . ASP A 1 348 ? -8.738 18.700 9.383 1.00 92.69 348 ASP A C 1
ATOM 2684 O O . ASP A 1 348 ? -9.125 19.380 10.342 1.00 92.69 348 ASP A O 1
ATOM 2688 N N . PHE A 1 349 ? -7.907 17.667 9.528 1.00 95.38 349 PHE A N 1
ATOM 2689 C CA . PHE A 1 349 ? -7.396 17.081 10.768 1.00 95.38 349 PHE A CA 1
ATOM 2690 C C . PHE A 1 349 ? -5.902 16.766 10.622 1.00 95.38 349 PHE A C 1
ATOM 2692 O O . PHE A 1 349 ? -5.401 16.621 9.509 1.00 95.38 349 PHE A O 1
ATOM 2699 N N . ASN A 1 350 ? -5.194 16.632 11.745 1.00 98.06 350 ASN A N 1
ATOM 2700 C CA . ASN A 1 350 ? -3.742 16.480 11.746 1.00 98.06 350 ASN A CA 1
ATOM 2701 C C . ASN A 1 350 ? -3.320 15.107 11.193 1.00 98.06 350 ASN A C 1
ATOM 2703 O O . ASN A 1 350 ? -3.742 14.075 11.717 1.00 98.06 350 ASN A O 1
ATOM 2707 N N . VAL A 1 351 ? -2.449 15.081 10.188 1.00 98.50 351 VAL A N 1
ATOM 2708 C CA . VAL A 1 351 ? -1.788 13.869 9.685 1.00 98.50 351 VAL A CA 1
ATOM 2709 C C . VAL A 1 351 ? -0.285 14.009 9.901 1.00 98.50 351 VAL A C 1
ATOM 2711 O O . VAL A 1 351 ? 0.291 15.062 9.648 1.00 98.50 351 VAL A O 1
ATOM 2714 N N . LYS A 1 352 ? 0.367 12.962 10.407 1.00 98.06 352 LYS A N 1
ATOM 2715 C CA . LYS A 1 352 ? 1.811 12.976 10.667 1.00 98.06 352 LYS A CA 1
ATOM 2716 C C . LYS A 1 352 ? 2.426 11.587 10.623 1.00 98.06 352 LYS A C 1
ATOM 2718 O O . LYS A 1 352 ? 1.752 10.577 10.818 1.00 98.06 352 LYS A O 1
ATOM 2723 N N . GLU A 1 353 ? 3.731 11.558 10.399 1.00 98.06 353 GLU A N 1
ATOM 2724 C CA . GLU A 1 353 ? 4.551 10.387 10.678 1.00 98.06 353 GLU A CA 1
ATOM 2725 C C . GLU A 1 353 ? 4.606 10.144 12.194 1.00 98.06 353 GLU A C 1
ATOM 2727 O O . GLU A 1 353 ? 4.686 11.086 12.989 1.00 98.06 353 GLU A O 1
ATOM 2732 N N . ALA A 1 354 ? 4.504 8.880 12.592 1.00 98.00 354 ALA A N 1
ATOM 2733 C CA . ALA A 1 354 ? 4.365 8.489 13.983 1.00 98.00 354 ALA A CA 1
ATOM 2734 C C . ALA A 1 354 ? 5.701 8.530 14.741 1.00 98.00 354 ALA A C 1
ATOM 2736 O O . ALA A 1 354 ? 6.725 8.037 14.270 1.00 98.00 354 ALA A O 1
ATOM 2737 N N . SER A 1 355 ? 5.668 9.068 15.958 1.00 97.50 355 SER A N 1
ATOM 2738 C CA . SER A 1 355 ? 6.822 9.236 16.844 1.00 97.50 355 SER A CA 1
ATOM 2739 C C . SER A 1 355 ? 6.793 8.240 18.005 1.00 97.50 355 SER A C 1
ATOM 2741 O O . SER A 1 355 ? 5.744 7.952 18.582 1.00 97.50 355 SER A O 1
ATOM 2743 N N . ASN A 1 356 ? 7.956 7.710 18.394 1.00 97.94 356 ASN A N 1
ATOM 2744 C CA . ASN A 1 356 ? 8.025 6.743 19.490 1.00 97.94 356 ASN A CA 1
ATOM 2745 C C . ASN A 1 356 ? 7.580 7.357 20.833 1.00 97.94 356 ASN A C 1
ATOM 2747 O O . ASN A 1 356 ? 8.118 8.373 21.268 1.00 97.94 356 ASN A O 1
ATOM 2751 N N . GLY A 1 357 ? 6.649 6.694 21.522 1.00 96.25 357 GLY A N 1
ATOM 2752 C CA . GLY A 1 357 ? 6.168 7.072 22.851 1.00 96.25 357 GLY A CA 1
ATOM 2753 C C . GLY A 1 357 ? 5.029 8.092 22.870 1.00 96.25 357 GLY A C 1
ATOM 2754 O O . GLY A 1 357 ? 4.546 8.407 23.957 1.00 96.25 357 GLY A O 1
ATOM 2755 N N . GLU A 1 358 ? 4.578 8.598 21.719 1.00 95.75 358 GLU A N 1
ATOM 2756 C CA . GLU A 1 358 ? 3.513 9.603 21.676 1.00 95.75 358 GLU A CA 1
ATOM 2757 C C . GLU A 1 358 ? 2.125 9.037 22.015 1.00 95.75 358 GLU A C 1
ATOM 2759 O O . GLU A 1 358 ? 1.851 7.849 21.827 1.00 95.75 358 GLU A O 1
ATOM 2764 N N . GLU A 1 359 ? 1.231 9.898 22.503 1.00 96.81 359 GLU A N 1
ATOM 2765 C CA . GLU A 1 359 ? -0.151 9.531 22.815 1.00 96.81 359 GLU A CA 1
ATOM 2766 C C . GLU A 1 359 ? -1.029 9.517 21.552 1.00 96.81 359 GLU A C 1
ATOM 2768 O O . GLU A 1 359 ? -0.950 10.411 20.703 1.00 96.81 359 GLU A O 1
ATOM 2773 N N . VAL A 1 360 ? -1.883 8.496 21.442 1.00 96.88 360 VAL A N 1
ATOM 2774 C CA . VAL A 1 360 ? -2.846 8.321 20.347 1.00 96.88 360 VAL A CA 1
ATOM 2775 C C . VAL A 1 360 ? -4.123 9.094 20.682 1.00 96.88 360 VAL A C 1
ATOM 2777 O O . VAL A 1 360 ? -4.866 8.712 21.587 1.00 96.88 360 VAL A O 1
ATOM 2780 N N . LEU A 1 361 ? -4.368 10.185 19.957 1.00 95.75 361 LEU A N 1
ATOM 2781 C CA . LEU A 1 361 ? -5.399 11.183 20.240 1.00 95.75 361 LEU A CA 1
ATOM 2782 C C . LEU A 1 361 ? -6.408 11.318 19.080 1.00 95.75 361 LEU A C 1
ATOM 2784 O O . LEU A 1 361 ? -6.055 11.074 17.927 1.00 95.75 361 LEU A O 1
ATOM 2788 N N . PRO A 1 362 ? -7.654 11.750 19.350 1.00 94.69 362 PRO A N 1
ATOM 2789 C CA . PRO A 1 362 ? -8.630 12.109 18.315 1.00 94.69 362 PRO A CA 1
ATOM 2790 C C . PRO A 1 362 ? -8.132 13.194 17.361 1.00 94.69 362 PRO A C 1
ATOM 2792 O O . PRO A 1 362 ? -7.209 13.942 17.688 1.00 94.69 362 PRO A O 1
ATOM 2795 N N . ASN A 1 363 ? -8.763 13.303 16.190 1.00 95.19 363 ASN A N 1
ATOM 2796 C CA . ASN A 1 363 ? -8.399 14.260 15.135 1.00 95.19 363 ASN A CA 1
ATOM 2797 C C . ASN A 1 363 ? -6.915 14.178 14.702 1.00 95.19 363 ASN A C 1
ATOM 2799 O O . ASN A 1 363 ? -6.363 15.154 14.191 1.00 95.19 363 ASN A O 1
ATOM 2803 N N . ASN A 1 364 ? -6.276 13.019 14.911 1.00 97.69 364 ASN A N 1
ATOM 2804 C CA . ASN A 1 364 ? -4.914 12.715 14.480 1.00 97.69 364 ASN A CA 1
ATOM 2805 C C . ASN A 1 364 ? -4.875 11.406 13.674 1.00 97.69 364 ASN A C 1
ATOM 2807 O O . ASN A 1 364 ? -5.470 10.393 14.057 1.00 97.69 364 ASN A O 1
ATOM 2811 N N . VAL A 1 365 ? -4.104 11.430 12.591 1.00 98.62 365 VAL A N 1
ATOM 2812 C CA . VAL A 1 365 ? -3.760 10.282 11.753 1.00 98.62 365 VAL A CA 1
ATOM 2813 C C . VAL A 1 365 ? -2.251 10.062 11.822 1.00 98.62 365 VAL A C 1
ATOM 2815 O O . VAL A 1 365 ? -1.471 10.979 11.570 1.00 98.62 365 VAL A O 1
ATOM 2818 N N . TYR A 1 366 ? -1.850 8.841 12.161 1.00 98.69 366 TYR A N 1
ATOM 2819 C CA . TYR A 1 366 ? -0.471 8.462 12.447 1.00 98.69 366 TYR A CA 1
ATOM 2820 C C . TYR A 1 366 ? 0.018 7.451 11.402 1.00 98.69 366 TYR A C 1
ATOM 2822 O O . TYR A 1 366 ? -0.440 6.305 11.373 1.00 98.69 366 TYR A O 1
ATOM 2830 N N . VAL A 1 367 ? 0.934 7.876 10.536 1.00 98.62 367 VAL A N 1
ATOM 2831 C CA . VAL A 1 367 ? 1.549 7.054 9.484 1.00 98.62 367 VAL A CA 1
ATOM 2832 C C . VAL A 1 367 ? 2.812 6.392 10.030 1.00 98.62 367 VAL A C 1
ATOM 2834 O O . VAL A 1 367 ? 3.677 7.069 10.581 1.00 98.62 367 VAL A O 1
ATOM 2837 N N . ALA A 1 368 ? 2.940 5.076 9.875 1.00 98.38 368 ALA A N 1
ATOM 2838 C CA . ALA A 1 368 ? 4.133 4.350 10.293 1.00 98.38 368 ALA A CA 1
ATOM 2839 C C . ALA A 1 368 ? 5.385 4.821 9.517 1.00 98.38 368 ALA A C 1
ATOM 2841 O O . ALA A 1 368 ? 5.346 4.827 8.282 1.00 98.38 368 ALA A O 1
ATOM 2842 N N . PRO A 1 369 ? 6.493 5.175 10.199 1.00 97.00 369 PRO A N 1
ATOM 2843 C CA . PRO A 1 369 ? 7.745 5.524 9.532 1.00 97.00 369 PRO A CA 1
ATOM 2844 C C . PRO A 1 369 ? 8.327 4.331 8.763 1.00 97.00 369 PRO A C 1
ATOM 2846 O O . PRO A 1 369 ? 8.346 3.197 9.252 1.00 97.00 369 PRO A O 1
ATOM 2849 N N . GLY A 1 370 ? 8.804 4.593 7.547 1.00 93.44 370 GLY A N 1
ATOM 2850 C CA . GLY A 1 370 ? 9.381 3.594 6.654 1.00 93.44 370 GLY A CA 1
ATOM 2851 C C . GLY A 1 370 ? 10.648 2.959 7.234 1.00 93.44 370 GLY A C 1
ATOM 2852 O O . GLY A 1 370 ? 11.437 3.612 7.912 1.00 93.44 370 GLY A O 1
ATOM 2853 N N . GLY A 1 371 ? 10.857 1.666 6.987 1.00 91.56 371 GLY A N 1
ATOM 2854 C CA . GLY A 1 371 ? 11.990 0.909 7.535 1.00 91.56 371 GLY A CA 1
ATOM 2855 C C . GLY A 1 371 ? 11.974 0.699 9.052 1.00 91.56 371 GLY A C 1
ATOM 2856 O O . GLY A 1 371 ? 12.886 0.054 9.560 1.00 91.56 371 GLY A O 1
ATOM 2857 N N . GLN A 1 372 ? 10.941 1.150 9.770 1.00 96.56 372 GLN A N 1
ATOM 2858 C CA . GLN A 1 372 ? 10.706 0.850 11.187 1.00 96.56 372 GLN A CA 1
ATOM 2859 C C . GLN A 1 372 ? 9.389 0.081 11.372 1.00 96.56 372 GLN A C 1
ATOM 2861 O O . GLN A 1 372 ? 8.555 0.035 10.471 1.00 96.56 372 GLN A O 1
ATOM 2866 N N . GLN A 1 373 ? 9.192 -0.555 12.529 1.00 98.06 373 GLN A N 1
ATOM 2867 C CA . GLN A 1 373 ? 7.902 -1.144 12.895 1.00 98.06 373 GLN A CA 1
ATOM 2868 C C . GLN A 1 373 ? 7.128 -0.209 13.831 1.00 98.06 373 GLN A C 1
ATOM 2870 O O . GLN A 1 373 ? 7.693 0.358 14.768 1.00 98.06 373 GLN A O 1
ATOM 2875 N N . MET A 1 374 ? 5.812 -0.103 13.623 1.00 98.50 374 MET A N 1
ATOM 2876 C CA . MET A 1 374 ? 4.901 0.685 14.458 1.00 98.50 374 MET A CA 1
ATOM 2877 C C . MET A 1 374 ? 3.869 -0.223 15.133 1.00 98.50 374 MET A C 1
ATOM 2879 O O . MET A 1 374 ? 3.144 -0.951 14.456 1.00 98.50 374 MET A O 1
ATOM 2883 N N . LYS A 1 375 ? 3.765 -0.150 16.465 1.00 97.56 375 LYS A N 1
ATOM 2884 C CA . LYS A 1 375 ? 2.728 -0.839 17.254 1.00 97.56 375 LYS A CA 1
ATOM 2885 C C . LYS A 1 375 ? 2.012 0.116 18.203 1.00 97.56 375 LYS A C 1
ATOM 2887 O O . LYS A 1 375 ? 2.605 1.068 18.705 1.00 97.56 375 LYS A O 1
ATOM 2892 N N . VAL A 1 376 ? 0.743 -0.170 18.487 1.00 97.94 376 VAL A N 1
ATOM 2893 C CA . VAL A 1 376 ? -0.047 0.535 19.506 1.00 97.94 376 VAL A CA 1
ATOM 2894 C C . VAL A 1 376 ? -0.009 -0.265 20.804 1.00 97.94 376 VAL A C 1
ATOM 2896 O O . VAL A 1 376 ? -0.212 -1.478 20.810 1.00 97.94 376 VAL A O 1
ATOM 2899 N N . LYS A 1 377 ? 0.239 0.416 21.924 1.00 95.62 377 LYS A N 1
ATOM 2900 C CA . LYS A 1 377 ? 0.182 -0.155 23.276 1.00 95.62 377 LYS A CA 1
ATOM 2901 C C . LYS A 1 377 ? -0.763 0.647 24.160 1.00 95.62 377 LYS A C 1
ATOM 2903 O O . LYS A 1 377 ? -0.983 1.833 23.933 1.00 95.62 377 LYS A O 1
ATOM 2908 N N . LYS A 1 378 ? -1.270 0.008 25.214 1.00 92.62 378 LYS A N 1
ATOM 2909 C CA . LYS A 1 378 ? -2.008 0.676 26.289 1.00 92.62 378 LYS A CA 1
ATOM 2910 C C . LYS A 1 378 ? -1.100 0.811 27.513 1.00 92.62 378 LYS A C 1
ATOM 2912 O O . LYS A 1 378 ? -0.615 -0.196 28.025 1.00 92.62 378 LYS A O 1
ATOM 2917 N N . ARG A 1 379 ? -0.841 2.039 27.966 1.00 88.44 379 ARG A N 1
ATOM 2918 C CA . ARG A 1 379 ? 0.038 2.368 29.104 1.00 88.44 379 ARG A CA 1
ATOM 2919 C C . ARG A 1 379 ? -0.717 3.307 30.049 1.00 88.44 379 ARG A C 1
ATOM 2921 O O . ARG A 1 379 ? -1.224 4.329 29.605 1.00 88.44 379 ARG A O 1
ATOM 2928 N N . ALA A 1 380 ? -0.830 2.952 31.333 1.00 86.38 380 ALA A N 1
ATOM 2929 C CA . ALA A 1 380 ? -1.576 3.728 32.341 1.00 86.38 380 ALA A CA 1
ATOM 2930 C C . ALA A 1 380 ? -2.991 4.173 31.879 1.00 86.38 380 ALA A C 1
ATOM 2932 O O . ALA A 1 380 ? -3.404 5.312 32.072 1.00 86.38 380 ALA A O 1
ATOM 2933 N N . GLY A 1 381 ? -3.723 3.280 31.200 1.00 84.69 381 GLY A N 1
ATOM 2934 C CA . GLY A 1 381 ? -5.054 3.551 30.636 1.00 84.69 381 GLY A CA 1
ATOM 2935 C C . GLY A 1 381 ? -5.059 4.257 29.271 1.00 84.69 381 GLY A C 1
ATOM 2936 O O . GLY A 1 381 ? -5.940 3.961 28.462 1.00 84.69 381 GLY A O 1
ATOM 2937 N N . LYS A 1 382 ? -4.062 5.105 28.986 1.00 91.88 382 LYS A N 1
ATOM 2938 C CA . LYS A 1 382 ? -3.861 5.809 27.706 1.00 91.88 382 LYS A CA 1
ATOM 2939 C C . LYS A 1 382 ? -3.374 4.870 26.596 1.00 91.88 382 LYS A C 1
ATOM 2941 O O . LYS A 1 382 ? -2.796 3.816 26.869 1.00 91.88 382 LYS A O 1
ATOM 2946 N N . LEU A 1 383 ? -3.582 5.268 25.342 1.00 95.88 383 LEU A N 1
ATOM 2947 C CA . LEU A 1 383 ? -3.015 4.612 24.161 1.00 95.88 383 LEU A CA 1
ATOM 2948 C C . LEU A 1 383 ? -1.748 5.350 23.720 1.00 95.88 383 LEU A C 1
ATOM 2950 O O . LEU A 1 383 ? -1.753 6.571 23.611 1.00 95.88 383 LEU A O 1
ATOM 2954 N N . THR A 1 384 ? -0.676 4.612 23.449 1.00 97.62 384 THR A N 1
ATOM 2955 C CA . THR A 1 384 ? 0.629 5.160 23.055 1.00 97.62 384 THR A CA 1
ATOM 2956 C C . THR A 1 384 ? 1.200 4.400 21.868 1.00 97.62 384 THR A C 1
ATOM 2958 O O . THR A 1 384 ? 1.123 3.166 21.847 1.00 97.62 384 THR A O 1
ATOM 2961 N N . ILE A 1 385 ? 1.831 5.103 20.931 1.00 98.31 385 ILE A N 1
ATOM 2962 C CA . ILE A 1 385 ? 2.583 4.476 19.840 1.00 98.31 385 ILE A CA 1
ATOM 2963 C C . ILE A 1 385 ? 3.962 4.048 20.345 1.00 98.31 385 ILE A C 1
ATOM 2965 O O . ILE A 1 385 ? 4.604 4.744 21.129 1.00 98.31 385 ILE A O 1
ATOM 2969 N N . GLU A 1 386 ? 4.434 2.894 19.887 1.00 98.19 386 GLU A N 1
ATOM 2970 C CA . GLU A 1 386 ? 5.817 2.461 20.042 1.00 98.19 386 GLU A CA 1
ATOM 2971 C C . GLU A 1 386 ? 6.410 2.168 18.660 1.00 98.19 386 GLU A C 1
ATOM 2973 O O . GLU A 1 386 ? 6.073 1.166 18.019 1.00 98.19 386 GLU A O 1
ATOM 2978 N N . VAL A 1 387 ? 7.289 3.063 18.207 1.00 98.12 387 VAL A N 1
ATOM 2979 C CA . VAL A 1 387 ? 8.084 2.898 16.984 1.00 98.12 387 VAL A CA 1
ATOM 2980 C C . VAL A 1 387 ? 9.422 2.287 17.374 1.00 98.12 387 VAL A C 1
ATOM 2982 O O . VAL A 1 387 ? 10.042 2.705 18.352 1.00 98.12 387 VAL A O 1
ATOM 2985 N N . ASN A 1 388 ? 9.835 1.249 16.656 1.00 96.94 388 ASN A N 1
ATOM 2986 C CA . ASN A 1 388 ? 10.973 0.419 17.033 1.00 96.94 388 ASN A CA 1
ATOM 2987 C C . ASN A 1 388 ? 11.592 -0.282 15.814 1.00 96.94 388 ASN A C 1
ATOM 2989 O O . ASN A 1 388 ? 11.034 -0.266 14.717 1.00 96.94 388 ASN A O 1
ATOM 2993 N N . ASP A 1 389 ? 12.742 -0.917 16.031 1.00 96.12 389 ASP A N 1
ATOM 2994 C CA . ASP A 1 389 ? 13.531 -1.547 14.974 1.00 96.12 389 ASP A CA 1
ATOM 2995 C C . ASP A 1 389 ? 13.319 -3.072 14.846 1.00 96.12 389 ASP A C 1
ATOM 2997 O O . ASP A 1 389 ? 14.134 -3.751 14.221 1.00 96.12 389 ASP A O 1
ATOM 3001 N N . ASP A 1 390 ? 12.223 -3.627 15.391 1.00 95.19 390 ASP A N 1
ATOM 3002 C CA . ASP A 1 390 ? 11.928 -5.071 15.327 1.00 95.19 390 ASP A CA 1
ATOM 3003 C C . ASP A 1 390 ? 12.019 -5.617 13.874 1.00 95.19 390 ASP A C 1
ATOM 3005 O O . ASP A 1 390 ? 11.752 -4.882 12.913 1.00 95.19 390 ASP A O 1
ATOM 3009 N N . PRO A 1 391 ? 12.378 -6.902 13.669 1.00 93.81 391 PRO A N 1
ATOM 3010 C CA . PRO A 1 391 ? 12.597 -7.465 12.335 1.00 93.81 391 PRO A CA 1
ATOM 3011 C C . PRO A 1 391 ? 11.412 -7.312 11.355 1.00 93.81 391 PRO A C 1
ATOM 3013 O O . PRO A 1 391 ? 10.255 -7.206 11.779 1.00 93.81 391 PRO A O 1
ATOM 3016 N N . PRO A 1 392 ? 11.658 -7.344 10.029 1.00 88.25 392 PRO A N 1
ATOM 3017 C CA . PRO A 1 392 ? 10.593 -7.315 9.028 1.00 88.25 392 PRO A CA 1
ATOM 3018 C C . PRO A 1 392 ? 9.605 -8.480 9.189 1.00 88.25 392 PRO A C 1
ATOM 3020 O O . PRO A 1 392 ? 9.997 -9.648 9.224 1.00 88.25 392 PRO A O 1
ATOM 3023 N N . VAL A 1 393 ? 8.309 -8.174 9.216 1.00 88.44 393 VAL A N 1
ATOM 3024 C CA . VAL A 1 393 ? 7.223 -9.167 9.237 1.00 88.44 393 VAL A CA 1
ATOM 3025 C C . VAL A 1 393 ? 6.638 -9.251 7.834 1.00 88.44 393 VAL A C 1
ATOM 3027 O O . VAL A 1 393 ? 6.465 -8.237 7.170 1.00 88.44 393 VAL A O 1
ATOM 3030 N N . ASN A 1 394 ? 6.417 -10.466 7.325 1.00 80.19 394 ASN A N 1
ATOM 3031 C CA . ASN A 1 394 ? 6.020 -10.698 5.928 1.00 80.19 394 ASN A CA 1
ATOM 3032 C C . ASN A 1 394 ? 6.950 -10.013 4.893 1.00 80.19 394 ASN A C 1
ATOM 3034 O O . ASN A 1 394 ? 6.501 -9.659 3.806 1.00 80.19 394 ASN A O 1
ATOM 3038 N N . ARG A 1 395 ? 8.245 -9.840 5.228 1.00 84.00 395 ARG A N 1
ATOM 3039 C CA . ARG A 1 395 ? 9.271 -9.054 4.495 1.00 84.00 395 ARG A CA 1
ATOM 3040 C C . ARG A 1 395 ? 9.053 -7.530 4.460 1.00 84.00 395 ARG A C 1
ATOM 3042 O O . ARG A 1 395 ? 9.758 -6.844 3.730 1.00 84.00 395 ARG A O 1
ATOM 3049 N N . HIS A 1 396 ? 8.133 -6.995 5.260 1.00 84.62 396 HIS A N 1
ATOM 3050 C CA . HIS A 1 396 ? 7.790 -5.575 5.297 1.00 84.62 396 HIS A CA 1
ATOM 3051 C C . HIS A 1 396 ? 8.128 -4.927 6.649 1.00 84.62 396 HIS A C 1
ATOM 3053 O O . HIS A 1 396 ? 8.066 -5.547 7.719 1.00 84.62 396 HIS A O 1
ATOM 3059 N N . LYS A 1 397 ? 8.538 -3.659 6.575 1.00 93.12 397 LYS A N 1
ATOM 3060 C CA . LYS A 1 397 ? 8.924 -2.802 7.700 1.00 93.12 397 LYS A CA 1
ATOM 3061 C C . LYS A 1 397 ? 8.688 -1.343 7.252 1.00 93.12 397 LYS A C 1
ATOM 3063 O O . LYS A 1 397 ? 9.506 -0.830 6.487 1.00 93.12 397 LYS A O 1
ATOM 3068 N N . PRO A 1 398 ? 7.553 -0.709 7.596 1.00 96.94 398 PRO A N 1
ATOM 3069 C CA . PRO A 1 398 ? 6.486 -1.201 8.468 1.00 96.94 398 PRO A CA 1
ATOM 3070 C C . PRO A 1 398 ? 5.687 -2.355 7.853 1.00 96.94 398 PRO A C 1
ATOM 3072 O O . PRO A 1 398 ? 5.472 -2.397 6.643 1.00 96.94 398 PRO A O 1
ATOM 3075 N N . SER A 1 399 ? 5.228 -3.272 8.706 1.00 98.12 399 SER A N 1
ATOM 3076 C CA . SER A 1 399 ? 4.290 -4.345 8.359 1.00 98.12 399 SER A CA 1
ATOM 3077 C C . SER A 1 399 ? 2.880 -4.059 8.880 1.00 98.12 399 SER A C 1
ATOM 3079 O O . SER A 1 399 ? 2.684 -3.578 10.002 1.00 98.12 399 SER A O 1
ATOM 3081 N N . VAL A 1 400 ? 1.882 -4.422 8.076 1.00 98.69 400 VAL A N 1
ATOM 3082 C CA . VAL A 1 400 ? 0.464 -4.300 8.425 1.00 98.69 400 VAL A CA 1
ATOM 3083 C C . VAL A 1 400 ? 0.033 -5.364 9.440 1.00 98.69 400 VAL A C 1
ATOM 3085 O O . VAL A 1 400 ? -0.682 -5.020 10.382 1.00 98.69 400 VAL A O 1
ATOM 3088 N N . ASP A 1 401 ? 0.478 -6.626 9.320 1.00 98.38 401 ASP A N 1
ATOM 3089 C CA . ASP A 1 401 ? 0.177 -7.666 10.324 1.00 98.38 401 ASP A CA 1
ATOM 3090 C C . ASP A 1 401 ? 0.687 -7.243 11.711 1.00 98.38 401 ASP A C 1
ATOM 3092 O O . ASP A 1 401 ? -0.021 -7.408 12.706 1.00 98.38 401 ASP A O 1
ATOM 3096 N N . TYR A 1 402 ? 1.885 -6.651 11.768 1.00 98.19 402 TYR A N 1
ATOM 3097 C CA . TYR A 1 402 ? 2.507 -6.170 13.004 1.00 98.19 402 TYR A CA 1
ATOM 3098 C C . TYR A 1 402 ? 1.685 -5.048 13.668 1.00 98.19 402 TYR A C 1
ATOM 3100 O O . TYR A 1 402 ? 1.387 -5.115 14.866 1.00 98.19 402 TYR A O 1
ATOM 3108 N N . LEU A 1 403 ? 1.256 -4.041 12.893 1.00 98.75 403 LEU A N 1
ATOM 3109 C CA . LEU A 1 403 ? 0.390 -2.975 13.403 1.00 98.75 403 LEU A CA 1
ATOM 3110 C C . LEU A 1 403 ? -0.960 -3.538 13.874 1.00 98.75 403 LEU A C 1
ATOM 3112 O O . LEU A 1 403 ? -1.367 -3.299 15.013 1.00 98.75 403 LEU A O 1
ATOM 3116 N N . PHE A 1 404 ? -1.648 -4.297 13.020 1.00 98.75 404 PHE A N 1
ATOM 3117 C CA . PHE A 1 404 ? -3.002 -4.790 13.283 1.00 98.75 404 PHE A CA 1
ATOM 3118 C C . PHE A 1 404 ? -3.066 -5.749 14.474 1.00 98.75 404 PHE A C 1
ATOM 3120 O O . PHE A 1 404 ? -3.999 -5.657 15.276 1.00 98.75 404 PHE A O 1
ATOM 3127 N N . ASP A 1 405 ? -2.075 -6.628 14.648 1.00 98.06 405 ASP A N 1
ATOM 3128 C CA . ASP A 1 405 ? -2.037 -7.507 15.814 1.00 98.06 405 ASP A CA 1
ATOM 3129 C C . ASP A 1 405 ? -1.902 -6.705 17.120 1.00 98.06 405 ASP A C 1
ATOM 3131 O O . ASP A 1 405 ? -2.653 -6.952 18.070 1.00 98.06 405 ASP A O 1
ATOM 3135 N N . SER A 1 406 ? -1.048 -5.673 17.144 1.00 98.31 406 SER A N 1
ATOM 3136 C CA . SER A 1 406 ? -0.901 -4.792 18.312 1.00 98.31 406 SER A CA 1
ATOM 3137 C C . SER A 1 406 ? -2.177 -4.005 18.637 1.00 98.31 406 SER A C 1
ATOM 3139 O O . SER A 1 406 ? -2.592 -3.954 19.796 1.00 98.31 406 SER A O 1
ATOM 3141 N N . VAL A 1 407 ? -2.872 -3.482 17.618 1.00 98.44 407 VAL A N 1
ATOM 3142 C CA . VAL A 1 407 ? -4.172 -2.810 17.781 1.00 98.44 407 VAL A CA 1
ATOM 3143 C C . VAL A 1 407 ? -5.208 -3.780 18.348 1.00 98.44 407 VAL A C 1
ATOM 3145 O O . VAL A 1 407 ? -5.936 -3.423 19.275 1.00 98.44 407 VAL A O 1
ATOM 3148 N N . SER A 1 408 ? -5.230 -5.030 17.874 1.00 97.19 408 SER A N 1
ATOM 3149 C CA . SER A 1 408 ? -6.147 -6.049 18.394 1.00 97.19 408 SER A CA 1
ATOM 3150 C C . SER A 1 408 ? -5.892 -6.359 19.876 1.00 97.19 408 SER A C 1
ATOM 3152 O O . SER A 1 408 ? -6.842 -6.590 20.622 1.00 97.19 408 SER A O 1
ATOM 3154 N N . HIS A 1 409 ? -4.631 -6.309 20.324 1.00 95.94 409 HIS A N 1
ATOM 3155 C CA . HIS A 1 409 ? -4.251 -6.461 21.731 1.00 95.94 409 HIS A CA 1
ATOM 3156 C C . HIS A 1 409 ? -4.603 -5.229 22.584 1.00 95.94 409 HIS A C 1
ATOM 3158 O O . HIS A 1 409 ? -5.016 -5.388 23.731 1.00 95.94 409 HIS A O 1
ATOM 3164 N N . ALA A 1 410 ? -4.465 -4.013 22.047 1.00 95.69 410 ALA A N 1
ATOM 3165 C CA . ALA A 1 410 ? -4.735 -2.772 22.779 1.00 95.69 410 ALA A CA 1
ATOM 3166 C C . ALA A 1 410 ? -6.236 -2.430 22.901 1.00 95.69 410 ALA A C 1
ATOM 3168 O O . ALA A 1 410 ? -6.642 -1.828 23.901 1.00 95.69 410 ALA A O 1
ATOM 3169 N N . MET A 1 411 ? -7.046 -2.802 21.900 1.00 94.88 411 MET A N 1
ATOM 3170 C CA . MET A 1 411 ? -8.433 -2.330 21.740 1.00 94.88 411 MET A CA 1
ATOM 3171 C C . MET A 1 411 ? -9.511 -3.413 21.855 1.00 94.88 411 MET A C 1
ATOM 3173 O O . MET A 1 411 ? -10.658 -3.087 22.169 1.00 94.88 411 MET A O 1
ATOM 3177 N N . GLY A 1 412 ? -9.191 -4.681 21.575 1.00 93.06 412 GLY A N 1
ATOM 3178 C CA . GLY A 1 412 ? -10.207 -5.727 21.437 1.00 93.06 412 GLY A CA 1
ATOM 3179 C C . GLY A 1 412 ? -11.253 -5.356 20.377 1.00 93.06 412 GLY A C 1
ATOM 3180 O O . GLY A 1 412 ? -10.905 -5.050 19.238 1.00 93.06 412 GLY A O 1
ATOM 3181 N N . SER A 1 413 ? -12.530 -5.324 20.761 1.00 94.62 413 SER A N 1
ATOM 3182 C CA . SER A 1 413 ? -13.645 -4.947 19.880 1.00 94.62 413 SER A CA 1
ATOM 3183 C C . SER A 1 413 ? -13.755 -3.444 19.590 1.00 94.62 413 SER A C 1
ATOM 3185 O O . SER A 1 413 ? -14.427 -3.066 18.630 1.00 94.62 413 SER A O 1
ATOM 3187 N N . LYS A 1 414 ? -13.086 -2.570 20.360 1.00 95.12 414 LYS A N 1
ATOM 3188 C CA . LYS A 1 414 ? -13.161 -1.101 20.212 1.00 95.12 414 LYS A CA 1
ATOM 3189 C C . LYS A 1 414 ? -12.291 -0.554 19.072 1.00 95.12 414 LYS A C 1
ATOM 3191 O O . LYS A 1 414 ? -11.598 0.452 19.220 1.00 95.12 414 LYS A O 1
ATOM 3196 N N . CYS A 1 415 ? -12.301 -1.221 17.922 1.00 96.94 415 CYS A N 1
ATOM 3197 C CA . CYS A 1 415 ? -11.573 -0.764 16.745 1.00 96.94 415 CYS A CA 1
ATOM 3198 C C . CYS A 1 415 ? -12.219 -1.176 15.413 1.00 96.94 415 CYS A C 1
ATOM 3200 O O . CYS A 1 415 ? -13.054 -2.085 15.341 1.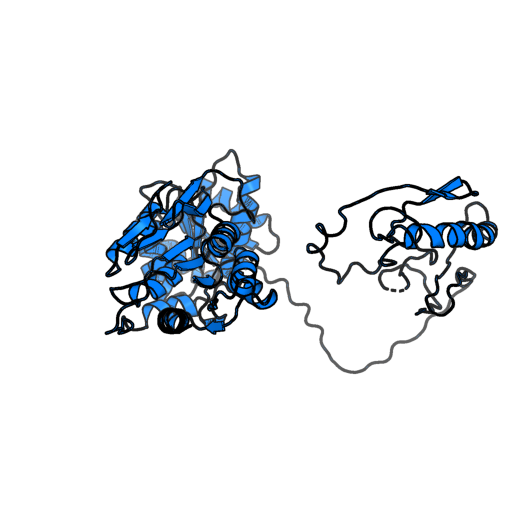00 96.94 415 CYS A O 1
ATOM 3202 N N . VAL A 1 416 ? -11.815 -0.475 14.350 1.00 98.38 416 VAL A N 1
ATOM 3203 C CA . VAL A 1 416 ? -12.173 -0.775 12.958 1.00 98.38 416 VAL A CA 1
ATOM 3204 C C . VAL A 1 416 ? -10.891 -1.035 12.169 1.00 98.38 416 VAL A C 1
ATOM 3206 O O . VAL A 1 416 ? -10.045 -0.150 12.070 1.00 98.38 416 VAL A O 1
ATOM 3209 N N . GLY A 1 417 ? -10.743 -2.236 11.610 1.00 98.62 417 GLY A N 1
ATOM 3210 C CA . GLY A 1 417 ? -9.626 -2.595 10.731 1.00 98.62 417 GLY A CA 1
ATOM 3211 C C . GLY A 1 417 ? -9.993 -2.432 9.256 1.00 98.62 417 GLY A C 1
ATOM 3212 O O . GLY A 1 417 ? -11.081 -2.840 8.847 1.00 98.62 417 GLY A O 1
ATOM 3213 N N . VAL A 1 418 ? -9.100 -1.861 8.448 1.00 98.88 418 VAL A N 1
ATOM 3214 C CA . VAL A 1 418 ? -9.332 -1.585 7.021 1.00 98.88 418 VAL A CA 1
ATOM 3215 C C . VAL A 1 418 ? -8.114 -2.004 6.198 1.00 98.88 418 VAL A C 1
ATOM 3217 O O . VAL A 1 418 ? -7.038 -1.438 6.360 1.00 98.88 418 VAL A O 1
ATOM 3220 N N . ILE A 1 419 ? -8.277 -2.968 5.291 1.00 98.81 419 ILE A N 1
ATOM 3221 C CA . ILE A 1 419 ? -7.229 -3.375 4.344 1.00 98.81 419 ILE A CA 1
ATOM 3222 C C . ILE A 1 419 ? -7.555 -2.850 2.937 1.00 98.81 419 ILE A C 1
ATOM 3224 O O . ILE A 1 419 ? -8.664 -3.039 2.429 1.00 98.81 419 ILE A O 1
ATOM 3228 N N . LEU A 1 420 ? -6.596 -2.157 2.325 1.00 98.69 420 LEU A N 1
ATOM 3229 C CA . LEU A 1 420 ? -6.717 -1.513 1.013 1.00 98.69 420 LEU A CA 1
ATOM 3230 C C . LEU A 1 420 ? -5.808 -2.191 -0.028 1.00 98.69 420 LEU A C 1
ATOM 3232 O O . LEU A 1 420 ? -5.083 -3.138 0.277 1.00 98.69 420 LEU A O 1
ATOM 3236 N N . THR A 1 421 ? -5.866 -1.692 -1.264 1.00 97.06 421 THR A N 1
ATOM 3237 C CA . THR A 1 421 ? -5.028 -2.084 -2.409 1.00 97.06 421 THR A CA 1
ATOM 3238 C C . THR A 1 421 ? -3.554 -2.295 -2.045 1.00 97.06 421 THR A C 1
ATOM 3240 O O . THR A 1 421 ? -2.951 -1.538 -1.275 1.00 97.06 421 THR A O 1
ATOM 3243 N N . GLY A 1 422 ? -2.970 -3.343 -2.625 1.00 92.25 422 GLY A N 1
ATOM 3244 C CA . GLY A 1 422 ? -1.591 -3.725 -2.366 1.00 92.25 422 GLY A CA 1
ATOM 3245 C C . GLY A 1 422 ? -1.241 -5.136 -2.828 1.00 92.25 422 GLY A C 1
ATOM 3246 O O . GLY A 1 422 ? -2.118 -5.988 -2.982 1.00 92.25 422 GLY A O 1
ATOM 3247 N N . MET A 1 423 ? 0.051 -5.388 -3.043 1.00 88.25 423 MET A N 1
ATOM 3248 C CA . MET A 1 423 ? 0.578 -6.701 -3.427 1.00 88.25 423 MET A CA 1
ATOM 3249 C C . MET A 1 423 ? 0.759 -7.621 -2.204 1.00 88.25 423 MET A C 1
ATOM 3251 O O . MET A 1 423 ? 1.057 -7.161 -1.105 1.00 88.25 423 MET A O 1
ATOM 3255 N N . GLY A 1 424 ? 0.646 -8.937 -2.400 1.00 88.12 424 GLY A N 1
ATOM 3256 C CA . GLY A 1 424 ? 0.899 -9.930 -1.352 1.00 88.12 424 GLY A CA 1
ATOM 3257 C C . GLY A 1 424 ? -0.280 -10.099 -0.393 1.00 88.12 424 GLY A C 1
ATOM 3258 O O . GLY A 1 424 ? -1.431 -9.996 -0.803 1.00 88.12 424 GLY A O 1
ATOM 3259 N N . SER A 1 425 ? 0.005 -10.408 0.872 1.00 91.31 425 SER A N 1
ATOM 3260 C CA . SER A 1 425 ? -1.009 -10.755 1.881 1.00 91.31 425 SER A CA 1
ATOM 3261 C C . SER A 1 425 ? -0.693 -10.219 3.284 1.00 91.31 425 SER A C 1
ATOM 3263 O O . SER A 1 425 ? -1.204 -10.755 4.268 1.00 91.31 425 SER A O 1
ATOM 3265 N N . ASP A 1 426 ? 0.173 -9.206 3.404 1.00 94.94 426 ASP A N 1
ATOM 3266 C CA . ASP A 1 426 ? 0.427 -8.578 4.705 1.00 94.94 426 ASP A CA 1
ATOM 3267 C C . ASP A 1 426 ? -0.845 -7.885 5.227 1.00 94.94 426 ASP A C 1
ATOM 3269 O O . ASP A 1 426 ? -1.676 -7.406 4.454 1.00 94.94 426 ASP A O 1
ATOM 3273 N N . GLY A 1 427 ? -1.036 -7.890 6.543 1.00 97.25 427 GLY A N 1
ATOM 3274 C CA . GLY A 1 427 ? -2.246 -7.410 7.208 1.00 97.25 427 GLY A CA 1
ATOM 3275 C C . GLY A 1 427 ? -3.410 -8.398 7.214 1.00 97.25 427 GLY A C 1
ATOM 3276 O O . GLY A 1 427 ? -4.334 -8.233 8.010 1.00 97.25 427 GLY A O 1
ATOM 3277 N N . ALA A 1 428 ? -3.394 -9.445 6.383 1.00 97.25 428 ALA A N 1
ATOM 3278 C CA . ALA A 1 428 ? -4.494 -10.403 6.306 1.00 97.25 428 ALA A CA 1
ATOM 3279 C C . ALA A 1 428 ? -4.661 -11.228 7.600 1.00 97.25 428 ALA A C 1
ATOM 3281 O O . ALA A 1 428 ? -5.786 -11.570 7.975 1.00 97.25 428 ALA A O 1
ATOM 3282 N N . ARG A 1 429 ? -3.569 -11.522 8.323 1.00 97.81 429 ARG A N 1
ATOM 3283 C CA . ARG A 1 429 ? -3.617 -12.285 9.585 1.00 97.81 429 ARG A CA 1
ATOM 3284 C C . ARG A 1 429 ? -3.923 -11.369 10.765 1.00 97.81 429 ARG A C 1
ATOM 3286 O O . ARG A 1 429 ? -4.726 -11.735 11.621 1.00 97.81 429 ARG A O 1
ATOM 3293 N N . GLY A 1 430 ? -3.360 -10.164 10.777 1.00 97.94 430 GLY A N 1
ATOM 3294 C CA . GLY A 1 430 ? -3.672 -9.122 11.750 1.00 97.94 430 GLY A CA 1
ATOM 3295 C C . GLY A 1 430 ? -5.141 -8.697 11.680 1.00 97.94 430 GLY A C 1
ATOM 3296 O O . GLY A 1 430 ? -5.796 -8.586 12.714 1.00 97.94 430 GLY A O 1
ATOM 3297 N N . LEU A 1 431 ? -5.714 -8.571 10.476 1.00 98.56 431 LEU A N 1
ATOM 3298 C CA . LEU A 1 431 ? -7.139 -8.278 10.289 1.00 98.56 431 LEU A CA 1
ATOM 3299 C C . LEU A 1 431 ? -8.021 -9.437 10.779 1.00 98.56 431 LEU A C 1
ATOM 3301 O O . LEU A 1 431 ? -9.084 -9.205 11.354 1.00 98.56 431 LEU A O 1
ATOM 3305 N N . LEU A 1 432 ? -7.564 -10.687 10.639 1.00 98.50 432 LEU A N 1
ATOM 3306 C CA . LEU A 1 432 ? -8.256 -11.842 11.211 1.00 98.50 432 LEU A CA 1
ATOM 3307 C C . LEU A 1 432 ? -8.188 -11.835 12.747 1.00 98.50 432 LEU A C 1
ATOM 3309 O O . LEU A 1 432 ? -9.174 -12.182 13.395 1.00 98.50 432 LEU A O 1
ATOM 3313 N N . ASN A 1 433 ? -7.068 -11.411 13.339 1.00 98.19 433 ASN A N 1
ATOM 3314 C CA . ASN A 1 433 ? -6.921 -11.270 14.792 1.00 98.19 433 ASN A CA 1
ATOM 3315 C C . ASN A 1 433 ? -7.790 -10.126 15.348 1.00 98.19 433 ASN A C 1
ATOM 3317 O O . ASN A 1 433 ? -8.430 -10.304 16.386 1.00 98.19 433 ASN A O 1
ATOM 3321 N N . LEU A 1 434 ? -7.908 -9.009 14.619 1.00 98.31 434 LEU A N 1
ATOM 3322 C CA . LEU A 1 434 ? -8.890 -7.949 14.878 1.00 98.31 434 LEU A CA 1
ATOM 3323 C C . LEU A 1 434 ? -10.323 -8.519 14.861 1.00 98.31 434 LEU A C 1
ATOM 3325 O O . LEU A 1 434 ? -11.028 -8.437 15.871 1.00 98.31 434 LEU A O 1
ATOM 3329 N N . ARG A 1 435 ? -10.739 -9.183 13.770 1.00 97.56 435 ARG A N 1
ATOM 3330 C CA . ARG A 1 435 ? -12.087 -9.778 13.642 1.00 97.56 435 ARG A CA 1
ATOM 3331 C C . ARG A 1 435 ? -12.390 -10.789 14.755 1.00 97.56 435 ARG A C 1
ATOM 3333 O O . ARG A 1 435 ? -13.474 -10.757 15.333 1.00 97.56 435 ARG A O 1
ATOM 3340 N N . LYS A 1 436 ? -11.433 -11.661 15.097 1.00 97.50 436 LYS A N 1
ATOM 3341 C CA . LYS A 1 436 ? -11.557 -12.658 16.181 1.00 97.50 436 LYS A CA 1
ATOM 3342 C C . LYS A 1 436 ? -11.739 -12.039 17.569 1.00 97.50 436 LYS A C 1
ATOM 3344 O O . LYS A 1 436 ? -12.275 -12.703 18.449 1.00 97.50 436 LYS A O 1
ATOM 3349 N N . ARG A 1 437 ? -11.331 -10.781 17.765 1.00 96.88 437 ARG A N 1
ATOM 3350 C CA . ARG A 1 437 ? -11.553 -10.007 18.998 1.00 96.88 437 ARG A CA 1
ATOM 3351 C C . ARG A 1 437 ? -12.805 -9.121 18.947 1.00 96.88 437 ARG A C 1
ATOM 3353 O O . ARG A 1 437 ? -12.995 -8.281 19.820 1.00 96.88 437 ARG A O 1
ATOM 3360 N N . GLY A 1 438 ? -13.672 -9.320 17.951 1.00 96.00 438 GLY A N 1
ATOM 3361 C CA . GLY A 1 438 ? -14.933 -8.592 17.792 1.00 96.00 438 GLY A CA 1
ATOM 3362 C C . GLY A 1 438 ? -14.800 -7.222 17.123 1.00 96.00 438 GLY A C 1
ATOM 3363 O O . GLY A 1 438 ? -15.790 -6.494 17.051 1.00 96.00 438 GLY A O 1
ATOM 3364 N N . ALA A 1 439 ? -13.610 -6.862 16.627 1.00 97.31 439 ALA A N 1
ATOM 3365 C CA . ALA A 1 439 ? -13.425 -5.648 15.840 1.00 97.31 439 ALA A CA 1
ATOM 3366 C C . ALA A 1 439 ? -14.182 -5.743 14.506 1.00 97.31 439 ALA A C 1
ATOM 3368 O O . ALA A 1 439 ? -14.382 -6.831 13.956 1.00 97.31 439 ALA A O 1
ATOM 3369 N N . ARG A 1 440 ? -14.577 -4.595 13.954 1.00 97.69 440 ARG A N 1
ATOM 3370 C CA . ARG A 1 440 ? -15.260 -4.528 12.652 1.00 97.69 440 ARG A CA 1
ATOM 3371 C C . ARG A 1 440 ? -14.216 -4.412 11.545 1.00 97.69 440 ARG A C 1
ATOM 3373 O O . ARG A 1 440 ? -13.295 -3.610 11.678 1.00 97.69 440 ARG A O 1
ATOM 3380 N N . THR A 1 441 ? -14.330 -5.189 10.469 1.00 98.56 441 THR A N 1
ATOM 3381 C CA . THR A 1 441 ? -13.255 -5.287 9.463 1.00 98.56 441 THR A CA 1
ATOM 3382 C C . THR A 1 441 ? -13.741 -5.078 8.030 1.00 98.56 441 THR A C 1
ATOM 3384 O O . THR A 1 441 ? -14.716 -5.682 7.583 1.00 98.56 441 THR A O 1
ATOM 3387 N N . ILE A 1 442 ? -13.041 -4.217 7.291 1.00 98.81 442 ILE A N 1
ATOM 3388 C CA . ILE A 1 442 ? -13.321 -3.870 5.894 1.00 98.81 442 ILE A CA 1
ATOM 3389 C C . ILE A 1 442 ? -12.134 -4.290 5.022 1.00 98.81 442 ILE A C 1
ATOM 3391 O O . ILE A 1 442 ? -10.985 -4.023 5.367 1.00 98.81 442 ILE A O 1
ATOM 3395 N N . ALA A 1 443 ? -12.427 -4.881 3.869 1.00 98.69 443 ALA A N 1
ATOM 3396 C CA . ALA A 1 443 ? -11.522 -4.981 2.734 1.00 98.69 443 ALA A CA 1
ATOM 3397 C C . ALA A 1 443 ? -12.022 -4.103 1.578 1.00 98.69 443 ALA A C 1
ATOM 3399 O O . ALA A 1 443 ? -13.231 -3.990 1.351 1.00 98.69 443 ALA A O 1
ATOM 3400 N N . GLN A 1 444 ? -11.095 -3.494 0.845 1.00 98.25 444 GLN A N 1
ATOM 3401 C CA . GLN A 1 444 ? -11.386 -2.878 -0.446 1.00 98.25 444 GLN A CA 1
ATOM 3402 C C . GLN A 1 444 ? -11.765 -3.953 -1.483 1.00 98.25 444 GLN A C 1
ATOM 3404 O O . GLN A 1 444 ? -11.252 -5.072 -1.437 1.00 98.25 444 GLN A O 1
ATOM 3409 N N . ASP A 1 445 ? -12.687 -3.634 -2.390 1.00 94.56 445 ASP A N 1
ATOM 3410 C CA . ASP A 1 445 ? -13.101 -4.529 -3.473 1.00 94.56 445 ASP A CA 1
ATOM 3411 C C . ASP A 1 445 ? -12.108 -4.587 -4.648 1.00 94.56 445 ASP A C 1
ATOM 3413 O O . ASP A 1 445 ? -11.198 -3.769 -4.781 1.00 94.56 445 ASP A O 1
ATOM 3417 N N . GLN A 1 446 ? -12.295 -5.581 -5.518 1.00 92.94 446 GLN A N 1
ATOM 3418 C CA . GLN A 1 446 ? -11.434 -5.800 -6.679 1.00 92.94 446 GLN A CA 1
ATOM 3419 C C . GLN A 1 446 ? -11.521 -4.659 -7.704 1.00 92.94 446 GLN A C 1
ATOM 3421 O O . GLN A 1 446 ? -10.495 -4.252 -8.247 1.00 92.94 446 GLN A O 1
ATOM 3426 N N . ASP A 1 447 ? -12.721 -4.124 -7.943 1.00 90.00 447 ASP A N 1
ATOM 3427 C CA . ASP A 1 447 ? -12.972 -3.148 -9.009 1.00 90.00 447 ASP A CA 1
ATOM 3428 C C . ASP A 1 447 ? -12.378 -1.763 -8.711 1.00 90.00 447 ASP A C 1
ATOM 3430 O O . ASP A 1 447 ? -11.976 -1.059 -9.641 1.00 90.00 447 ASP A O 1
ATOM 3434 N N . SER A 1 448 ? -12.277 -1.378 -7.431 1.00 88.81 448 SER A N 1
ATOM 3435 C CA . SER A 1 448 ? -11.616 -0.135 -7.010 1.00 88.81 448 SER A CA 1
ATOM 3436 C C . SER A 1 448 ? -10.159 -0.312 -6.571 1.00 88.81 448 SER A C 1
ATOM 3438 O O . SER A 1 448 ? -9.471 0.690 -6.374 1.00 88.81 448 SER A O 1
ATOM 3440 N N . CYS A 1 449 ? -9.661 -1.539 -6.393 1.00 89.81 449 CYS A N 1
ATOM 3441 C CA . CYS A 1 449 ? -8.237 -1.770 -6.153 1.00 89.81 449 CYS A CA 1
ATOM 3442 C C . CYS A 1 449 ? -7.408 -1.521 -7.417 1.00 89.81 449 CYS A C 1
ATOM 3444 O O . CYS A 1 449 ? -7.778 -1.960 -8.503 1.00 89.81 449 CYS A O 1
ATOM 3446 N N . VAL A 1 450 ? -6.227 -0.917 -7.249 1.00 89.44 450 VAL A N 1
ATOM 3447 C CA . VAL A 1 450 ? -5.174 -0.905 -8.281 1.00 89.44 450 VAL A CA 1
ATOM 3448 C C . VAL A 1 450 ? -4.516 -2.287 -8.355 1.00 89.44 450 VAL A C 1
ATOM 3450 O O . VAL A 1 450 ? -4.280 -2.803 -9.446 1.00 89.44 450 VAL A O 1
ATOM 3453 N N . VAL A 1 451 ? -4.283 -2.907 -7.189 1.00 88.50 451 VAL A N 1
ATOM 3454 C CA . VAL A 1 451 ? -3.743 -4.263 -7.013 1.00 88.50 451 VAL A CA 1
ATOM 3455 C C . VAL A 1 451 ? -4.564 -5.003 -5.953 1.00 88.50 451 VAL A C 1
ATOM 3457 O O . VAL A 1 451 ? -4.511 -4.680 -4.764 1.00 88.50 451 VAL A O 1
ATOM 3460 N N . PHE A 1 452 ? -5.313 -6.024 -6.368 1.00 91.06 452 PHE A N 1
ATOM 3461 C CA . PHE A 1 452 ? -6.178 -6.824 -5.490 1.00 91.06 452 PHE A CA 1
ATOM 3462 C C . PHE A 1 452 ? -5.426 -8.024 -4.872 1.00 91.06 452 PHE A C 1
ATOM 3464 O O . PHE A 1 452 ? -5.795 -9.181 -5.062 1.00 91.06 452 PHE A O 1
ATOM 3471 N N . GLY A 1 453 ? -4.327 -7.746 -4.161 1.00 90.75 453 GLY A N 1
ATOM 3472 C CA . GLY A 1 453 ? -3.541 -8.742 -3.420 1.00 90.75 453 GLY A CA 1
ATOM 3473 C C . GLY A 1 453 ? -3.920 -8.787 -1.939 1.00 90.75 453 GLY A C 1
ATOM 3474 O O . GLY A 1 453 ? -4.599 -9.713 -1.496 1.00 90.75 453 GLY A O 1
ATOM 3475 N N . MET A 1 454 ? -3.534 -7.759 -1.177 1.00 96.25 454 MET A N 1
ATOM 3476 C CA . MET A 1 454 ? -3.754 -7.698 0.277 1.00 96.25 454 MET A CA 1
ATOM 3477 C C . MET A 1 454 ? -5.238 -7.841 0.673 1.00 96.25 454 MET A C 1
ATOM 3479 O O . MET A 1 454 ? -5.528 -8.645 1.567 1.00 96.25 454 MET A O 1
ATOM 3483 N N . PRO A 1 455 ? -6.206 -7.184 -0.006 1.00 96.31 455 PRO A N 1
ATOM 3484 C CA . PRO A 1 455 ? -7.624 -7.389 0.283 1.00 96.31 455 PRO A CA 1
ATOM 3485 C C . PRO A 1 455 ? -8.099 -8.801 -0.063 1.00 96.31 455 PRO A C 1
ATOM 3487 O O . PRO A 1 455 ? -8.851 -9.389 0.709 1.00 96.31 455 PRO A O 1
ATOM 3490 N N . LYS A 1 456 ? -7.608 -9.390 -1.163 1.00 94.81 456 LYS A N 1
ATOM 3491 C CA . LYS A 1 456 ? -7.924 -10.769 -1.553 1.00 94.81 456 LYS A CA 1
ATOM 3492 C C . LYS A 1 456 ? -7.464 -11.770 -0.493 1.00 94.81 456 LYS A C 1
ATOM 3494 O O . LYS A 1 456 ? -8.283 -12.553 -0.022 1.00 94.81 456 LYS A O 1
ATOM 3499 N N . GLY A 1 457 ? -6.209 -11.691 -0.045 1.00 93.19 457 GLY A N 1
ATOM 3500 C CA . GLY A 1 457 ? -5.691 -12.565 1.015 1.00 93.19 457 GLY A CA 1
ATOM 3501 C C . GLY A 1 457 ? -6.460 -12.420 2.335 1.00 93.19 457 GLY A C 1
ATOM 3502 O O . GLY A 1 457 ? -6.702 -13.403 3.034 1.00 93.19 457 GLY A O 1
ATOM 3503 N N . ALA A 1 458 ? -6.920 -11.208 2.660 1.00 95.19 458 ALA A N 1
ATOM 3504 C CA . ALA A 1 458 ? -7.787 -10.968 3.812 1.00 95.19 458 ALA A CA 1
ATOM 3505 C C . ALA A 1 458 ? -9.211 -11.536 3.636 1.00 95.19 458 ALA A C 1
ATOM 3507 O O . ALA A 1 458 ? -9.815 -11.996 4.605 1.00 95.19 458 ALA A O 1
ATOM 3508 N N . ILE A 1 459 ? -9.760 -11.534 2.421 1.00 96.06 459 ILE A N 1
ATOM 3509 C CA . ILE A 1 459 ? -11.058 -12.151 2.111 1.00 96.06 459 ILE A CA 1
ATOM 3510 C C . ILE A 1 459 ? -10.951 -13.683 2.182 1.00 96.06 459 ILE A C 1
ATOM 3512 O O . ILE A 1 459 ? -11.760 -14.313 2.861 1.00 96.06 459 ILE A O 1
ATOM 3516 N N . GLU A 1 460 ? -9.921 -14.272 1.571 1.00 94.06 460 GLU A N 1
ATOM 3517 C CA . GLU A 1 460 ? -9.674 -15.724 1.544 1.00 94.06 460 GLU A CA 1
ATOM 3518 C C . GLU A 1 460 ? -9.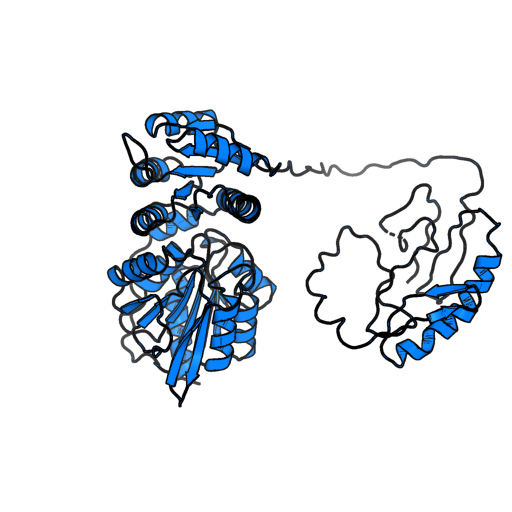415 -16.310 2.946 1.00 94.06 460 GLU A C 1
ATOM 3520 O O . GLU A 1 460 ? -9.877 -17.409 3.247 1.00 94.06 460 GLU A O 1
ATOM 3525 N N . LEU A 1 461 ? -8.762 -15.564 3.848 1.00 94.19 461 LEU A N 1
ATOM 3526 C CA . LEU A 1 461 ? -8.607 -15.950 5.261 1.00 94.19 461 LEU A CA 1
ATOM 3527 C C . LEU A 1 461 ? -9.859 -15.707 6.130 1.00 94.19 461 LEU A C 1
ATOM 3529 O O . LEU A 1 461 ? -9.817 -15.937 7.341 1.00 94.19 461 LEU A O 1
ATOM 3533 N N . GLY A 1 462 ? -10.957 -15.194 5.565 1.00 95.44 462 GLY A N 1
ATOM 3534 C CA . GLY A 1 462 ? -12.143 -14.804 6.333 1.00 95.44 462 GLY A CA 1
ATOM 3535 C C . GLY A 1 462 ? -11.888 -13.639 7.302 1.00 95.44 462 GLY A C 1
ATOM 3536 O O . GLY A 1 462 ? -12.614 -13.474 8.283 1.00 95.44 462 GLY A O 1
ATOM 3537 N N . ALA A 1 463 ? -10.866 -12.818 7.059 1.00 97.12 463 ALA A N 1
ATOM 3538 C CA . ALA A 1 463 ? -10.524 -11.661 7.882 1.00 97.12 463 ALA A CA 1
ATOM 3539 C C . ALA A 1 463 ? -11.460 -10.467 7.638 1.00 97.12 463 ALA A C 1
ATOM 3541 O O . ALA A 1 463 ? -11.765 -9.722 8.570 1.00 97.12 463 ALA A O 1
ATOM 3542 N N . ALA A 1 464 ? -11.949 -10.301 6.407 1.00 97.00 464 ALA A N 1
ATOM 3543 C CA . ALA A 1 464 ? -12.867 -9.232 6.020 1.00 97.00 464 ALA A CA 1
ATOM 3544 C C . ALA A 1 464 ? -14.326 -9.543 6.416 1.00 97.00 464 ALA A C 1
ATOM 3546 O O . ALA A 1 464 ? -14.903 -10.544 5.985 1.00 97.00 464 ALA A O 1
ATOM 3547 N N . GLU A 1 465 ? -14.945 -8.690 7.236 1.00 97.00 465 GLU A N 1
ATOM 3548 C CA . GLU A 1 465 ? -16.379 -8.742 7.560 1.00 97.00 465 GLU A CA 1
ATOM 3549 C C . GLU A 1 465 ? -17.230 -8.044 6.489 1.00 97.00 465 GLU A C 1
ATOM 3551 O O . GLU A 1 465 ? -18.352 -8.468 6.221 1.00 97.00 465 GLU A O 1
ATOM 3556 N N . LYS A 1 466 ? -16.669 -7.031 5.821 1.00 97.31 466 LYS A N 1
ATOM 3557 C CA . LYS A 1 466 ? -17.226 -6.397 4.621 1.00 97.31 466 LYS A CA 1
ATOM 3558 C C . LYS A 1 466 ? -16.184 -6.304 3.514 1.00 97.31 466 LYS A C 1
ATOM 3560 O O . LYS A 1 466 ? -15.016 -6.046 3.792 1.00 97.31 466 LYS A O 1
ATOM 3565 N N . VAL A 1 467 ? -16.647 -6.392 2.272 1.00 98.19 467 VAL A N 1
ATOM 3566 C CA . VAL A 1 467 ? -15.902 -5.991 1.071 1.00 98.19 467 VAL A CA 1
ATOM 3567 C C . VAL A 1 467 ? -16.632 -4.791 0.469 1.00 98.19 467 VAL A C 1
ATOM 3569 O O . VAL A 1 467 ? -17.861 -4.824 0.381 1.00 98.19 467 VAL A O 1
ATOM 3572 N N . LEU A 1 468 ? -15.922 -3.706 0.152 1.00 94.75 468 LEU A N 1
ATOM 3573 C CA . LEU A 1 468 ? -16.526 -2.430 -0.255 1.00 94.75 468 LEU A CA 1
ATOM 3574 C C . LEU A 1 468 ? -15.702 -1.710 -1.337 1.00 94.75 468 LEU A C 1
ATOM 3576 O O . LEU A 1 468 ? -14.475 -1.674 -1.221 1.00 94.75 468 LEU A O 1
ATOM 3580 N N . PRO A 1 469 ? -16.352 -1.017 -2.292 1.00 95.00 469 PRO A N 1
ATOM 3581 C CA . PRO A 1 469 ? -15.680 -0.028 -3.127 1.00 95.00 469 PRO A CA 1
ATOM 3582 C C . PRO A 1 469 ? -15.012 1.036 -2.262 1.00 95.00 469 PRO A C 1
ATOM 3584 O O . PRO A 1 469 ? -15.624 1.505 -1.299 1.00 95.00 469 PRO A O 1
ATOM 3587 N N . LEU A 1 470 ? -13.808 1.479 -2.637 1.00 94.56 470 LEU A N 1
ATOM 3588 C CA . LEU A 1 470 ? -13.038 2.528 -1.952 1.00 94.56 470 LEU A CA 1
ATOM 3589 C C . LEU A 1 470 ? -13.902 3.738 -1.561 1.00 94.56 470 LEU A C 1
ATOM 3591 O O . LEU A 1 470 ? -13.920 4.159 -0.405 1.00 94.56 470 LEU A O 1
ATOM 3595 N N . MET A 1 471 ? -14.713 4.209 -2.512 1.00 90.19 471 MET A N 1
ATOM 3596 C CA . MET A 1 471 ? -15.680 5.306 -2.371 1.00 90.19 471 MET A CA 1
ATOM 3597 C C . MET A 1 471 ? -16.692 5.137 -1.224 1.00 90.19 471 MET A C 1
ATOM 3599 O O . MET A 1 471 ? -17.266 6.118 -0.763 1.00 90.19 471 MET A O 1
ATOM 3603 N N . ARG A 1 472 ? -16.950 3.902 -0.775 1.00 93.00 472 ARG A N 1
ATOM 3604 C CA . ARG A 1 472 ? -17.908 3.551 0.288 1.00 93.00 472 ARG A CA 1
ATOM 3605 C C . ARG A 1 472 ? -17.245 3.197 1.616 1.00 93.00 472 ARG A C 1
ATOM 3607 O O . ARG A 1 472 ? -17.959 2.951 2.594 1.00 93.00 472 ARG A O 1
ATOM 3614 N N . ILE A 1 473 ? -15.914 3.177 1.677 1.00 96.19 473 ILE A N 1
ATOM 3615 C CA . ILE A 1 473 ? -15.171 2.909 2.911 1.00 96.19 473 ILE A CA 1
ATOM 3616 C C . ILE A 1 473 ? -15.336 4.060 3.929 1.00 96.19 473 ILE A C 1
ATOM 3618 O O . ILE A 1 473 ? -15.705 3.738 5.059 1.00 96.19 473 ILE A O 1
ATOM 3622 N N . PRO A 1 474 ? -15.203 5.364 3.581 1.00 94.31 474 PRO A N 1
ATOM 3623 C CA . PRO A 1 474 ? -15.416 6.474 4.525 1.00 94.31 474 PRO A CA 1
ATOM 3624 C C . PRO A 1 474 ? -16.790 6.443 5.219 1.00 94.31 474 PRO A C 1
ATOM 3626 O O . PRO A 1 474 ? -16.856 6.414 6.450 1.00 94.31 474 PRO A O 1
ATOM 3629 N N . ASP A 1 475 ? -17.878 6.331 4.440 1.00 92.19 475 ASP A N 1
ATOM 3630 C CA . ASP A 1 475 ? -19.257 6.165 4.938 1.00 92.19 475 ASP A CA 1
ATOM 3631 C C . ASP A 1 475 ? -19.356 5.018 5.961 1.00 92.19 475 ASP A C 1
ATOM 3633 O O . ASP A 1 475 ? -19.990 5.129 7.015 1.00 92.19 475 ASP A O 1
ATOM 3637 N N . ASN A 1 476 ? -18.733 3.877 5.642 1.00 94.75 476 ASN A N 1
ATOM 3638 C CA . ASN A 1 476 ? -18.814 2.678 6.465 1.00 94.75 476 ASN A CA 1
ATOM 3639 C C . ASN A 1 476 ? -17.947 2.756 7.721 1.00 94.75 476 ASN A C 1
ATOM 3641 O O . ASN A 1 476 ? -18.390 2.240 8.744 1.00 94.75 476 ASN A O 1
ATOM 3645 N N . ILE A 1 477 ? -16.780 3.407 7.687 1.00 94.38 477 ILE A N 1
ATOM 3646 C CA . ILE A 1 477 ? -15.968 3.668 8.884 1.00 94.38 477 ILE A CA 1
ATOM 3647 C C . ILE A 1 477 ? -16.803 4.467 9.890 1.00 94.38 477 ILE A C 1
ATOM 3649 O O . ILE A 1 477 ? -17.042 3.984 10.997 1.00 94.38 477 ILE A O 1
ATOM 3653 N N . ILE A 1 478 ? -17.343 5.624 9.489 1.00 91.62 478 ILE A N 1
ATOM 3654 C CA . ILE A 1 478 ? -18.143 6.482 10.380 1.00 91.62 478 ILE A CA 1
ATOM 3655 C C . ILE A 1 478 ? -19.398 5.747 10.884 1.00 91.62 478 ILE A C 1
ATOM 3657 O O . ILE A 1 478 ? -19.718 5.799 12.074 1.00 91.62 478 ILE A O 1
ATOM 3661 N N . ARG A 1 479 ? -20.079 4.975 10.023 1.00 91.38 479 ARG A N 1
ATOM 3662 C CA . ARG A 1 479 ? -21.242 4.159 10.423 1.00 91.38 479 ARG A CA 1
ATOM 3663 C C . ARG A 1 479 ? -20.891 3.026 11.397 1.00 91.38 479 ARG A C 1
ATOM 3665 O O . ARG A 1 479 ? -21.733 2.665 12.217 1.00 91.38 479 ARG A O 1
ATOM 3672 N N . LEU A 1 480 ? -19.695 2.439 11.309 1.00 92.06 480 LEU A N 1
ATOM 3673 C CA . LEU A 1 480 ? -19.234 1.395 12.233 1.00 92.06 480 LEU A CA 1
ATOM 3674 C C . LEU A 1 480 ? -18.796 1.988 13.577 1.00 92.06 480 LEU A C 1
ATOM 3676 O O . LEU A 1 480 ? -19.212 1.469 14.608 1.00 92.06 480 LEU A O 1
ATOM 3680 N N . VAL A 1 481 ? -18.065 3.107 13.569 1.00 89.50 481 VAL A N 1
ATOM 3681 C CA . VAL A 1 481 ? -17.702 3.880 14.772 1.00 89.50 481 VAL A CA 1
ATOM 3682 C C . VAL A 1 481 ? -18.957 4.225 15.585 1.00 89.50 481 VAL A C 1
ATOM 3684 O O . VAL A 1 481 ? -19.052 3.866 16.757 1.00 89.50 481 VAL A O 1
ATOM 3687 N N . LYS A 1 482 ? -19.987 4.799 14.943 1.00 85.25 482 LYS A N 1
ATOM 3688 C CA . LYS A 1 482 ? -21.275 5.098 15.600 1.00 85.25 482 LYS A CA 1
ATOM 3689 C C . LYS A 1 482 ? -21.982 3.862 16.171 1.00 85.25 482 LYS A C 1
ATOM 3691 O O . LYS A 1 482 ? -22.647 3.971 17.194 1.00 85.25 482 LYS A O 1
ATOM 3696 N N . LYS A 1 483 ? -21.843 2.688 15.541 1.00 84.19 483 LYS A N 1
ATOM 3697 C CA . LYS A 1 483 ? -22.422 1.433 16.053 1.00 84.19 483 LYS A CA 1
ATOM 3698 C C . LYS A 1 483 ? -21.669 0.861 17.253 1.00 84.19 483 LYS A C 1
ATOM 3700 O O . LYS A 1 483 ? -22.314 0.279 18.113 1.00 84.19 483 LYS A O 1
ATOM 3705 N N . ILE A 1 484 ? -20.346 1.014 17.310 1.00 83.94 484 ILE A N 1
ATOM 3706 C CA . ILE A 1 484 ? -19.528 0.552 18.443 1.00 83.94 484 ILE A CA 1
ATOM 3707 C C . ILE A 1 484 ? -19.748 1.450 19.676 1.00 83.94 484 ILE A C 1
ATOM 3709 O O . ILE A 1 484 ? -19.729 0.940 20.786 1.00 83.94 484 ILE A O 1
ATOM 3713 N N . ARG A 1 485 ? -20.046 2.751 19.502 1.00 71.62 485 ARG A N 1
ATOM 3714 C CA . ARG A 1 485 ? -20.456 3.650 20.607 1.00 71.62 485 ARG A CA 1
ATOM 3715 C C . ARG A 1 485 ? -21.737 3.182 21.324 1.00 71.62 485 ARG A C 1
ATOM 3717 O O . ARG A 1 485 ? -21.949 3.511 22.486 1.00 71.62 485 ARG A O 1
ATOM 3724 N N . ALA A 1 486 ? -22.613 2.471 20.613 1.00 57.97 486 ALA A N 1
ATOM 3725 C CA . ALA A 1 486 ? -23.965 2.122 21.051 1.00 57.97 486 ALA A CA 1
ATOM 3726 C C . ALA A 1 486 ? -24.108 0.679 21.587 1.00 57.97 486 ALA A C 1
ATOM 3728 O O . ALA A 1 486 ? -25.234 0.182 21.667 1.00 57.97 486 ALA A O 1
ATOM 3729 N N . ALA A 1 487 ? -22.994 0.001 21.898 1.00 55.19 487 ALA A N 1
ATOM 3730 C CA . ALA A 1 487 ? -22.936 -1.400 22.330 1.00 55.19 487 ALA A CA 1
ATOM 3731 C C . ALA A 1 487 ? -21.894 -1.624 23.441 1.00 55.19 487 ALA A C 1
ATOM 3733 O O . ALA A 1 487 ? -22.163 -2.497 24.293 1.00 55.19 487 ALA A O 1
#

Sequence (487 aa):
MRIPIGEVINSGPQQLHFTFERGVFCVLFDRQLKSPTAIFIDEANCKLDSFKLFLAQMTANISLKSGLKAKLIGTPDLMAKTSEFLQRQFIEILAQVPVGGVAEVYYSCEDGKVRLDKKAIEAGKRPVVSQAPDLALSVEEKKEIKVLIVDDSKTIRDLLMQILTRDPRIKVVAMAEKPSEVESLIKTYKPDVMTLDIHMPEMDGVSLLKKLFPVYSIPTVIVTSVTLKEGPMVLDALESGAVDYIHKPGMGELEEVIPIMINKIITAATANLKAIRFSETFSTTKVVSNEEIDNSILIAIGSSTGGTEALRSLLTRLPKNIPPIVIAQHIPPVFSKAFADRLNELCDFNVKEASNGEEVLPNNVYVAPGGQQMKVKKRAGKLTIEVNDDPPVNRHKPSVDYLFDSVSHAMGSKCVGVILTGMGSDGARGLLNLRKRGARTIAQDQDSCVVFGMPKGAIELGAAEKVLPLMRIPDNIIRLVKKIRAA

Secondary structure (DSSP, 8-state):
--------SS--SSSTT-SSSS-------SBT-SS-S-----SSS----TTTTTS-S----EE-TTS-EE---B-TTHHHHHHHHHHHHTHHHHTTS-TT--------SSS--------SSS----------------------EEEEEE-S-HHHHHHHHHHHTTSTTEEEEEEESSHHHHHHHHHHH--SEEEEES--SSS-HHHHHHHHTTT----EEEEE---TTTHHHHHHHHHTT--EEEE---TTSHHHHHHHHHHHHHHHHT--HHHHHHHHHS--------S---TT-EEEEEE-TTHHHHHHHHHTTS-SS---EEEEE---TTTHHHHHHHHHHH-SSEEEE--TT-B--TTEEEEPPTTSEEEEEEETTEEEEEEE-PPPBTTBSS-HHHHHHHHHHHHTTSEEEEE-SBSS-TTHHHHHHHHHTT-EEEEE-TTT-SSBSHHHHHHHTT--SEEE-GGGHHHHHHHHHHHHTT-

Radius of gyration: 29.3 Å; chains: 1; bounding box: 50×82×64 Å

Foldseek 3Di:
DADDDDDDDPFDAVRVTGQQNPPPQDFDDAAEDDAGHPSDTDPPPDPDPPPVPRNDDYYYWDAEPVRDTDDHGYDVVRRVPHNVVCNPAVPVVVVVAPDPDGWHWGADPVPGHIGTDDVVDDDDDDDDDDDDDDDPPPPPDLAQAEEEEEALDPVLVVVVQVLQVVDVSYDDQYYDNDLVCVVVCCVVRVGLAYEAEQDHPPDGRLRSLLVDCVPDVHAYEYEDALDLVCLVVLLSSLLSQHQYYAYSDDPPCSVVRSVVSNVVRVLSSVFDSVLSVVLVPDDLQADDDPDDFDQLAEEEEEEEGSRLSLCLSQQSRYDLWFHFYEYEYQDAQSRQQVSQVVSCVRHSAHGGAADAFDFGGISYYYYHGHQWEWEWAQDPNTITIHIGNDDDDVNTHHFLLRHLLRCCVHRQQRYEYEYAADAAATNLVSLQSNVVSNHAYEYEDPNNHRHCHNSVNNVVSVSHPYYYHSNCVSVVRRVVSVVSVVD